Protein 6I20 (pdb70)

Foldseek 3Di:
DQVVDPVSVVCQVVQFWKFKFFVVPPPGFTQDTHPNVCVVQVHDPVRGGPDHPCQFDDDQWDVVQVVQVVVCVVVQHWDWGWTWTAHPVGDIFIWGKIKHFDADPVGDGGMIMIGTDTDDPVVNVVVVVVD/DCVVDPVSVVVQVVQFFKFKWFVVDPLTFTPDTHPNVCVVQVHDPVRRGPDRPCLFDDDPWDVVQVVQVVVCVVVQHWDWGWIWTAHPVGDIFIWGKTKHFDADPVRDGGMMMITTDTDDPVVNVVRVVVVVD/DPPVVVVVCVVVVFWKFKWFVVDPLGFTQGTHPSVCVVQVHDPVVGGPHRPCQFDDDQWDVVQVVQVVVQVVVQAKDWDWTWTAHPVGDIFIWGKTKHFDADPVRDRGMIMITTDTDDPVVNVVVVVVVD/DVPDADPVNVCVVVVFWKFKFFVVDPLTATPDTHPSVCVVQVHDPVVRGGDRPCQFDDDQWDVVQVVQVVVCVVVQAKDWDWIWGAHPVGDIFIWTKTKGFDADPVRDGGIIMITTDTDDPVVRVVVVVVVVVD

Structure (mmCIF, N/CA/C/O backbone):
data_6I20
#
_entry.id   6I20
#
_cell.length_a   65.680
_cell.length_b   104.040
_cell.length_c   105.940
_cell.angle_alpha   90.00
_cell.angle_beta   90.00
_cell.angle_gamma   90.00
#
_symmetry.space_group_name_H-M   'P 21 21 21'
#
loop_
_entity.id
_entity.type
_entity.pdbx_description
1 polymer 'Aureochrome1-like protein'
2 polymer 'Aureochrome1-like protein'
3 non-polymer 'FLAVIN MONONUCLEOTIDE'
4 non-polymer 1,2-ETHANEDIOL
5 non-polymer 'ACETATE ION'
6 non-polymer 'CHLORIDE ION'
7 non-polymer '2-(N-MORPHOLINO)-ETHANESULFONIC ACID'
8 water water
#
loop_
_atom_site.group_PDB
_atom_site.id
_atom_site.type_symbol
_atom_site.label_atom_id
_atom_site.label_alt_id
_atom_site.label_comp_id
_atom_site.label_asym_id
_atom_site.label_entity_id
_atom_site.label_seq_id
_atom_site.pdbx_PDB_ins_code
_atom_site.Cartn_x
_atom_site.Cartn_y
_atom_site.Cartn_z
_atom_site.occupancy
_atom_site.B_iso_or_equiv
_atom_site.auth_seq_id
_atom_site.auth_comp_id
_atom_site.auth_asym_id
_atom_site.auth_atom_id
_atom_site.pdbx_PDB_model_num
ATOM 1 N N . GLY A 1 1 ? -14.171 -19.703 -35.912 1.00 20.63 178 GLY A N 1
ATOM 2 C CA . GLY A 1 1 ? -14.322 -19.580 -34.454 1.00 19.02 178 GLY A CA 1
ATOM 3 C C . GLY A 1 1 ? -13.130 -20.180 -33.738 1.00 18.70 178 GLY A C 1
ATOM 4 O O . GLY A 1 1 ? -12.565 -21.156 -34.213 1.00 19.31 178 GLY A O 1
ATOM 5 N N . ALA A 1 2 ? -12.762 -19.627 -32.589 1.00 18.18 179 ALA A N 1
ATOM 6 C CA . ALA A 1 2 ? -11.606 -20.111 -31.842 1.00 18.95 179 ALA A CA 1
ATOM 7 C C . ALA A 1 2 ? -11.711 -21.579 -31.483 1.00 18.97 179 ALA A C 1
ATOM 8 O O . ALA A 1 2 ? -10.658 -22.282 -31.492 1.00 20.96 179 ALA A O 1
ATOM 10 N N A MET A 1 3 ? -12.891 -22.060 -31.149 0.50 20.27 180 MET A N 1
ATOM 11 N N B MET A 1 3 ? -12.894 -22.068 -31.103 0.50 20.55 180 MET A N 1
ATOM 12 C CA A MET A 1 3 ? -13.050 -23.434 -30.711 0.50 20.84 180 MET A CA 1
ATOM 13 C CA B MET A 1 3 ? -13.084 -23.485 -30.709 0.50 21.12 180 MET A CA 1
ATOM 14 C C A MET A 1 3 ? -13.243 -24.371 -31.898 0.50 21.04 180 MET A C 1
ATOM 15 C C B MET A 1 3 ? -13.216 -24.399 -31.911 0.50 21.17 180 MET A C 1
ATOM 16 O O A MET A 1 3 ? -13.523 -25.562 -31.707 0.50 23.89 180 MET A O 1
ATOM 17 O O B MET A 1 3 ? -13.456 -25.607 -31.747 0.50 23.57 180 MET A O 1
ATOM 26 N N . ASP A 1 4 ? -13.009 -23.875 -33.120 1.00 19.75 181 ASP A N 1
ATOM 27 C CA . ASP A 1 4 ? -13.028 -24.759 -34.328 1.00 19.96 181 ASP A CA 1
ATOM 28 C C . ASP A 1 4 ? -11.771 -25.650 -34.365 1.00 18.49 181 ASP A C 1
ATOM 29 O O . ASP A 1 4 ? -11.718 -26.610 -35.126 1.00 21.07 181 ASP A O 1
ATOM 34 N N . TYR A 1 5 ? -10.738 -25.296 -33.597 1.00 16.55 182 TYR A N 1
ATOM 35 C CA . TYR A 1 5 ? -9.412 -25.898 -33.746 1.00 16.26 182 TYR A CA 1
ATOM 36 C C . TYR A 1 5 ? -9.077 -26.751 -32.526 1.00 16.57 182 TYR A C 1
ATOM 37 O O . TYR A 1 5 ? -9.043 -26.255 -31.395 1.00 16.44 182 TYR A O 1
ATOM 46 N N . SER A 1 6 ? -8.846 -28.038 -32.749 1.00 16.91 183 SER A N 1
ATOM 47 C CA A SER A 1 6 ? -8.525 -28.875 -31.586 0.50 17.96 183 SER A CA 1
ATOM 48 C CA B SER A 1 6 ? -8.423 -28.952 -31.661 0.50 17.49 183 SER A CA 1
ATOM 49 C C . SER A 1 6 ? -7.184 -28.490 -30.934 1.00 16.97 183 SER A C 1
ATOM 50 O O . SER A 1 6 ? -7.040 -28.662 -29.735 1.00 17.38 183 SER A O 1
ATOM 55 N N . LEU A 1 7 ? -6.257 -27.879 -31.672 1.00 17.19 184 LEU A N 1
ATOM 56 C CA . LEU A 1 7 ? -5.039 -27.435 -31.031 1.00 18.21 184 LEU A CA 1
ATOM 57 C C . LEU A 1 7 ? -5.310 -26.312 -30.040 1.00 16.59 184 LEU A C 1
ATOM 58 O O . LEU A 1 7 ? -4.722 -26.252 -28.970 1.00 17.18 184 LEU A O 1
ATOM 63 N N . VAL A 1 8 ? -6.251 -25.433 -30.399 1.00 16.19 185 VAL A N 1
ATOM 64 C CA . VAL A 1 8 ? -6.651 -24.375 -29.500 1.00 16.13 185 VAL A CA 1
ATOM 65 C C . VAL A 1 8 ? -7.345 -24.927 -28.239 1.00 16.71 185 VAL A C 1
ATOM 66 O O . VAL A 1 8 ? -7.037 -24.531 -27.109 1.00 16.79 185 VAL A O 1
ATOM 70 N N . LYS A 1 9 ? -8.263 -25.888 -28.457 1.00 16.48 186 LYS A N 1
ATOM 71 C CA . LYS A 1 9 ? -8.919 -26.506 -27.317 1.00 17.96 186 LYS A CA 1
ATOM 72 C C . LYS A 1 9 ? -7.922 -27.193 -26.403 1.00 17.64 186 LYS A C 1
ATOM 73 O O . LYS A 1 9 ? -8.033 -27.151 -25.182 1.00 18.07 186 LYS A O 1
ATOM 79 N N . ALA A 1 10 ? -6.923 -27.860 -26.992 1.00 17.30 187 ALA A N 1
ATOM 80 C CA . ALA A 1 10 ? -5.903 -28.496 -26.180 1.00 17.43 187 ALA A CA 1
ATOM 81 C C . ALA A 1 10 ? -5.119 -27.525 -25.313 1.00 16.35 187 ALA A C 1
ATOM 82 O O . ALA A 1 10 ? -4.883 -27.771 -24.150 1.00 17.47 187 ALA A O 1
ATOM 84 N N . LEU A 1 11 ? -4.694 -26.420 -25.940 1.00 15.90 188 LEU A N 1
ATOM 85 C CA . LEU A 1 11 ? -3.900 -25.417 -25.218 1.00 16.29 188 LEU A CA 1
ATOM 86 C C . LEU A 1 11 ? -4.744 -24.732 -24.132 1.00 16.34 188 LEU A C 1
ATOM 87 O O . LEU A 1 11 ? -4.225 -24.416 -23.069 1.00 17.35 188 LEU A O 1
ATOM 92 N N . GLN A 1 12 ? -6.034 -24.580 -24.407 1.00 16.70 189 GLN A N 1
ATOM 93 C CA A GLN A 1 12 ? -6.979 -24.043 -23.413 0.50 18.14 189 GLN A CA 1
ATOM 94 C CA B GLN A 1 12 ? -6.937 -24.027 -23.388 0.50 18.06 189 GLN A CA 1
ATOM 95 C C . GLN A 1 12 ? -7.051 -24.970 -22.190 1.00 18.92 189 GLN A C 1
ATOM 96 O O . GLN A 1 12 ? -6.898 -24.582 -21.039 1.00 19.79 189 GLN A O 1
ATOM 107 N N . THR A 1 13 ? -7.264 -26.256 -22.468 1.00 19.59 190 THR A N 1
ATOM 108 C CA . THR A 1 13 ? -7.423 -27.258 -21.415 1.00 21.15 190 THR A CA 1
ATOM 109 C C . THR A 1 13 ? -6.155 -27.376 -20.592 1.00 21.23 190 THR A C 1
ATOM 110 O O . THR A 1 13 ? -6.188 -27.550 -19.362 1.00 23.67 190 THR A O 1
ATOM 114 N N . ALA A 1 14 ? -5.012 -27.334 -21.276 1.00 21.44 191 ALA A N 1
ATOM 115 C CA . ALA A 1 14 ? -3.711 -27.387 -20.624 1.00 22.68 191 ALA A CA 1
ATOM 116 C C . ALA A 1 14 ? -3.277 -26.074 -19.948 1.00 21.43 191 ALA A C 1
ATOM 117 O O . ALA A 1 14 ? -2.182 -25.969 -19.409 1.00 22.86 191 ALA A O 1
ATOM 119 N N . GLN A 1 15 ? -4.144 -25.048 -19.998 1.00 21.15 192 GLN A N 1
ATOM 120 C CA . GLN A 1 15 ? -3.889 -23.747 -19.316 1.00 20.59 192 GLN A CA 1
ATOM 121 C C . GLN A 1 15 ? -2.589 -23.069 -19.765 1.00 19.27 192 GLN A C 1
ATOM 122 O O . GLN A 1 15 ? -1.803 -22.561 -18.972 1.00 20.96 192 GLN A O 1
ATOM 128 N N . GLN A 1 16 ? -2.381 -23.092 -21.082 1.00 17.87 193 GLN A N 1
ATOM 129 C CA . GLN A 1 16 ? -1.243 -22.463 -21.701 1.00 17.60 193 GLN A CA 1
ATOM 130 C C . GLN A 1 16 ? -1.480 -21.021 -22.101 1.00 16.37 193 GLN A C 1
ATOM 131 O O . GLN A 1 16 ? -2.605 -20.507 -21.972 1.00 15.96 193 GLN A O 1
ATOM 137 N N . ASN A 1 17 ? -0.420 -20.343 -22.528 1.00 16.63 194 ASN A N 1
ATOM 138 C CA . ASN A 1 17 ? -0.486 -18.898 -22.856 1.00 16.06 194 ASN A CA 1
ATOM 139 C C . ASN A 1 17 ? -0.571 -18.793 -24.367 1.00 15.78 194 ASN A C 1
ATOM 140 O O . ASN A 1 17 ? 0.358 -19.148 -25.065 1.00 16.46 194 ASN A O 1
ATOM 145 N N . PHE A 1 18 ? -1.672 -18.282 -24.896 1.00 13.90 195 PHE A N 1
ATOM 146 C CA . PHE A 1 18 ? -1.784 -18.149 -26.317 1.00 13.67 195 PHE A CA 1
ATOM 147 C C . PHE A 1 18 ? -2.855 -17.135 -26.662 1.00 13.45 195 PHE A C 1
ATOM 148 O O . PHE A 1 18 ? -3.725 -16.812 -25.842 1.00 14.14 195 PHE A O 1
ATOM 156 N N . VAL A 1 19 ? -2.777 -16.694 -27.926 1.00 13.15 196 VAL A N 1
ATOM 157 C CA . VAL A 1 19 ? -3.787 -15.864 -28.553 1.00 12.93 196 VAL A CA 1
ATOM 158 C C . VAL A 1 19 ? -4.068 -16.373 -29.953 1.00 12.74 196 VAL A C 1
ATOM 159 O O . VAL A 1 19 ? -3.256 -17.092 -30.541 1.00 13.12 196 VAL A O 1
ATOM 163 N N . ILE A 1 20 ? -5.237 -16.013 -30.459 1.00 12.92 197 ILE A N 1
ATOM 164 C CA A ILE A 1 20 ? -5.649 -16.261 -31.839 0.50 12.72 197 ILE A CA 1
ATOM 165 C CA B ILE A 1 20 ? -5.632 -16.254 -31.854 0.50 12.79 197 ILE A CA 1
ATOM 166 C C . ILE A 1 20 ? -5.917 -14.896 -32.479 1.00 12.80 197 ILE A C 1
ATOM 167 O O . ILE A 1 20 ? -6.635 -14.078 -31.873 1.00 12.95 197 ILE A O 1
ATOM 176 N N . SER A 1 21 ? -5.372 -14.662 -33.682 1.00 12.06 198 SER A N 1
ATOM 177 C CA . SER A 1 21 ? -5.633 -13.420 -34.409 1.00 12.44 198 SER A CA 1
ATOM 178 C C . SER A 1 21 ? -6.426 -13.719 -35.670 1.00 13.23 198 SER A C 1
ATOM 179 O O . SER A 1 21 ? -6.519 -14.884 -36.103 1.00 13.97 198 SER A O 1
ATOM 182 N N . ASP A 1 22 ? -7.009 -12.695 -36.256 1.00 14.35 199 ASP A N 1
ATOM 183 C CA . ASP A 1 22 ? -7.788 -12.804 -37.488 1.00 15.37 199 ASP A CA 1
ATOM 184 C C . ASP A 1 22 ? -7.274 -11.831 -38.540 1.00 15.52 199 ASP A C 1
ATOM 185 O O . ASP A 1 22 ? -7.548 -10.634 -38.456 1.00 16.37 199 ASP A O 1
ATOM 190 N N . PRO A 1 23 ? -6.556 -12.329 -39.557 1.00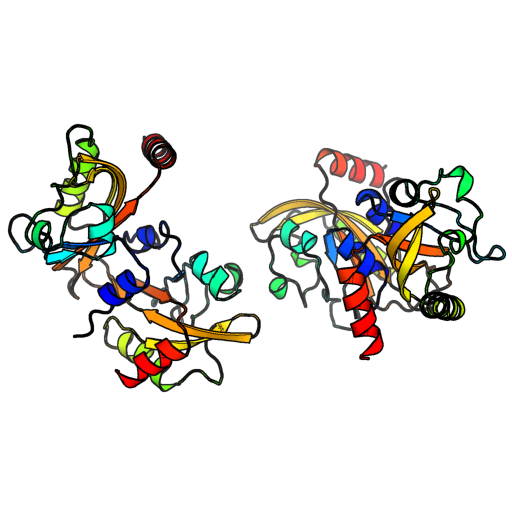 15.77 200 PRO A N 1
ATOM 191 C CA . PRO A 1 23 ? -5.943 -11.439 -40.528 1.00 17.07 200 PRO A CA 1
ATOM 192 C C . PRO A 1 23 ? -6.911 -10.755 -41.481 1.00 17.73 200 PRO A C 1
ATOM 193 O O . PRO A 1 23 ? -6.518 -9.840 -42.175 1.00 19.20 200 PRO A O 1
ATOM 197 N N . SER A 1 24 ? -8.155 -11.201 -41.548 1.00 17.88 201 SER A N 1
ATOM 198 C CA . SER A 1 24 ? -9.164 -10.512 -42.358 1.00 18.89 201 SER A CA 1
ATOM 199 C C . SER A 1 24 ? -9.704 -9.239 -41.709 1.00 18.37 201 SER A C 1
ATOM 200 O O . SER A 1 24 ? -10.384 -8.448 -42.375 1.00 19.13 201 SER A O 1
ATOM 203 N N . ILE A 1 25 ? -9.430 -9.067 -40.411 1.00 17.52 202 ILE A N 1
ATOM 204 C CA . ILE A 1 25 ? -9.858 -7.814 -39.734 1.00 18.50 202 ILE A CA 1
ATOM 205 C C . ILE A 1 25 ? -8.685 -6.850 -39.819 1.00 18.68 202 ILE A C 1
ATOM 206 O O . ILE A 1 25 ? -7.525 -7.269 -39.666 1.00 17.82 202 ILE A O 1
ATOM 211 N N . PRO A 1 26 ? -8.939 -5.538 -40.024 1.00 21.03 203 PRO A N 1
ATOM 212 C CA . PRO A 1 26 ? -7.799 -4.643 -40.102 1.00 21.04 203 PRO A CA 1
ATOM 213 C C . PRO A 1 26 ? -6.819 -4.768 -38.940 1.00 19.59 203 PRO A C 1
ATOM 214 O O . PRO A 1 26 ? -7.218 -4.838 -37.775 1.00 19.04 203 PRO A O 1
ATOM 218 N N . ASP A 1 27 ? -5.547 -4.836 -39.315 1.00 18.77 204 ASP A N 1
ATOM 219 C CA . ASP A 1 27 ? -4.431 -4.945 -38.426 1.00 18.45 204 ASP A CA 1
ATOM 220 C C . ASP A 1 27 ? -4.293 -6.260 -37.678 1.00 17.07 204 ASP A C 1
ATOM 221 O O . ASP A 1 27 ? -3.581 -6.332 -36.693 1.00 17.34 204 ASP A O 1
ATOM 226 N N . ASN A 1 28 ? -4.928 -7.305 -38.191 1.00 16.84 205 ASN A N 1
ATOM 227 C CA . ASN A 1 28 ? -4.721 -8.655 -37.680 1.00 16.07 205 ASN A CA 1
ATOM 228 C C . ASN A 1 28 ? -4.795 -8.749 -36.156 1.00 15.17 205 ASN A C 1
ATOM 229 O O . ASN A 1 28 ? -3.843 -9.220 -35.478 1.00 15.51 205 ASN A O 1
ATOM 234 N N . PRO A 1 29 ? -5.938 -8.324 -35.597 1.00 15.06 206 PRO A N 1
ATOM 235 C CA . PRO A 1 29 ? -6.059 -8.264 -34.152 1.00 14.40 206 PRO A CA 1
ATOM 236 C C . PRO A 1 29 ? -6.368 -9.602 -33.490 1.00 13.31 206 PRO A C 1
ATOM 237 O O . PRO A 1 29 ? -6.861 -10.549 -34.131 1.00 14.13 206 PRO A O 1
ATOM 241 N N . ILE A 1 30 ? -6.156 -9.619 -32.199 1.00 12.56 207 ILE A N 1
ATOM 242 C CA . ILE A 1 30 ? -6.495 -10.739 -31.339 1.00 12.52 207 ILE A CA 1
ATOM 243 C C . ILE A 1 30 ? -8.024 -10.880 -31.277 1.00 12.63 207 ILE A C 1
ATOM 244 O O . ILE A 1 30 ? -8.748 -9.917 -30.991 1.00 14.14 207 ILE A O 1
ATOM 249 N N . VAL A 1 31 ? -8.508 -12.114 -31.510 1.00 12.75 208 VAL A N 1
ATOM 250 C CA . VAL A 1 31 ? -9.925 -12.470 -31.392 1.00 13.26 208 VAL A CA 1
ATOM 251 C C . VAL A 1 31 ? -10.166 -13.478 -30.236 1.00 12.91 208 VAL A C 1
ATOM 252 O O . VAL A 1 31 ? -11.337 -13.723 -29.901 1.00 14.06 208 VAL A O 1
ATOM 256 N N . TYR A 1 32 ? -9.112 -14.011 -29.621 1.00 13.24 209 TYR A N 1
ATOM 257 C CA . TYR A 1 32 ? -9.252 -14.896 -28.478 1.00 13.31 209 TYR A CA 1
ATOM 258 C C . TYR A 1 32 ? -7.925 -14.805 -27.717 1.00 12.55 209 TYR A C 1
ATOM 259 O O . TYR A 1 32 ? -6.842 -14.856 -28.343 1.00 13.09 209 TYR A O 1
ATOM 268 N N . ALA A 1 33 ? -7.984 -14.714 -26.391 1.00 12.89 210 ALA A N 1
ATOM 269 C CA . ALA A 1 33 ? -6.762 -14.725 -25.564 1.00 13.31 210 ALA A CA 1
ATOM 270 C C . ALA A 1 33 ? -6.989 -15.610 -24.381 1.00 14.30 210 ALA A C 1
ATOM 271 O O . ALA A 1 33 ? -8.032 -15.536 -23.731 1.00 15.29 210 ALA A O 1
ATOM 273 N N . SER A 1 34 ? -6.022 -16.481 -24.106 1.00 13.37 211 SER A N 1
ATOM 274 C CA . SER A 1 34 ? -6.165 -17.376 -22.964 1.00 13.76 211 SER A CA 1
ATOM 275 C C . SER A 1 34 ? -5.929 -16.717 -21.632 1.00 14.14 211 SER A C 1
ATOM 276 O O . SER A 1 34 ? -5.228 -15.694 -21.540 1.00 14.27 211 SER A O 1
ATOM 279 N N . GLN A 1 35 ? -6.438 -17.306 -20.567 1.00 15.21 212 GLN A N 1
ATOM 280 C CA . GLN A 1 35 ? -6.163 -16.832 -19.230 1.00 16.40 212 GLN A CA 1
ATOM 281 C C . GLN A 1 35 ? -4.687 -16.717 -18.937 1.00 16.54 212 GLN A C 1
ATOM 282 O O . GLN A 1 35 ? -4.257 -15.772 -18.305 1.00 16.92 212 GLN A O 1
ATOM 288 N N . GLY A 1 36 ? -3.911 -17.679 -19.407 1.00 16.38 213 GLY A N 1
ATOM 289 C CA . GLY A 1 36 ? -2.475 -17.670 -19.180 1.00 16.20 213 GLY A CA 1
ATOM 290 C C . GLY A 1 36 ? -1.822 -16.447 -19.796 1.00 15.92 213 GLY A C 1
ATOM 291 O O . GLY A 1 36 ? -0.910 -15.872 -19.204 1.00 17.40 213 GLY A O 1
ATOM 292 N N . PHE A 1 37 ? -2.241 -16.093 -21.003 1.00 15.20 214 PHE A N 1
ATOM 293 C CA . PHE A 1 37 ? -1.733 -14.875 -21.659 1.00 15.37 214 PHE A CA 1
ATOM 294 C C . PHE A 1 37 ? -2.047 -13.638 -20.827 1.00 15.44 214 PHE A C 1
ATOM 295 O O . PHE A 1 37 ? -1.199 -12.748 -20.637 1.00 16.12 214 PHE A O 1
ATOM 303 N N . LEU A 1 38 ? -3.252 -13.568 -20.307 1.00 15.53 215 LEU A N 1
ATOM 304 C CA . LEU A 1 38 ? -3.665 -12.426 -19.481 1.00 16.29 215 LEU A CA 1
ATOM 305 C C . LEU A 1 38 ? -2.813 -12.346 -18.234 1.00 16.89 215 LEU A C 1
ATOM 306 O O . LEU A 1 38 ? -2.392 -11.262 -17.826 1.00 17.94 215 LEU A O 1
ATOM 311 N N . THR A 1 39 ? -2.587 -13.476 -17.570 1.00 17.48 216 THR A N 1
ATOM 312 C CA . THR A 1 39 ? -1.793 -13.486 -16.358 1.00 18.79 216 THR A CA 1
ATOM 313 C C . THR A 1 39 ? -0.336 -13.128 -16.627 1.00 18.15 216 THR A C 1
ATOM 314 O O . THR A 1 39 ? 0.250 -12.330 -15.876 1.00 20.32 216 THR A O 1
ATOM 318 N N . LEU A 1 40 ? 0.207 -13.659 -17.706 1.00 17.62 217 LEU A N 1
ATOM 319 C CA . LEU A 1 40 ? 1.603 -13.381 -18.098 1.00 17.82 217 LEU A CA 1
ATOM 320 C C . LEU A 1 40 ? 1.807 -11.893 -18.349 1.00 17.64 217 LEU A C 1
ATOM 321 O O . LEU A 1 40 ? 2.784 -11.319 -17.899 1.00 19.84 217 LEU A O 1
ATOM 326 N N . THR A 1 41 ? 0.912 -11.299 -19.127 1.00 17.08 218 THR A N 1
ATOM 327 C CA . THR A 1 41 ? 1.088 -9.937 -19.593 1.00 16.55 218 THR A CA 1
ATOM 328 C C . THR A 1 41 ? 0.514 -8.875 -18.669 1.00 17.56 218 THR A C 1
ATOM 329 O O . THR A 1 41 ? 0.902 -7.682 -18.806 1.00 17.62 218 THR A O 1
ATOM 333 N N . GLY A 1 42 ? -0.373 -9.239 -17.747 1.00 17.59 219 GLY A N 1
ATOM 334 C CA . GLY A 1 42 ? -1.027 -8.267 -16.868 1.00 19.38 219 GLY A CA 1
ATOM 335 C C . GLY A 1 42 ? -2.224 -7.520 -17.427 1.00 18.71 219 GLY A C 1
ATOM 336 O O . GLY A 1 42 ? -2.799 -6.684 -16.724 1.00 21.84 219 GLY A O 1
ATOM 337 N N . TYR A 1 43 ? -2.621 -7.792 -18.675 1.00 17.68 220 TYR A N 1
ATOM 338 C CA . TYR A 1 43 ? -3.750 -7.125 -19.296 1.00 16.65 220 TYR A CA 1
ATOM 339 C C . TYR A 1 43 ? -5.036 -7.870 -19.027 1.00 17.29 220 TYR A C 1
ATOM 340 O O . TYR A 1 43 ? -5.013 -9.109 -18.928 1.00 18.97 220 TYR A O 1
ATOM 349 N N . ALA A 1 44 ? -6.145 -7.160 -18.897 1.00 16.81 221 ALA A N 1
ATOM 350 C CA . ALA A 1 44 ? -7.470 -7.741 -18.866 1.00 16.94 221 ALA A CA 1
ATOM 351 C C . ALA A 1 44 ? -7.870 -8.153 -20.270 1.00 15.87 221 ALA A C 1
ATOM 352 O O . ALA A 1 44 ? -7.443 -7.589 -21.283 1.00 15.37 221 ALA A O 1
ATOM 354 N N . LEU A 1 45 ? -8.754 -9.144 -20.358 1.00 15.55 222 LEU A N 1
ATOM 355 C CA . LEU A 1 45 ? -9.223 -9.606 -21.672 1.00 15.65 222 LEU A CA 1
ATOM 356 C C . LEU A 1 45 ? -9.808 -8.447 -22.514 1.00 15.77 222 LEU A C 1
ATOM 357 O O . LEU A 1 45 ? -9.554 -8.346 -23.722 1.00 15.60 222 LEU A O 1
ATOM 362 N N . SER A 1 46 ? -10.542 -7.564 -21.847 1.00 15.81 223 SER A N 1
ATOM 363 C CA . SER A 1 46 ? -11.164 -6.408 -22.491 1.00 16.56 223 SER A CA 1
ATOM 364 C C . SER A 1 46 ? -10.150 -5.389 -23.000 1.00 15.96 223 SER A C 1
ATOM 365 O O . SER A 1 46 ? -10.556 -4.494 -23.758 1.00 17.62 223 SER A O 1
ATOM 368 N N . GLU A 1 47 ? -8.885 -5.496 -22.620 1.00 15.59 224 GLU A N 1
ATOM 369 C CA . GLU A 1 47 ? -7.824 -4.626 -23.094 1.00 15.76 224 GLU A CA 1
ATOM 370 C C . GLU A 1 47 ? -7.036 -5.232 -24.238 1.00 16.02 224 GLU A C 1
ATOM 371 O O . GLU A 1 47 ? -6.183 -4.570 -24.817 1.00 17.54 224 GLU A O 1
ATOM 377 N N . VAL A 1 48 ? -7.253 -6.522 -24.527 1.00 14.88 225 VAL A N 1
ATOM 378 C CA . VAL A 1 48 ? -6.460 -7.214 -25.556 1.00 15.00 225 VAL A CA 1
ATOM 379 C C . VAL A 1 48 ? -7.257 -7.575 -26.804 1.00 14.04 225 VAL A C 1
ATOM 380 O O . VAL A 1 48 ? -6.752 -7.494 -27.921 1.00 14.56 225 VAL A O 1
ATOM 384 N N . LEU A 1 49 ? -8.514 -8.007 -26.640 1.00 14.72 226 LEU A N 1
ATOM 385 C CA . LEU A 1 49 ? -9.305 -8.332 -27.813 1.00 14.76 226 LEU A CA 1
ATOM 386 C C . LEU A 1 49 ? -9.442 -7.101 -28.699 1.00 14.69 226 LEU A C 1
ATOM 387 O O . LEU A 1 49 ? -9.627 -5.980 -28.195 1.00 16.02 226 LEU A O 1
ATOM 392 N N . GLY A 1 50 ? -9.318 -7.297 -30.012 1.00 15.18 227 GLY A N 1
ATOM 393 C CA . GLY A 1 50 ? -9.416 -6.178 -30.970 1.00 16.23 227 GLY A CA 1
ATOM 394 C C . GLY A 1 50 ? -8.137 -5.404 -31.186 1.00 15.35 227 GLY A C 1
ATOM 395 O O . GLY A 1 50 ? -8.139 -4.424 -31.947 1.00 17.92 227 GLY A O 1
ATOM 396 N N A ARG A 1 51 ? -7.056 -5.823 -30.526 0.50 14.83 228 ARG A N 1
ATOM 397 N N B ARG A 1 51 ? -7.059 -5.804 -30.515 0.50 14.77 228 ARG A N 1
ATOM 398 C CA A ARG A 1 51 ? -5.754 -5.185 -30.621 0.50 15.40 228 ARG A CA 1
ATOM 399 C CA B ARG A 1 51 ? -5.767 -5.159 -30.639 0.50 15.40 228 ARG A CA 1
ATOM 400 C C A ARG A 1 51 ? -4.733 -6.113 -31.274 0.50 14.82 228 ARG A C 1
ATOM 401 C C B ARG A 1 51 ? -4.747 -6.105 -31.285 0.50 14.83 228 ARG A C 1
ATOM 402 O O A ARG A 1 51 ? -4.772 -7.321 -31.073 0.50 14.56 228 ARG A O 1
ATOM 403 O O B ARG A 1 51 ? -4.809 -7.314 -31.102 0.50 14.59 228 ARG A O 1
ATOM 418 N N . ASN A 1 52 ? -3.835 -5.560 -32.079 1.00 15.36 229 ASN A N 1
ATOM 419 C CA . ASN A 1 52 ? -2.657 -6.278 -32.548 1.00 15.10 229 ASN A CA 1
ATOM 420 C C . ASN A 1 52 ? -1.706 -6.491 -31.375 1.00 15.57 229 ASN A C 1
ATOM 421 O O . ASN A 1 52 ? -1.493 -5.576 -30.563 1.00 16.92 229 ASN A O 1
ATOM 426 N N . CYS A 1 53 ? -1.075 -7.657 -31.315 1.00 15.74 230 CYS A N 1
ATOM 427 C CA A CYS A 1 53 ? -0.211 -8.037 -30.190 0.50 15.63 230 CYS A CA 1
ATOM 428 C CA B CYS A 1 53 ? -0.141 -8.041 -30.223 0.50 15.85 230 CYS A CA 1
ATOM 429 C C . CYS A 1 53 ? 1.118 -7.213 -30.042 1.00 16.18 230 CYS A C 1
ATOM 430 O O . CYS A 1 53 ? 1.823 -7.356 -29.045 1.00 17.28 230 CYS A O 1
ATOM 435 N N . ARG A 1 54 ? 1.390 -6.306 -30.990 1.00 15.68 231 ARG A N 1
ATOM 436 C CA . ARG A 1 54 ? 2.572 -5.488 -30.892 1.00 16.52 231 ARG A CA 1
ATOM 437 C C . ARG A 1 54 ? 2.576 -4.611 -29.655 1.00 16.18 231 ARG A C 1
ATOM 438 O O . ARG A 1 54 ? 3.612 -4.016 -29.344 1.00 17.03 231 ARG A O 1
ATOM 446 N N . PHE A 1 55 ? 1.448 -4.439 -28.972 1.00 16.08 232 PHE A N 1
ATOM 447 C CA . PHE A 1 55 ? 1.446 -3.702 -27.705 1.00 15.64 232 PHE A CA 1
ATOM 448 C C . PHE A 1 55 ? 2.382 -4.247 -26.633 1.00 15.34 232 PHE A C 1
ATOM 449 O O . PHE A 1 55 ? 2.698 -3.580 -25.650 1.00 15.98 232 PHE A O 1
ATOM 457 N N . LEU A 1 56 ? 2.807 -5.493 -26.833 1.00 13.90 233 LEU A N 1
ATOM 458 C CA . LEU A 1 56 ? 3.811 -6.120 -25.941 1.00 14.89 233 LEU A CA 1
ATOM 459 C C . LEU A 1 56 ? 5.234 -5.676 -26.188 1.00 14.94 233 LEU A C 1
ATOM 460 O O . LEU A 1 56 ? 6.123 -5.979 -25.406 1.00 15.69 233 LEU A O 1
ATOM 465 N N . GLN A 1 57 ? 5.458 -4.931 -27.276 1.00 14.91 234 GLN A N 1
ATOM 466 C CA . GLN A 1 57 ? 6.825 -4.543 -27.638 1.00 16.05 234 GLN A CA 1
ATOM 467 C C . GLN A 1 57 ? 7.160 -3.156 -27.097 1.00 17.05 234 GLN A C 1
ATOM 468 O O . GLN A 1 57 ? 6.266 -2.352 -26.861 1.00 19.02 234 GLN A O 1
ATOM 474 N N . GLY A 1 58 ? 8.439 -2.896 -26.938 1.00 16.42 235 GLY A N 1
ATOM 475 C CA . GLY A 1 58 ? 8.889 -1.612 -26.400 1.00 17.10 235 GLY A CA 1
ATOM 476 C C . GLY A 1 58 ? 10.293 -1.312 -26.826 1.00 17.49 235 GLY A C 1
ATOM 477 O O . GLY A 1 58 ? 10.857 -1.969 -27.711 1.00 17.38 235 GLY A O 1
ATOM 478 N N . PRO A 1 59 ? 10.902 -0.296 -26.213 1.00 18.38 236 PRO A N 1
ATOM 479 C CA . PRO A 1 59 ? 12.184 0.218 -26.704 1.00 20.05 236 PRO A CA 1
ATOM 480 C C . PRO A 1 59 ? 13.323 -0.775 -26.728 1.00 21.49 236 PRO A C 1
ATOM 481 O O . PRO A 1 59 ? 14.206 -0.637 -27.557 1.00 23.51 236 PRO A O 1
ATOM 485 N N . GLU A 1 60 ? 13.331 -1.734 -25.812 1.00 20.22 237 GLU A N 1
ATOM 486 C CA . GLU A 1 60 ? 14.421 -2.708 -25.832 1.00 22.63 237 GLU A CA 1
ATOM 487 C C . GLU A 1 60 ? 14.105 -3.976 -26.609 1.00 21.09 237 GLU A C 1
ATOM 488 O O . GLU A 1 60 ? 14.962 -4.828 -26.715 1.00 23.64 237 GLU A O 1
ATOM 494 N N . THR A 1 61 ? 12.931 -4.054 -27.224 1.00 18.54 238 THR A N 1
ATOM 495 C CA . THR A 1 61 ? 12.621 -5.165 -28.133 1.00 18.74 238 THR A CA 1
ATOM 496 C C . THR A 1 61 ? 13.436 -5.018 -29.405 1.00 20.28 238 THR A C 1
ATOM 497 O O . THR A 1 61 ? 13.522 -3.942 -29.966 1.00 21.49 238 THR A O 1
ATOM 501 N N . ASP A 1 62 ? 14.026 -6.118 -29.891 1.00 20.08 239 ASP A N 1
ATOM 502 C CA . ASP A 1 62 ? 14.881 -6.074 -31.057 1.00 20.86 239 ASP A CA 1
ATOM 503 C C . ASP A 1 62 ? 13.997 -5.977 -32.312 1.00 20.02 239 ASP A C 1
ATOM 504 O O . ASP A 1 62 ? 13.216 -6.878 -32.578 1.00 19.36 239 ASP A O 1
ATOM 509 N N . PRO A 1 63 ? 14.127 -4.893 -33.126 1.00 21.09 240 PRO A N 1
ATOM 510 C CA . PRO A 1 63 ? 13.327 -4.819 -34.360 1.00 21.54 240 PRO A CA 1
ATOM 511 C C . PRO A 1 63 ? 13.600 -5.966 -35.341 1.00 21.86 240 PRO A C 1
ATOM 512 O O . PRO A 1 63 ? 12.747 -6.290 -36.150 1.00 21.34 240 PRO A O 1
ATOM 516 N N . LYS A 1 64 ? 14.791 -6.538 -35.288 1.00 22.69 241 LYS A N 1
ATOM 517 C CA . LYS A 1 64 ? 15.093 -7.688 -36.149 1.00 23.47 241 LYS A CA 1
ATOM 518 C C . LYS A 1 64 ? 14.268 -8.913 -35.793 1.00 22.39 241 LYS A C 1
ATOM 519 O O . LYS A 1 64 ? 13.896 -9.686 -36.703 1.00 22.40 241 LYS A O 1
ATOM 525 N N . ALA A 1 65 ? 13.925 -9.078 -34.521 1.00 20.95 242 ALA A N 1
ATOM 526 C CA . ALA A 1 65 ? 13.063 -10.208 -34.134 1.00 20.54 242 ALA A CA 1
ATOM 527 C C . ALA A 1 65 ? 11.679 -9.960 -34.669 1.00 19.52 242 ALA A C 1
ATOM 528 O O . ALA A 1 65 ? 10.983 -10.862 -35.148 1.00 19.68 242 ALA A O 1
ATOM 530 N N . VAL A 1 66 ? 11.208 -8.709 -34.542 1.00 19.29 243 VAL A N 1
ATOM 531 C CA . VAL A 1 66 ? 9.888 -8.374 -35.059 1.00 18.89 243 VAL A CA 1
ATOM 532 C C . VAL A 1 66 ? 9.824 -8.597 -36.581 1.00 19.29 243 VAL A C 1
ATOM 533 O O . VAL A 1 66 ? 8.823 -9.101 -37.111 1.00 19.31 243 VAL A O 1
ATOM 537 N N . GLU A 1 67 ? 10.902 -8.277 -37.274 1.00 20.02 244 GLU A N 1
ATOM 538 C CA . GLU A 1 67 ? 10.986 -8.506 -38.714 1.00 22.46 244 GLU A CA 1
ATOM 539 C C . GLU A 1 67 ? 10.909 -9.991 -39.061 1.00 22.82 244 GLU A C 1
ATOM 540 O O . GLU A 1 67 ? 10.260 -10.372 -40.028 1.00 21.97 244 GLU A O 1
ATOM 546 N N . LYS A 1 68 ? 11.545 -10.826 -38.255 1.00 21.62 245 LYS A N 1
ATOM 547 C CA . LYS A 1 68 ? 11.397 -12.305 -38.479 1.00 21.76 245 LYS A CA 1
ATOM 548 C C . LYS A 1 68 ? 9.944 -12.773 -38.363 1.00 20.54 245 LYS A C 1
ATOM 549 O O . LYS A 1 68 ? 9.455 -13.614 -39.156 1.00 21.34 245 LYS A O 1
ATOM 555 N N . VAL A 1 69 ? 9.229 -12.235 -37.381 1.00 18.31 246 VAL A N 1
ATOM 556 C CA . VAL A 1 69 ? 7.822 -12.553 -37.244 1.00 18.91 246 VAL A CA 1
ATOM 557 C C . VAL A 1 69 ? 7.055 -12.080 -38.490 1.00 19.76 246 VAL A C 1
ATOM 558 O O . VAL A 1 69 ? 6.227 -12.803 -39.071 1.00 21.01 246 VAL A O 1
ATOM 562 N N . ARG A 1 70 ? 7.317 -10.834 -38.877 1.00 20.71 247 ARG A N 1
ATOM 563 C CA . ARG A 1 70 ? 6.643 -10.258 -40.017 1.00 22.03 247 ARG A CA 1
ATOM 564 C C . ARG A 1 70 ? 6.816 -11.099 -41.263 1.00 22.71 247 ARG A C 1
ATOM 565 O O . ARG A 1 70 ? 5.861 -11.343 -41.989 1.00 25.92 247 ARG A O 1
ATOM 573 N N . LYS A 1 71 ? 8.049 -11.502 -41.526 1.00 24.04 248 LYS A N 1
ATOM 574 C CA . LYS A 1 71 ? 8.388 -12.313 -42.700 1.00 26.65 248 LYS A CA 1
ATOM 575 C C . LYS A 1 71 ? 7.698 -13.683 -42.668 1.00 24.84 248 LYS A C 1
ATOM 576 O O . LYS A 1 71 ? 7.249 -14.158 -43.717 1.00 30.68 248 LYS A O 1
ATOM 582 N N . GLY A 1 72 ? 7.604 -14.304 -41.498 1.00 23.81 249 GLY A N 1
ATOM 583 C CA . GLY A 1 72 ? 6.891 -15.591 -41.366 1.00 24.07 249 GLY A CA 1
ATOM 584 C C . GLY A 1 72 ? 5.446 -15.444 -41.770 1.00 24.32 249 GLY A C 1
ATOM 585 O O . GLY A 1 72 ? 4.892 -16.276 -42.484 1.00 28.90 249 GLY A O 1
ATOM 586 N N . LEU A 1 73 ? 4.833 -14.358 -41.311 1.00 23.52 250 LEU A N 1
ATOM 587 C CA . LEU A 1 73 ? 3.458 -14.047 -41.670 1.00 23.39 250 LEU A CA 1
ATOM 588 C C . LEU A 1 73 ? 3.296 -13.767 -43.176 1.00 24.53 250 LEU A C 1
ATOM 589 O O . LEU A 1 73 ? 2.314 -14.240 -43.767 1.00 33.11 250 LEU A O 1
ATOM 594 N N . GLU A 1 74 ? 4.209 -13.023 -43.787 1.00 27.32 251 GLU A N 1
ATOM 595 C CA A GLU A 1 74 ? 4.143 -12.683 -45.210 0.70 28.03 251 GLU A CA 1
ATOM 596 C CA B GLU A 1 74 ? 4.124 -12.691 -45.223 0.30 27.53 251 GLU A CA 1
ATOM 597 C C . GLU A 1 74 ? 4.391 -13.906 -46.119 1.00 30.37 251 GLU A C 1
ATOM 598 O O . GLU A 1 74 ? 3.788 -14.021 -47.201 1.00 35.44 251 GLU A O 1
ATOM 609 N N . ARG A 1 75 ? 5.273 -14.813 -45.679 1.00 32.24 252 ARG A N 1
ATOM 610 C CA . ARG A 1 75 ? 5.674 -16.013 -46.450 1.00 31.34 252 ARG A CA 1
ATOM 611 C C . ARG A 1 75 ? 4.914 -17.270 -46.146 1.00 31.88 252 ARG A C 1
ATOM 612 O O . ARG A 1 75 ? 5.131 -18.306 -46.821 1.00 37.43 252 ARG A O 1
ATOM 620 N N . GLY A 1 76 ? 4.038 -17.220 -45.160 1.00 29.68 253 GLY A N 1
ATOM 621 C CA . GLY A 1 76 ? 3.273 -18.370 -44.727 1.00 31.38 253 GLY A CA 1
ATOM 622 C C . GLY A 1 76 ? 4.100 -19.486 -44.103 1.00 30.08 253 GLY A C 1
ATOM 623 O O . GLY A 1 76 ? 3.879 -20.650 -44.371 1.00 34.47 253 GLY A O 1
ATOM 624 N N . GLU A 1 77 ? 5.042 -19.144 -43.247 1.00 29.30 254 GLU A N 1
ATOM 625 C CA . GLU A 1 77 ? 5.870 -20.146 -42.570 1.00 27.02 254 GLU A CA 1
ATOM 626 C C . GLU A 1 77 ? 5.696 -20.032 -41.068 1.00 24.93 254 GLU A C 1
ATOM 627 O O . GLU A 1 77 ? 5.725 -18.888 -40.548 1.00 26.86 254 GLU A O 1
ATOM 633 N N . ASP A 1 78 ? 5.501 -21.168 -40.373 1.00 23.69 255 ASP A N 1
ATOM 634 C CA . ASP A 1 78 ? 5.508 -21.237 -38.889 1.00 25.18 255 ASP A CA 1
ATOM 635 C C . ASP A 1 78 ? 6.845 -20.692 -38.407 1.00 22.57 255 ASP A C 1
ATOM 636 O O . ASP A 1 78 ? 7.905 -21.009 -39.015 1.00 26.95 255 ASP A O 1
ATOM 641 N N A THR A 1 79 ? 6.850 -20.097 -37.224 0.50 20.52 256 THR A N 1
ATOM 642 N N B THR A 1 79 ? 6.822 -19.781 -37.410 0.50 20.22 256 THR A N 1
ATOM 643 C CA A THR A 1 79 ? 8.010 -19.331 -36.840 0.50 20.30 256 THR A CA 1
ATOM 644 C CA B THR A 1 79 ? 8.072 -19.195 -36.839 0.50 19.65 256 THR A CA 1
ATOM 645 C C A THR A 1 79 ? 8.200 -19.314 -35.327 0.50 17.83 256 THR A C 1
ATOM 646 C C B THR A 1 79 ? 8.213 -19.430 -35.339 0.50 17.78 256 THR A C 1
ATOM 647 O O A THR A 1 79 ? 7.221 -19.238 -34.585 0.50 17.86 256 THR A O 1
ATOM 648 O O B THR A 1 79 ? 7.235 -19.647 -34.627 0.50 17.90 256 THR A O 1
ATOM 655 N N . THR A 1 80 ? 9.459 -19.392 -34.888 1.00 17.47 257 THR A N 1
ATOM 656 C CA . THR A 1 80 ? 9.824 -19.273 -33.493 1.00 17.74 257 THR A CA 1
ATOM 657 C C . THR A 1 80 ? 10.800 -18.099 -33.386 1.00 17.14 257 THR A C 1
ATOM 658 O O . THR A 1 80 ? 11.814 -18.061 -34.101 1.00 17.85 257 THR A O 1
ATOM 662 N N . VAL A 1 81 ? 10.518 -17.197 -32.464 1.00 16.47 258 VAL A N 1
ATOM 663 C CA . VAL A 1 81 ? 11.479 -16.112 -32.136 1.00 18.00 258 VAL A CA 1
ATOM 664 C C . VAL A 1 81 ? 11.567 -15.998 -30.624 1.00 17.28 258 VAL A C 1
ATOM 665 O O . VAL A 1 81 ? 10.652 -16.434 -29.880 1.00 19.55 258 VAL A O 1
ATOM 669 N N . VAL A 1 82 ? 12.653 -15.418 -30.160 1.00 17.75 259 VAL A N 1
ATOM 670 C CA . VAL A 1 82 ? 12.755 -15.027 -28.758 1.00 18.06 259 VAL A CA 1
ATOM 671 C C . VAL A 1 82 ? 12.933 -13.511 -28.778 1.00 18.40 259 VAL A C 1
ATOM 672 O O . VAL A 1 82 ? 13.832 -13.004 -29.453 1.00 19.27 259 VAL A O 1
ATOM 676 N N . LEU A 1 83 ? 12.082 -12.825 -28.044 1.00 16.88 260 LEU A N 1
ATOM 677 C CA . LEU A 1 83 ? 12.165 -11.353 -28.007 1.00 17.16 260 LEU A CA 1
ATOM 678 C C . LEU A 1 83 ? 11.702 -10.826 -26.676 1.00 17.44 260 LEU A C 1
ATOM 679 O O . LEU A 1 83 ? 10.959 -11.462 -25.944 1.00 17.19 260 LEU A O 1
ATOM 684 N N . LEU A 1 84 ? 12.148 -9.592 -26.385 1.00 17.18 261 LEU A N 1
ATOM 685 C CA . LEU A 1 84 ? 11.780 -8.941 -25.141 1.00 17.56 261 LEU A CA 1
ATOM 686 C C . LEU A 1 84 ? 10.397 -8.324 -25.253 1.00 17.11 261 LEU A C 1
ATOM 687 O O . LEU A 1 84 ? 10.116 -7.611 -26.218 1.00 16.60 261 LEU A O 1
ATOM 692 N N . ASN A 1 85 ? 9.554 -8.613 -24.280 1.00 15.53 262 ASN A N 1
ATOM 693 C CA . ASN A 1 85 ? 8.213 -8.052 -24.235 1.00 14.92 262 ASN A CA 1
ATOM 694 C C . ASN A 1 85 ? 8.006 -7.374 -22.873 1.00 15.90 262 ASN A C 1
ATOM 695 O O . ASN A 1 85 ? 8.781 -7.520 -21.935 1.00 17.67 262 ASN A O 1
ATOM 700 N N . TYR A 1 86 ? 6.944 -6.576 -22.844 1.00 15.43 263 TYR A N 1
ATOM 701 C CA . TYR A 1 86 ? 6.607 -5.675 -21.742 1.00 16.35 263 TYR A CA 1
ATOM 702 C C . TYR A 1 86 ? 5.199 -5.987 -21.227 1.00 16.39 263 TYR A C 1
ATOM 703 O O . TYR A 1 86 ? 4.241 -6.100 -22.015 1.00 16.99 263 TYR A O 1
ATOM 712 N N . ARG A 1 87 ? 5.075 -6.096 -19.904 1.00 16.42 264 ARG A N 1
ATOM 713 C CA . ARG A 1 87 ? 3.770 -6.249 -19.263 1.00 15.30 264 ARG A CA 1
ATOM 714 C C . ARG A 1 87 ? 3.099 -4.882 -19.152 1.00 17.26 264 ARG A C 1
ATOM 715 O O . ARG A 1 87 ? 3.722 -3.831 -19.360 1.00 18.11 264 ARG A O 1
ATOM 723 N N . LYS A 1 88 ? 1.826 -4.886 -18.752 1.00 16.77 265 LYS A N 1
ATOM 724 C CA A LYS A 1 88 ? 1.057 -3.652 -18.581 0.70 17.93 265 LYS A CA 1
ATOM 725 C CA B LYS A 1 88 ? 1.036 -3.654 -18.530 0.30 18.10 265 LYS A CA 1
ATOM 726 C C . LYS A 1 88 ? 1.778 -2.740 -17.602 1.00 19.21 265 LYS A C 1
ATOM 727 O O . LYS A 1 88 ? 1.755 -1.518 -17.796 1.00 20.82 265 LYS A O 1
ATOM 738 N N . ASP A 1 89 ? 2.383 -3.312 -16.555 1.00 19.41 266 ASP A N 1
ATOM 739 C CA . ASP A 1 89 ? 3.099 -2.498 -15.546 1.00 21.24 266 ASP A CA 1
ATOM 740 C C . ASP A 1 89 ? 4.495 -2.019 -15.981 1.00 20.99 266 ASP A C 1
ATOM 741 O O . ASP A 1 89 ? 5.181 -1.341 -15.194 1.00 23.30 266 ASP A O 1
ATOM 746 N N . GLY A 1 90 ? 4.914 -2.363 -17.216 1.00 19.87 267 GLY A N 1
ATOM 747 C CA . GLY A 1 90 ? 6.198 -1.938 -17.753 1.00 20.34 267 GLY A CA 1
ATOM 748 C C . GLY A 1 90 ? 7.343 -2.882 -17.462 1.00 21.17 267 GLY A C 1
ATOM 749 O O . GLY A 1 90 ? 8.425 -2.682 -17.989 1.00 22.02 267 GLY A O 1
ATOM 750 N N . SER A 1 91 ? 7.126 -3.914 -16.638 1.00 20.67 268 SER A N 1
ATOM 751 C CA . SER A 1 91 ? 8.161 -4.902 -16.391 1.00 20.14 268 SER A CA 1
ATOM 752 C C . SER A 1 91 ? 8.370 -5.713 -17.678 1.00 19.41 268 SER A C 1
ATOM 753 O O . SER A 1 91 ? 7.450 -5.854 -18.484 1.00 18.77 268 SER A O 1
ATOM 756 N N . THR A 1 92 ? 9.575 -6.241 -17.830 1.00 19.92 269 THR A N 1
ATOM 757 C CA . THR A 1 92 ? 9.934 -6.965 -19.044 1.00 19.70 269 THR A CA 1
ATOM 758 C C . THR A 1 92 ? 10.133 -8.436 -18.799 1.00 20.53 269 THR A C 1
ATOM 759 O O . THR A 1 92 ? 10.416 -8.862 -17.678 1.00 22.34 269 THR A O 1
ATOM 763 N N . PHE A 1 93 ? 9.987 -9.197 -19.875 1.00 18.86 270 PHE A N 1
ATOM 764 C CA . PHE A 1 93 ? 10.246 -10.628 -19.849 1.00 19.53 270 PHE A CA 1
ATOM 765 C C . PHE A 1 93 ? 10.683 -11.050 -21.225 1.00 18.88 270 PHE A C 1
ATOM 766 O O . PHE A 1 93 ? 10.306 -10.439 -22.216 1.00 17.70 270 PHE A O 1
ATOM 774 N N . TRP A 1 94 ? 11.446 -12.139 -21.274 1.00 19.13 271 TRP A N 1
ATOM 775 C CA . TRP A 1 94 ? 11.800 -12.755 -22.560 1.00 18.65 271 TRP A CA 1
ATOM 776 C C . TRP A 1 94 ? 10.709 -13.740 -22.947 1.00 17.66 271 TRP A C 1
ATOM 777 O O . TRP A 1 94 ? 10.309 -14.574 -22.130 1.00 18.63 271 TRP A O 1
ATOM 788 N N . ASN A 1 95 ? 10.262 -13.639 -24.187 1.00 16.20 272 ASN A N 1
ATOM 789 C CA . ASN A 1 95 ? 9.147 -14.420 -24.717 1.00 16.09 272 ASN A CA 1
ATOM 790 C C . ASN A 1 95 ? 9.696 -15.275 -25.856 1.00 16.35 272 ASN A C 1
ATOM 791 O O . ASN A 1 95 ? 10.128 -14.762 -26.881 1.00 16.42 272 ASN A O 1
ATOM 796 N N . GLN A 1 96 ? 9.642 -16.617 -25.687 1.00 16.88 273 GLN A N 1
ATOM 797 C CA . GLN A 1 96 ? 9.817 -17.532 -26.821 1.00 16.82 273 GLN A CA 1
ATOM 798 C C . GLN A 1 96 ? 8.464 -17.705 -27.441 1.00 15.67 273 GLN A C 1
ATOM 799 O O . GLN A 1 96 ? 7.541 -18.304 -26.828 1.00 16.38 273 GLN A O 1
ATOM 805 N N . LEU A 1 97 ? 8.290 -17.068 -28.609 1.00 15.31 274 LEU A N 1
ATOM 806 C CA . LEU A 1 97 ? 7.030 -16.904 -29.280 1.00 14.07 274 LEU A CA 1
ATOM 807 C C . LEU A 1 97 ? 6.966 -17.811 -30.495 1.00 14.90 274 LEU A C 1
ATOM 808 O O . LEU A 1 97 ? 7.842 -17.789 -31.325 1.00 16.26 274 LEU A O 1
ATOM 813 N N . PHE A 1 98 ? 5.890 -18.591 -30.569 1.00 14.12 275 PHE A N 1
ATOM 814 C CA . PHE A 1 98 ? 5.597 -19.460 -31.726 1.00 14.26 275 PHE A CA 1
ATOM 815 C C . PHE A 1 98 ? 4.367 -18.919 -32.430 1.00 13.34 275 PHE A C 1
ATOM 816 O O . PHE A 1 98 ? 3.344 -18.701 -31.773 1.00 13.80 275 PHE A O 1
ATOM 824 N N . ILE A 1 99 ? 4.456 -18.735 -33.748 1.00 13.78 276 ILE A N 1
ATOM 825 C CA A ILE A 1 99 ? 3.289 -18.295 -34.516 0.50 14.87 276 ILE A CA 1
ATOM 826 C CA B ILE A 1 99 ? 3.346 -18.263 -34.580 0.50 15.12 276 ILE A CA 1
ATOM 827 C C . ILE A 1 99 ? 3.093 -19.254 -35.673 1.00 15.35 276 ILE A C 1
ATOM 828 O O . ILE A 1 99 ? 4.035 -19.636 -36.365 1.00 18.17 276 ILE A O 1
ATOM 837 N N . ALA A 1 100 ? 1.841 -19.669 -35.835 1.00 15.30 277 ALA A N 1
ATOM 838 C CA . ALA A 1 100 ? 1.476 -20.633 -36.877 1.00 16.40 277 ALA A CA 1
ATOM 839 C C . ALA A 1 100 ? 0.137 -20.278 -37.505 1.00 14.94 277 ALA A C 1
ATOM 840 O O . ALA A 1 100 ? -0.771 -19.797 -36.851 1.00 15.35 277 ALA A O 1
ATOM 842 N N . ALA A 1 101 ? 0.035 -20.571 -38.795 1.00 15.96 278 ALA A N 1
ATOM 843 C CA . ALA A 1 101 ? -1.235 -20.475 -39.490 1.00 16.34 278 ALA A CA 1
ATOM 844 C C . ALA A 1 101 ? -2.179 -21.601 -39.081 1.00 16.44 278 ALA A C 1
ATOM 845 O O . ALA A 1 101 ? -1.761 -22.761 -38.969 1.00 19.17 278 ALA A O 1
ATOM 847 N N . LEU A 1 102 ? -3.439 -21.253 -38.892 1.00 15.18 279 LEU A N 1
ATOM 848 C CA . LEU A 1 102 ? -4.554 -22.194 -38.735 1.00 14.89 279 LEU A CA 1
ATOM 849 C C . LEU A 1 102 ? -5.338 -22.170 -40.028 1.00 15.42 279 LEU A C 1
ATOM 850 O O . LEU A 1 102 ? -5.865 -21.130 -40.427 1.00 15.65 279 LEU A O 1
ATOM 855 N N . ARG A 1 103 ? -5.437 -23.303 -40.702 1.00 16.55 280 ARG A N 1
ATOM 856 C CA . ARG A 1 103 ? -5.942 -23.394 -42.045 1.00 17.37 280 ARG A CA 1
ATOM 857 C C . ARG A 1 103 ? -7.266 -24.118 -42.125 1.00 18.46 280 ARG A C 1
ATOM 858 O O . ARG A 1 103 ? -7.574 -25.001 -41.277 1.00 20.44 280 ARG A O 1
ATOM 866 N N . ASP A 1 104 ? -8.032 -23.788 -43.148 1.00 17.85 281 ASP A N 1
ATOM 867 C CA . ASP A 1 104 ? -9.250 -24.540 -43.492 1.00 18.05 281 ASP A CA 1
ATOM 868 C C . ASP A 1 104 ? -8.914 -25.766 -44.380 1.00 19.29 281 ASP A C 1
ATOM 869 O O . ASP A 1 104 ? -7.761 -26.027 -44.726 1.00 19.81 281 ASP A O 1
ATOM 874 N N . GLY A 1 105 ? -9.950 -26.501 -44.769 1.00 19.45 282 GLY A N 1
ATOM 875 C CA . GLY A 1 105 ? -9.788 -27.701 -45.555 1.00 19.89 282 GLY A CA 1
ATOM 876 C C . GLY A 1 105 ? -9.329 -27.518 -47.002 1.00 22.89 282 GLY A C 1
ATOM 877 O O . GLY A 1 105 ? -9.093 -28.480 -47.709 1.00 25.21 282 GLY A O 1
ATOM 878 N N . GLU A 1 106 ? -9.282 -26.241 -47.450 1.00 22.93 283 GLU A N 1
ATOM 879 C CA . GLU A 1 106 ? -8.754 -25.906 -48.756 1.00 23.49 283 GLU A CA 1
ATOM 880 C C . GLU A 1 106 ? -7.379 -25.239 -48.659 1.00 23.38 283 GLU A C 1
ATOM 881 O O . GLU A 1 106 ? -6.814 -24.849 -49.676 1.00 25.61 283 GLU A O 1
ATOM 887 N N . GLY A 1 107 ? -6.833 -25.152 -47.450 1.00 21.91 284 GLY A N 1
ATOM 888 C CA . GLY A 1 107 ? -5.519 -24.610 -47.255 1.00 22.25 284 GLY A CA 1
ATOM 889 C C . GLY A 1 107 ? -5.444 -23.139 -46.956 1.00 22.21 284 GLY A C 1
ATOM 890 O O . GLY A 1 107 ? -4.370 -22.623 -46.734 1.00 22.25 284 GLY A O 1
ATOM 891 N N . ASN A 1 108 ? -6.584 -22.454 -46.918 1.00 21.10 285 ASN A N 1
ATOM 892 C CA . ASN A 1 108 ? -6.560 -21.007 -46.685 1.00 20.87 285 ASN A CA 1
ATOM 893 C C . ASN A 1 108 ? -6.196 -20.758 -45.255 1.00 19.13 285 ASN A C 1
ATOM 894 O O . ASN A 1 108 ? -6.680 -21.438 -44.343 1.00 18.52 285 ASN A O 1
ATOM 899 N N . VAL A 1 109 ? -5.411 -19.709 -44.996 1.00 18.66 286 VAL A N 1
ATOM 900 C CA . VAL A 1 109 ? -5.190 -19.241 -43.635 1.00 17.88 286 VAL A CA 1
ATOM 901 C C . VAL A 1 109 ? -6.482 -18.578 -43.157 1.00 17.59 286 VAL A C 1
ATOM 902 O O . VAL A 1 109 ? -6.961 -17.592 -43.753 1.00 20.60 286 VAL A O 1
ATOM 906 N N . VAL A 1 110 ? -7.024 -19.053 -42.046 1.00 15.46 287 VAL A N 1
ATOM 907 C CA . VAL A 1 110 ? -8.225 -18.485 -41.456 1.00 15.92 287 VAL A CA 1
ATOM 908 C C . VAL A 1 110 ? -7.852 -17.678 -40.227 1.00 15.11 287 VAL A C 1
ATOM 909 O O . VAL A 1 110 ? -8.424 -16.599 -39.972 1.00 16.49 287 VAL A O 1
ATOM 913 N N . ASN A 1 111 ? -6.927 -18.152 -39.435 1.00 14.42 288 ASN A N 1
ATOM 914 C CA . ASN A 1 111 ? -6.504 -17.480 -38.210 1.00 13.78 288 ASN A CA 1
ATOM 915 C C . ASN A 1 111 ? -5.015 -17.720 -38.019 1.00 13.18 288 ASN A C 1
ATOM 916 O O . ASN A 1 111 ? -4.434 -18.633 -38.638 1.00 14.34 288 ASN A O 1
ATOM 921 N N . TYR A 1 112 ? -4.384 -16.939 -37.131 1.00 13.09 289 TYR A N 1
ATOM 922 C CA . TYR A 1 112 ? -3.065 -17.287 -36.638 1.00 12.84 289 TYR A CA 1
ATOM 923 C C . TYR A 1 112 ? -3.112 -17.608 -35.161 1.00 12.68 289 TYR A C 1
ATOM 924 O O . TYR A 1 112 ? -3.885 -17.002 -34.406 1.00 13.48 289 TYR A O 1
ATOM 933 N N . LEU A 1 113 ? -2.294 -18.587 -34.773 1.00 13.22 290 LEU A N 1
ATOM 934 C CA . LEU A 1 113 ? -2.095 -18.962 -33.401 1.00 13.40 290 LEU A CA 1
ATOM 935 C C . LEU A 1 113 ? -0.758 -18.416 -32.951 1.00 13.25 290 LEU A C 1
ATOM 936 O O . LEU A 1 113 ? 0.234 -18.584 -33.656 1.00 14.96 290 LEU A O 1
ATOM 941 N N . GLY A 1 114 ? -0.725 -17.820 -31.758 1.00 12.70 291 GLY A N 1
ATOM 942 C CA . GLY A 1 114 ? 0.542 -17.419 -31.162 1.00 13.11 291 GLY A CA 1
ATOM 943 C C . GLY A 1 114 ? 0.621 -17.960 -29.760 1.00 13.40 291 GLY A C 1
ATOM 944 O O . GLY A 1 114 ? -0.315 -17.807 -28.977 1.00 15.88 291 GLY A O 1
ATOM 945 N N . VAL A 1 115 ? 1.702 -18.665 -29.460 1.00 13.05 292 VAL A N 1
ATOM 946 C CA . VAL A 1 115 ? 1.912 -19.268 -28.151 1.00 14.14 292 VAL A CA 1
ATOM 947 C C . VAL A 1 115 ? 3.138 -18.648 -27.510 1.00 14.05 292 VAL A C 1
ATOM 948 O O . VAL A 1 115 ? 4.220 -18.664 -28.113 1.00 14.56 292 VAL A O 1
ATOM 952 N N . GLN A 1 116 ? 2.982 -18.111 -26.302 1.00 14.14 293 GLN A N 1
ATOM 953 C CA . GLN A 1 116 ? 4.045 -17.388 -25.618 1.00 14.95 293 GLN A CA 1
ATOM 954 C C . GLN A 1 116 ? 4.588 -18.240 -24.478 1.00 17.02 293 GLN A C 1
ATOM 955 O O . GLN A 1 116 ? 3.843 -18.776 -23.677 1.00 19.78 293 GLN A O 1
ATOM 961 N N . CYS A 1 117 ? 5.898 -18.288 -24.343 1.00 17.64 294 CYS A N 1
ATOM 962 C CA A CYS A 1 117 ? 6.544 -18.892 -23.191 0.80 18.82 294 CYS A CA 1
ATOM 963 C CA B CYS A 1 117 ? 6.552 -18.973 -23.232 0.20 18.83 294 CYS A CA 1
ATOM 964 C C . CYS A 1 117 ? 7.585 -17.993 -22.606 1.00 18.37 294 CYS A C 1
ATOM 965 O O . CYS A 1 117 ? 8.537 -17.574 -23.270 1.00 19.01 294 CYS A O 1
ATOM 970 N N . LYS A 1 118 ? 7.405 -17.643 -21.342 1.00 18.90 295 LYS A N 1
ATOM 971 C CA A LYS A 1 118 ? 8.378 -16.874 -20.614 0.25 19.90 295 LYS A CA 1
ATOM 972 C CA B LYS A 1 118 ? 8.409 -16.859 -20.631 0.25 19.86 295 LYS A CA 1
ATOM 973 C CA C LYS A 1 118 ? 8.403 -16.861 -20.637 0.50 19.88 295 LYS A CA 1
ATOM 974 C C . LYS A 1 118 ? 9.641 -17.722 -20.432 1.00 20.85 295 LYS A C 1
ATOM 975 O O . LYS A 1 118 ? 9.552 -18.846 -19.933 1.00 22.73 295 LYS A O 1
ATOM 991 N N . VAL A 1 119 ? 10.785 -17.189 -20.815 1.00 20.65 296 VAL A N 1
ATOM 992 C CA . VAL A 1 119 ? 12.075 -17.852 -20.654 1.00 21.91 296 VAL A CA 1
ATOM 993 C C . VAL A 1 119 ? 13.066 -16.947 -19.915 1.00 22.88 296 VAL A C 1
ATOM 994 O O . VAL A 1 119 ? 12.869 -15.730 -19.875 1.00 23.63 296 VAL A O 1
ATOM 998 N N . SER A 1 120 ? 14.120 -17.524 -19.347 1.00 25.02 297 SER A N 1
ATOM 999 C CA . SER A 1 120 ? 15.117 -16.743 -18.620 1.00 27.00 297 SER A CA 1
ATOM 1000 C C . SER A 1 120 ? 15.992 -15.972 -19.588 1.00 27.38 297 SER A C 1
ATOM 1001 O O . SER A 1 120 ? 16.093 -16.308 -20.757 1.00 27.23 297 SER A O 1
ATOM 1004 N N . GLU A 1 121 ? 16.640 -14.937 -19.075 1.00 29.54 298 GLU A N 1
ATOM 1005 C CA . GLU A 1 121 ? 17.603 -14.152 -19.845 1.00 29.56 298 GLU A CA 1
ATOM 1006 C C . GLU A 1 121 ? 18.749 -15.051 -20.347 1.00 30.27 298 GLU A C 1
ATOM 1007 O O . GLU A 1 121 ? 19.166 -14.931 -21.503 1.00 29.62 298 GLU A O 1
ATOM 1013 N N . ASP A 1 122 ? 19.231 -15.966 -19.501 1.00 30.91 299 ASP A N 1
ATOM 1014 C CA . ASP A 1 122 ? 20.284 -16.886 -19.903 1.00 32.94 299 ASP A CA 1
ATOM 1015 C C . ASP A 1 122 ? 19.811 -17.802 -21.028 1.00 30.62 299 ASP A C 1
ATOM 1016 O O . ASP A 1 122 ? 20.528 -18.004 -22.000 1.00 32.99 299 ASP A O 1
ATOM 1021 N N . TYR A 1 123 ? 18.580 -18.316 -20.935 1.00 29.15 300 TYR A N 1
ATOM 1022 C CA . TYR A 1 123 ? 18.021 -19.157 -22.019 1.00 26.35 300 TYR A CA 1
ATOM 1023 C C . TYR A 1 123 ? 17.903 -18.324 -23.298 1.00 25.37 300 TYR A C 1
ATOM 1024 O O . TYR A 1 123 ? 18.265 -18.823 -24.376 1.00 28.03 300 TYR A O 1
ATOM 1033 N N . ALA A 1 124 ? 17.416 -17.103 -23.174 1.00 25.08 301 ALA A N 1
ATOM 1034 C CA . ALA A 1 124 ? 17.244 -16.211 -24.316 1.00 24.82 301 ALA A CA 1
ATOM 1035 C C . ALA A 1 124 ? 18.565 -15.937 -25.020 1.00 25.96 301 ALA A C 1
ATOM 1036 O O . ALA A 1 124 ? 18.642 -15.993 -26.253 1.00 26.31 301 ALA A O 1
ATOM 1038 N N . LYS A 1 125 ? 19.610 -15.639 -24.256 1.00 28.95 302 LYS A N 1
ATOM 1039 C CA . LYS A 1 125 ? 20.914 -15.351 -24.873 1.00 30.75 302 LYS A CA 1
ATOM 1040 C C . LYS A 1 125 ? 21.465 -16.557 -25.631 1.00 30.73 302 LYS A C 1
ATOM 1041 O O . LYS A 1 125 ? 21.985 -16.422 -26.758 1.00 32.14 302 LYS A O 1
ATOM 1047 N N . ALA A 1 126 ? 21.292 -17.735 -25.053 1.00 31.61 303 ALA A N 1
ATOM 1048 C CA . ALA A 1 126 ? 21.739 -18.974 -25.706 1.00 31.78 303 ALA A CA 1
ATOM 1049 C C . ALA A 1 126 ? 20.932 -19.251 -26.986 1.00 28.62 303 ALA A C 1
ATOM 1050 O O . ALA A 1 126 ? 21.493 -19.625 -28.007 1.00 30.30 303 ALA A O 1
ATOM 1052 N N . PHE A 1 127 ? 19.623 -18.995 -26.935 1.00 27.55 304 PHE A N 1
ATOM 1053 C CA . PHE A 1 127 ? 18.773 -19.204 -28.094 1.00 27.04 304 PHE A CA 1
ATOM 1054 C C . PHE A 1 127 ? 19.219 -18.294 -29.235 1.00 27.33 304 PHE A C 1
ATOM 1055 O O . PHE A 1 127 ? 19.325 -18.723 -30.376 1.00 27.01 304 PHE A O 1
ATOM 1063 N N . LEU A 1 128 ? 19.408 -17.005 -28.920 1.00 26.94 305 LEU A N 1
ATOM 1064 C CA . LEU A 1 128 ? 19.765 -16.038 -29.933 1.00 27.26 305 LEU A CA 1
ATOM 1065 C C . LEU A 1 128 ? 21.134 -16.292 -30.543 1.00 29.22 305 LEU A C 1
ATOM 1066 O O . LEU A 1 128 ? 21.333 -16.152 -31.752 1.00 30.81 305 LEU A O 1
ATOM 1071 N N . LYS A 1 129 ? 22.053 -16.772 -29.729 1.00 30.31 306 LYS A N 1
ATOM 1072 C CA . LYS A 1 129 ? 23.345 -17.152 -30.224 1.00 32.93 306 LYS A CA 1
ATOM 1073 C C . LYS A 1 129 ? 23.325 -18.323 -31.216 1.00 32.90 306 LYS A C 1
ATOM 1074 O O . LYS A 1 129 ? 24.055 -18.331 -32.219 1.00 37.62 306 LYS A O 1
ATOM 1080 N N . ASN A 1 130 ? 22.454 -19.290 -30.924 1.00 32.35 307 ASN A N 1
ATOM 1081 C CA . ASN A 1 130 ? 22.297 -20.485 -31.732 1.00 32.99 307 ASN A CA 1
ATOM 1082 C C . ASN A 1 130 ? 21.505 -20.290 -33.024 1.00 29.42 307 ASN A C 1
ATOM 1083 O O . ASN A 1 130 ? 21.604 -21.108 -33.923 1.00 37.50 307 ASN A O 1
ATOM 1088 N N . GLU A 1 131 ? 20.744 -19.234 -33.095 1.00 29.44 308 GLU A N 1
ATOM 1089 C CA . GLU A 1 131 ? 19.935 -18.911 -34.243 1.00 32.51 308 GLU A CA 1
ATOM 1090 C C . GLU A 1 131 ? 20.907 -18.508 -35.378 1.00 36.88 308 GLU A C 1
ATOM 1091 O O . GLU A 1 131 ? 20.734 -18.889 -36.515 1.00 46.82 308 GLU A O 1
ATOM 1097 N N A GLY B 2 1 ? -3.172 14.098 -3.540 0.50 26.60 178 GLY B N 1
ATOM 1098 N N B GLY B 2 1 ? -3.579 13.473 -4.992 0.50 27.18 178 GLY B N 1
ATOM 1099 C CA A GLY B 2 1 ? -3.821 12.912 -4.156 0.50 25.91 178 GLY B CA 1
ATOM 1100 C CA B GLY B 2 1 ? -3.236 12.542 -3.870 0.50 27.41 178 GLY B CA 1
ATOM 1101 C C A GLY B 2 1 ? -4.420 12.020 -3.095 0.50 26.07 178 GLY B C 1
ATOM 1102 C C B GLY B 2 1 ? -4.438 12.030 -3.069 0.50 26.66 178 GLY B C 1
ATOM 1103 O O A GLY B 2 1 ? -4.270 12.268 -1.888 0.50 29.18 178 GLY B O 1
ATOM 1104 O O B GLY B 2 1 ? -4.805 12.605 -2.022 0.50 29.52 178 GLY B O 1
ATOM 1105 N N . ALA B 2 2 ? -5.059 10.962 -3.571 1.00 25.98 179 ALA B N 1
ATOM 1106 C CA . ALA B 2 2 ? -5.993 10.142 -2.789 1.00 25.60 179 ALA B CA 1
ATOM 1107 C C . ALA B 2 2 ? -5.393 9.559 -1.499 1.00 25.81 179 ALA B C 1
ATOM 1108 O O . ALA B 2 2 ? -6.052 9.503 -0.448 1.00 25.64 179 ALA B O 1
ATOM 1110 N N . MET B 2 3 ? -4.113 9.205 -1.548 1.00 29.38 180 MET B N 1
ATOM 1111 C CA . MET B 2 3 ? -3.457 8.620 -0.384 1.00 30.78 180 MET B CA 1
ATOM 1112 C C . MET B 2 3 ? -3.106 9.600 0.732 1.00 29.88 180 MET B C 1
ATOM 1113 O O . MET B 2 3 ? -2.761 9.170 1.823 1.00 35.41 180 MET B O 1
ATOM 1118 N N . ASP B 2 4 ? -3.236 10.901 0.482 1.00 28.76 181 ASP B N 1
ATOM 1119 C CA . 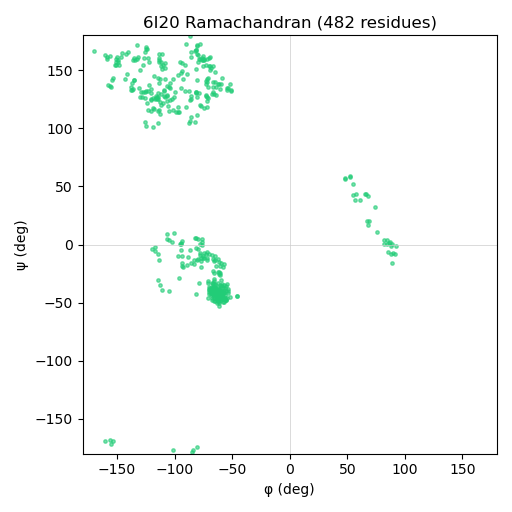ASP B 2 4 ? -3.034 11.931 1.483 1.00 32.02 181 ASP B CA 1
ATOM 1120 C C . ASP B 2 4 ? -4.133 11.863 2.581 1.00 30.27 181 ASP B C 1
ATOM 1121 O O . ASP B 2 4 ? -3.933 12.335 3.692 1.00 36.34 181 ASP B O 1
ATOM 1126 N N . TYR B 2 5 ? -5.276 11.286 2.254 1.00 27.02 182 TYR B N 1
ATOM 1127 C CA . TYR B 2 5 ? -6.429 11.279 3.147 1.00 26.51 182 TYR B CA 1
ATOM 1128 C C . TYR B 2 5 ? -6.386 10.095 4.127 1.00 26.11 182 TYR B C 1
ATOM 1129 O O . TYR B 2 5 ? -6.420 8.946 3.689 1.00 26.63 182 TYR B O 1
ATOM 1138 N N . SER B 2 6 ? -6.446 10.384 5.417 1.00 27.03 183 SER B N 1
ATOM 1139 C CA . SER B 2 6 ? -6.680 9.312 6.430 1.00 28.27 183 SER B CA 1
ATOM 1140 C C . SER B 2 6 ? -7.911 8.448 6.167 1.00 28.04 183 SER B C 1
ATOM 1141 O O . SER B 2 6 ? -7.865 7.220 6.358 1.00 30.56 183 SER B O 1
ATOM 1144 N N . LEU B 2 7 ? -9.003 9.051 5.697 1.00 27.31 184 LEU B N 1
ATOM 1145 C CA . LEU B 2 7 ? -10.201 8.276 5.364 1.00 26.91 184 LEU B CA 1
ATOM 1146 C C . LEU B 2 7 ? -9.993 7.246 4.249 1.00 25.70 184 LEU B C 1
ATOM 1147 O O . LEU B 2 7 ? -10.626 6.175 4.251 1.00 28.43 184 LEU B O 1
ATOM 1152 N N . VAL B 2 8 ? -9.113 7.569 3.273 1.00 24.41 185 VAL B N 1
ATOM 1153 C CA . VAL B 2 8 ? -8.846 6.652 2.180 1.00 24.36 185 VAL B CA 1
ATOM 1154 C C . VAL B 2 8 ? -8.055 5.480 2.735 1.00 24.29 185 VAL B C 1
ATOM 1155 O O . VAL B 2 8 ? -8.332 4.313 2.436 1.00 25.64 185 VAL B O 1
ATOM 1159 N N . LYS B 2 9 ? -7.054 5.812 3.524 1.00 27.35 186 LYS B N 1
ATOM 1160 C CA . LYS B 2 9 ? -6.238 4.784 4.178 1.00 29.21 186 LYS B CA 1
ATOM 1161 C C . LYS B 2 9 ? -7.087 3.864 5.005 1.00 29.03 186 LYS B C 1
ATOM 1162 O O . LYS B 2 9 ? -6.983 2.616 4.923 1.00 31.99 186 LYS B O 1
ATOM 1168 N N . ALA B 2 10 ? -7.975 4.477 5.771 1.00 30.06 187 ALA B N 1
ATOM 1169 C CA . ALA B 2 10 ? -8.902 3.692 6.591 1.00 29.24 187 ALA B CA 1
ATOM 1170 C C . ALA B 2 10 ? -9.873 2.821 5.783 1.00 27.61 187 ALA B C 1
ATOM 1171 O O . ALA B 2 10 ? -10.035 1.618 6.089 1.00 30.41 187 ALA B O 1
ATOM 1173 N N . LEU B 2 11 ? -10.496 3.378 4.749 1.00 26.65 188 LEU B N 1
ATOM 1174 C CA . LEU B 2 11 ? -11.433 2.633 3.914 1.00 25.90 188 LEU B CA 1
ATOM 1175 C C . LEU B 2 11 ? -10.790 1.497 3.101 1.00 25.83 188 LEU B C 1
ATOM 1176 O O . LEU B 2 11 ? -11.428 0.464 2.880 1.00 27.55 188 LEU B O 1
ATOM 1181 N N . GLN B 2 12 ? -9.528 1.689 2.751 1.00 27.56 189 GLN B N 1
ATOM 1182 C CA . GLN B 2 12 ? -8.753 0.682 2.030 1.00 27.32 189 GLN B CA 1
ATOM 1183 C C . GLN B 2 12 ? -8.537 -0.549 2.889 1.00 27.57 189 GLN B C 1
ATOM 1184 O O . GLN B 2 12 ? -8.805 -1.705 2.433 1.00 30.26 189 GLN B O 1
ATOM 1190 N N . THR B 2 13 ? -8.107 -0.319 4.130 1.00 28.25 190 THR B N 1
ATOM 1191 C CA . THR B 2 13 ? -7.924 -1.387 5.115 1.00 30.72 190 THR B CA 1
ATOM 1192 C C . THR B 2 13 ? -9.245 -2.126 5.396 1.00 31.13 190 THR B C 1
ATOM 1193 O O . THR B 2 13 ? -9.238 -3.330 5.646 1.00 35.85 190 THR B O 1
ATOM 1197 N N . ALA B 2 14 ? -10.359 -1.382 5.361 1.00 30.33 191 ALA B N 1
ATOM 1198 C CA . ALA B 2 14 ? -11.703 -1.925 5.558 1.00 29.55 191 ALA B CA 1
ATOM 1199 C C . ALA B 2 14 ? -12.253 -2.756 4.380 1.00 28.61 191 ALA B C 1
ATOM 1200 O O . ALA B 2 14 ? -13.355 -3.307 4.499 1.00 30.44 191 ALA B O 1
ATOM 1202 N N . GLN B 2 15 ? -11.543 -2.772 3.235 1.00 27.13 192 GLN B N 1
ATOM 1203 C CA . GLN B 2 15 ? -11.974 -3.484 2.042 1.00 28.45 192 GLN B CA 1
ATOM 1204 C C . GLN B 2 15 ? -13.362 -3.085 1.501 1.00 26.62 192 GLN B C 1
ATOM 1205 O O . GLN B 2 15 ? -14.147 -3.916 1.044 1.00 30.97 192 GLN B O 1
ATOM 1211 N N . GLN B 2 16 ? -13.644 -1.799 1.569 1.00 25.32 193 GLN B N 1
ATOM 1212 C CA . GLN B 2 16 ? -14.896 -1.244 1.096 1.00 22.90 193 GLN B CA 1
ATOM 1213 C C . GLN B 2 16 ? -14.786 -1.060 -0.425 1.00 19.80 193 GLN B C 1
ATOM 1214 O O . GLN B 2 16 ? -13.691 -1.174 -1.013 1.00 20.24 193 GLN B O 1
ATOM 1220 N N . ASN B 2 17 ? -15.913 -0.805 -1.082 1.00 17.53 194 ASN B N 1
ATOM 1221 C CA . ASN B 2 17 ? -15.960 -0.460 -2.474 1.00 16.73 194 ASN B CA 1
ATOM 1222 C C . ASN B 2 17 ? -16.017 1.069 -2.520 1.00 16.18 194 ASN B C 1
ATOM 1223 O O . ASN B 2 17 ? -17.027 1.640 -2.099 1.00 16.76 194 ASN B O 1
ATOM 1228 N N . PHE B 2 18 ? -14.981 1.712 -3.039 1.00 15.75 195 PHE B N 1
ATOM 1229 C CA . PHE B 2 18 ? -15.004 3.178 -3.115 1.00 15.64 195 PHE B CA 1
ATOM 1230 C C . PHE B 2 18 ? -14.032 3.661 -4.151 1.00 15.21 195 PHE B C 1
ATOM 1231 O O . PHE B 2 18 ? -13.097 2.959 -4.565 1.00 15.23 195 PHE B O 1
ATOM 1239 N N . VAL B 2 19 ? -14.265 4.908 -4.546 1.00 14.80 196 VAL B N 1
ATOM 1240 C CA . VAL B 2 19 ? -13.408 5.647 -5.459 1.00 14.80 196 VAL B CA 1
ATOM 1241 C C . VAL B 2 19 ? -13.197 7.052 -4.930 1.00 15.15 196 VAL B C 1
ATOM 1242 O O . VAL B 2 19 ? -13.978 7.546 -4.099 1.00 15.27 196 VAL B O 1
ATOM 1246 N N . ILE B 2 20 ? -12.128 7.666 -5.443 1.00 14.23 197 ILE B N 1
ATOM 1247 C CA A ILE B 2 20 ? -11.867 9.101 -5.208 0.50 13.39 197 ILE B CA 1
ATOM 1248 C CA B ILE B 2 20 ? -11.867 9.103 -5.229 0.50 13.28 197 ILE B CA 1
ATOM 1249 C C . ILE B 2 20 ? -11.799 9.728 -6.588 1.00 13.82 197 ILE B C 1
ATOM 1250 O O . ILE B 2 20 ? -11.137 9.197 -7.486 1.00 14.83 197 ILE B O 1
ATOM 1259 N N . SER B 2 21 ? -12.459 10.887 -6.748 1.00 14.53 198 SER B N 1
ATOM 1260 C CA . SER B 2 21 ? -12.414 11.644 -8.001 1.00 15.32 198 SER B CA 1
ATOM 1261 C C . SER B 2 21 ? -11.694 12.971 -7.802 1.00 15.86 198 SER B C 1
ATOM 1262 O O . SER B 2 21 ? -11.572 13.456 -6.694 1.00 16.49 198 SER B O 1
ATOM 1265 N N . ASP B 2 22 ? -11.221 13.493 -8.929 1.00 15.68 199 ASP B N 1
ATOM 1266 C CA . ASP B 2 22 ? -10.474 14.755 -8.972 1.00 16.74 199 ASP B CA 1
ATOM 1267 C C . ASP B 2 22 ? -11.170 15.816 -9.817 1.00 16.52 199 ASP B C 1
ATOM 1268 O O . ASP B 2 22 ? -11.040 15.835 -11.021 1.00 16.68 199 ASP B O 1
ATOM 1273 N N . PRO B 2 23 ? -11.862 16.755 -9.152 1.00 17.09 200 PRO B N 1
ATOM 1274 C CA . PRO B 2 23 ? -12.586 17.784 -9.909 1.00 18.26 200 PRO B CA 1
ATOM 1275 C C . PRO B 2 23 ? -11.701 18.828 -10.573 1.00 19.55 200 PRO B C 1
ATOM 1276 O O . PRO B 2 23 ? -12.211 19.670 -11.309 1.00 20.93 200 PRO B O 1
ATOM 1280 N N . SER B 2 24 ? -10.390 18.820 -10.332 1.00 18.98 201 SER B N 1
ATOM 1281 C CA . SER B 2 24 ? -9.491 19.724 -11.034 1.00 20.03 201 SER B CA 1
ATOM 1282 C C . SER B 2 24 ? -9.196 19.333 -12.480 1.00 19.40 201 SER B C 1
ATOM 1283 O O . SER B 2 24 ? -8.633 20.137 -13.230 1.00 20.34 201 SER B O 1
ATOM 1286 N N . ILE B 2 25 ? -9.585 18.114 -12.839 1.00 18.04 202 ILE B N 1
ATOM 1287 C CA . ILE B 2 25 ? -9.457 17.590 -14.204 1.00 18.81 202 ILE B CA 1
ATOM 1288 C C . ILE B 2 25 ? -10.856 17.636 -14.826 1.00 18.81 202 ILE B C 1
ATOM 1289 O O . ILE B 2 25 ? -11.831 17.325 -14.138 1.00 18.61 202 ILE B O 1
ATOM 1294 N N . PRO B 2 26 ? -10.990 18.027 -16.100 1.00 20.03 203 PRO B N 1
ATOM 1295 C CA . PRO B 2 26 ? -12.343 18.078 -16.686 1.00 21.62 203 PRO B CA 1
ATOM 1296 C C . PRO B 2 26 ? -13.130 16.786 -16.506 1.00 20.67 203 PRO B C 1
ATOM 1297 O O . PRO B 2 26 ? -12.575 15.686 -16.622 1.00 20.55 203 PRO B O 1
ATOM 1301 N N . ASP B 2 27 ? -14.411 16.930 -16.179 1.00 21.52 204 ASP B N 1
ATOM 1302 C CA . ASP B 2 27 ? -15.349 15.828 -15.994 1.00 21.27 204 ASP B CA 1
ATOM 1303 C C . ASP B 2 27 ? -15.031 14.974 -14.754 1.00 18.65 204 ASP B C 1
ATOM 1304 O O . ASP B 2 27 ? -15.560 13.885 -14.623 1.00 19.67 204 ASP B O 1
ATOM 1309 N N . ASN B 2 28 ? -14.224 15.462 -13.812 1.00 18.65 205 ASN B N 1
ATOM 1310 C CA . ASN B 2 28 ? -14.146 14.902 -12.462 1.00 17.61 205 ASN B CA 1
ATOM 1311 C C . ASN B 2 28 ? -13.889 13.377 -12.455 1.00 17.38 205 ASN B C 1
ATOM 1312 O O . ASN B 2 28 ? -14.666 12.606 -11.886 1.00 18.34 205 ASN B O 1
ATOM 1317 N N . PRO B 2 29 ? -12.776 12.962 -13.072 1.00 16.72 206 PRO B N 1
ATOM 1318 C CA . PRO B 2 29 ? -12.496 11.538 -13.204 1.00 16.53 206 PRO B CA 1
ATOM 1319 C C . PRO B 2 29 ? -12.013 10.874 -11.923 1.00 15.56 206 PRO B C 1
ATOM 1320 O O . PRO B 2 29 ? -11.464 11.491 -11.014 1.00 15.71 206 PRO B O 1
ATOM 1324 N N . ILE B 2 30 ? -12.128 9.549 -11.953 1.00 15.30 207 ILE B N 1
ATOM 1325 C CA . ILE B 2 30 ? -11.588 8.698 -10.907 1.00 15.61 207 ILE B CA 1
ATOM 1326 C C . ILE B 2 30 ? -10.057 8.762 -10.898 1.00 14.64 207 ILE B C 1
ATOM 1327 O O . ILE B 2 30 ? -9.402 8.591 -11.943 1.00 15.55 207 ILE B O 1
ATOM 1332 N N . VAL B 2 31 ? -9.506 8.967 -9.696 1.00 14.17 208 VAL B N 1
ATOM 1333 C CA . VAL B 2 31 ? -8.055 8.931 -9.482 1.00 15.35 208 VAL B CA 1
ATOM 1334 C C . VAL B 2 31 ? -7.636 7.846 -8.492 1.00 15.91 208 VAL B C 1
ATOM 1335 O O . VAL B 2 31 ? -6.457 7.673 -8.262 1.00 17.42 208 VAL B O 1
ATOM 1339 N N . TYR B 2 32 ? -8.593 7.143 -7.904 1.00 15.11 209 TYR B N 1
ATOM 1340 C CA . TYR B 2 32 ? -8.306 5.997 -7.016 1.00 15.65 209 TYR B CA 1
ATOM 1341 C C . TYR B 2 32 ? -9.530 5.115 -7.049 1.00 15.49 209 TYR B C 1
ATOM 1342 O O . TYR B 2 32 ? -10.647 5.612 -6.987 1.00 14.82 209 TYR B O 1
ATOM 1351 N N . ALA B 2 33 ? -9.337 3.800 -7.163 1.00 15.49 210 ALA B N 1
ATOM 1352 C CA . ALA B 2 33 ? -10.436 2.846 -7.021 1.00 15.36 210 ALA B CA 1
ATOM 1353 C C . ALA B 2 33 ? -9.983 1.672 -6.172 1.00 16.24 210 ALA B C 1
ATOM 1354 O O . ALA B 2 33 ? -8.905 1.111 -6.417 1.00 16.94 210 ALA B O 1
ATOM 1356 N N . SER B 2 34 ? -10.807 1.269 -5.203 1.00 15.34 211 SER B N 1
ATOM 1357 C CA . SER B 2 34 ? -10.454 0.156 -4.358 1.00 16.35 211 SER B CA 1
ATOM 1358 C C . SER B 2 34 ? -10.620 -1.183 -5.066 1.00 16.10 211 SER B C 1
ATOM 1359 O O . SER B 2 34 ? -11.352 -1.299 -6.037 1.00 15.33 211 SER B O 1
ATOM 1362 N N . GLN B 2 35 ? -9.924 -2.176 -4.546 1.00 17.39 212 GLN B N 1
ATOM 1363 C CA . GLN B 2 35 ? -10.083 -3.526 -5.123 1.00 18.48 212 GLN B CA 1
ATOM 1364 C C . GLN B 2 35 ? -11.519 -3.966 -5.070 1.00 17.40 212 GLN B C 1
ATOM 1365 O O . GLN B 2 35 ? -12.008 -4.610 -5.998 1.00 17.98 212 GLN B O 1
ATOM 1371 N N . GLY B 2 36 ? -12.228 -3.633 -3.999 1.00 17.29 213 GLY B N 1
ATOM 1372 C CA . GLY B 2 36 ? -13.649 -3.998 -3.930 1.00 18.30 213 GLY B CA 1
ATOM 1373 C C . GLY B 2 36 ? -14.474 -3.422 -5.067 1.00 17.09 213 GLY B C 1
ATOM 1374 O O . GLY B 2 36 ? -15.345 -4.095 -5.615 1.00 17.42 213 GLY B O 1
ATOM 1375 N N . PHE B 2 37 ? -14.193 -2.167 -5.442 1.00 15.66 214 PHE B N 1
ATOM 1376 C CA . PHE B 2 37 ? -14.864 -1.554 -6.563 1.00 15.75 214 PHE B CA 1
ATOM 1377 C C . PHE B 2 37 ? -14.561 -2.299 -7.865 1.00 15.73 214 PHE B C 1
ATOM 1378 O O . PHE B 2 37 ? -15.441 -2.531 -8.705 1.00 16.32 214 PHE B O 1
ATOM 1386 N N . LEU B 2 38 ? -13.297 -2.628 -8.060 1.00 15.94 215 LEU B N 1
ATOM 1387 C CA . LEU B 2 38 ? -12.893 -3.350 -9.274 1.00 16.32 215 LEU B CA 1
ATOM 1388 C C . LEU B 2 38 ? -13.616 -4.701 -9.366 1.00 16.93 215 LEU B C 1
ATOM 1389 O O . LEU B 2 38 ? -14.066 -5.117 -10.440 1.00 17.87 215 LEU B O 1
ATOM 1394 N N . THR B 2 39 ? -13.669 -5.414 -8.257 1.00 17.43 216 THR B N 1
ATOM 1395 C CA . THR B 2 39 ? -14.328 -6.721 -8.257 1.00 18.59 216 THR B CA 1
ATOM 1396 C C . THR B 2 39 ? -15.838 -6.591 -8.483 1.00 18.64 216 THR B C 1
ATOM 1397 O O . THR B 2 39 ? -16.439 -7.379 -9.245 1.00 20.57 216 THR B O 1
ATOM 1401 N N . LEU B 2 40 ? -16.452 -5.622 -7.828 1.00 17.93 217 LEU B N 1
ATOM 1402 C CA . LEU B 2 40 ? -17.891 -5.386 -7.961 1.00 18.60 217 LEU B CA 1
ATOM 1403 C C . LEU B 2 40 ? -18.253 -5.125 -9.413 1.00 18.46 217 LEU B C 1
ATOM 1404 O O . LEU B 2 40 ? -19.210 -5.659 -9.925 1.00 20.87 217 LEU B O 1
ATOM 1409 N N . THR B 2 41 ? -17.466 -4.277 -10.067 1.00 17.20 218 THR B N 1
ATOM 1410 C CA . THR B 2 41 ? -17.831 -3.742 -11.374 1.00 17.14 218 THR B CA 1
ATOM 1411 C C . THR B 2 41 ? -17.285 -4.546 -12.548 1.00 17.94 218 THR B C 1
ATOM 1412 O O . THR B 2 41 ? -17.771 -4.413 -13.659 1.00 17.56 218 THR B O 1
ATOM 1416 N N . GLY B 2 42 ? -16.256 -5.362 -12.299 1.00 17.21 219 GLY B N 1
ATOM 1417 C CA . GLY B 2 42 ? -15.642 -6.179 -13.364 1.00 17.90 219 GLY B CA 1
ATOM 1418 C C . GLY B 2 42 ? -14.557 -5.513 -14.190 1.00 17.58 219 GLY B C 1
ATOM 1419 O O . GLY B 2 42 ? -14.045 -6.091 -15.158 1.00 19.16 219 GLY B O 1
ATOM 1420 N N . TYR B 2 43 ? -14.248 -4.267 -13.859 1.00 16.71 220 TYR B N 1
ATOM 1421 C CA . TYR B 2 43 ? -13.207 -3.520 -14.589 1.00 16.84 220 TYR B CA 1
ATOM 1422 C C . TYR B 2 43 ? -11.843 -3.622 -13.905 1.00 16.88 220 TYR B C 1
ATOM 1423 O O . TYR B 2 43 ? -11.765 -3.639 -12.679 1.00 17.71 220 TYR B O 1
ATOM 1432 N N . ALA B 2 44 ? -10.773 -3.614 -14.704 1.00 16.61 221 ALA B N 1
ATOM 1433 C CA . ALA B 2 44 ? -9.421 -3.468 -14.163 1.00 17.47 221 ALA B CA 1
ATOM 1434 C C . ALA B 2 44 ? -9.163 -2.022 -13.787 1.00 16.51 221 ALA B C 1
ATOM 1435 O O . ALA B 2 44 ? -9.806 -1.108 -14.301 1.00 16.11 221 ALA B O 1
ATOM 1437 N N . LEU B 2 45 ? -8.168 -1.817 -12.933 1.00 16.89 222 LEU B N 1
ATOM 1438 C CA . LEU B 2 45 ? -7.840 -0.457 -12.491 1.00 16.12 222 LEU B CA 1
ATOM 1439 C C . LEU B 2 45 ? -7.538 0.482 -13.665 1.00 15.98 222 LEU B C 1
ATOM 1440 O O . LEU B 2 45 ? -8.007 1.641 -13.674 1.00 15.91 222 LEU B O 1
ATOM 1445 N N . SER B 2 46 ? -6.777 0.000 -14.640 1.00 16.28 223 SER B N 1
ATOM 1446 C CA . SER B 2 46 ? -6.445 0.787 -15.816 1.00 16.80 223 SER B CA 1
ATOM 1447 C C . SER B 2 46 ? -7.618 1.146 -16.690 1.00 16.56 223 SER B C 1
ATOM 1448 O O . SER B 2 46 ? -7.461 1.985 -17.585 1.00 17.64 223 SER B O 1
ATOM 1451 N N . GLU B 2 47 ? -8.761 0.498 -16.466 1.00 15.78 224 GLU B N 1
ATOM 1452 C CA . GLU B 2 47 ? -10.021 0.770 -17.177 1.00 16.02 224 GLU B CA 1
ATOM 1453 C C . GLU B 2 47 ? -10.914 1.751 -16.471 1.00 16.02 224 GLU B C 1
ATOM 1454 O O . GLU B 2 47 ? -11.926 2.172 -17.055 1.00 16.30 224 GLU B O 1
ATOM 1460 N N . VAL B 2 48 ? -10.595 2.109 -15.224 1.00 14.81 225 VAL B N 1
ATOM 1461 C CA . VAL B 2 48 ? -11.460 3.052 -14.500 1.00 15.64 225 VAL B CA 1
ATOM 1462 C C . VAL B 2 48 ? -10.751 4.371 -14.206 1.00 15.60 225 VAL B C 1
ATOM 1463 O O . VAL B 2 48 ? -11.406 5.419 -14.178 1.00 15.91 225 VAL B O 1
ATOM 1467 N N . LEU B 2 49 ? -9.432 4.368 -14.016 1.00 15.43 226 LEU B N 1
ATOM 1468 C CA . LEU B 2 49 ? -8.736 5.621 -13.759 1.00 15.41 226 LEU B CA 1
ATOM 1469 C C . LEU B 2 49 ? -8.878 6.550 -14.936 1.00 14.47 226 LEU B C 1
ATOM 1470 O O . LEU B 2 49 ? -8.797 6.138 -16.097 1.00 15.87 226 LEU B O 1
ATOM 1475 N N . GLY B 2 50 ? -9.120 7.833 -14.635 1.00 15.41 227 GLY B N 1
ATOM 1476 C CA . GLY B 2 50 ? -9.295 8.801 -15.707 1.00 16.82 227 GLY B CA 1
ATOM 1477 C C . GLY B 2 50 ? -10.694 8.900 -16.282 1.00 16.11 227 GLY B C 1
ATOM 1478 O O . GLY B 2 50 ? -10.928 9.702 -17.171 1.00 18.08 227 GLY B O 1
ATOM 1479 N N . ARG B 2 51 ? -11.655 8.110 -15.764 1.00 15.31 228 ARG B N 1
ATOM 1480 C CA . ARG B 2 51 ? -13.023 8.140 -16.256 1.00 16.20 228 ARG B CA 1
ATOM 1481 C C . ARG B 2 51 ? -13.943 8.705 -15.189 1.00 16.11 228 ARG B C 1
ATOM 1482 O O . ARG B 2 51 ? -13.788 8.438 -14.004 1.00 15.97 228 ARG B O 1
ATOM 1490 N N . ASN B 2 52 ? -14.926 9.478 -15.650 1.00 17.70 229 ASN B N 1
ATOM 1491 C CA . ASN B 2 52 ? -16.063 9.797 -14.799 1.00 17.47 229 ASN B CA 1
ATOM 1492 C C . ASN B 2 52 ? -16.840 8.490 -14.504 1.00 16.08 229 ASN B C 1
ATOM 1493 O O . ASN B 2 52 ? -17.071 7.679 -15.407 1.00 17.06 229 ASN B O 1
ATOM 1498 N N . CYS B 2 53 ? -17.302 8.336 -13.279 1.00 16.82 230 CYS B N 1
ATOM 1499 C CA A CYS B 2 53 ? -17.934 7.086 -12.867 0.50 16.58 230 CYS B CA 1
ATOM 1500 C CA B CYS B 2 53 ? -18.008 7.132 -12.831 0.50 17.04 230 CYS B CA 1
ATOM 1501 C C . CYS B 2 53 ? -19.311 6.802 -13.531 1.00 17.49 230 CYS B C 1
ATOM 1502 O O . CYS B 2 53 ? -19.878 5.723 -13.324 1.00 17.98 230 CYS B O 1
ATOM 1507 N N . ARG B 2 54 ? -19.820 7.698 -14.375 1.00 17.67 231 ARG B N 1
ATOM 1508 C CA . ARG B 2 54 ? -21.091 7.452 -15.045 1.00 18.16 231 ARG B CA 1
ATOM 1509 C C . ARG B 2 54 ? -21.022 6.258 -16.011 1.00 18.39 231 ARG B C 1
ATOM 1510 O O . ARG B 2 54 ? -22.038 5.833 -16.506 1.00 18.98 231 ARG B O 1
ATOM 1518 N N . PHE B 2 55 ? -19.818 5.721 -16.289 1.00 17.28 232 PHE B N 1
ATOM 1519 C CA . PHE B 2 55 ? -19.689 4.496 -17.102 1.00 17.83 232 PHE B CA 1
ATOM 1520 C C . PHE B 2 55 ? -20.396 3.316 -16.451 1.00 17.29 232 PHE B C 1
ATOM 1521 O O . PHE B 2 55 ? -20.667 2.341 -17.137 1.00 19.06 232 PHE B O 1
ATOM 1529 N N . LEU B 2 56 ? -20.675 3.397 -15.149 1.00 16.71 233 LEU B N 1
ATOM 1530 C CA . LEU B 2 56 ? -21.479 2.370 -14.498 1.00 16.85 233 LEU B CA 1
ATOM 1531 C C . LEU B 2 56 ? -22.979 2.413 -14.816 1.00 17.91 233 LEU B C 1
ATOM 1532 O O . LEU B 2 56 ? -23.710 1.503 -14.479 1.00 18.80 233 LEU B O 1
ATOM 1537 N N . GLN B 2 57 ? -23.450 3.484 -15.446 1.00 17.96 234 GLN B N 1
ATOM 1538 C CA . GLN B 2 57 ? -24.850 3.621 -15.766 1.00 18.70 234 GLN B CA 1
ATOM 1539 C C . GLN B 2 57 ? -25.122 2.936 -17.105 1.00 19.88 234 GLN B C 1
ATOM 1540 O O . GLN B 2 57 ? -24.189 2.519 -17.815 1.00 22.15 234 GLN B O 1
ATOM 1546 N N . GLY B 2 58 ? -26.379 2.719 -17.383 1.00 20.14 235 GLY B N 1
ATOM 1547 C CA . GLY B 2 58 ? -26.812 2.039 -18.622 1.00 21.79 235 GLY B CA 1
ATOM 1548 C C . GLY B 2 58 ? -28.257 2.336 -18.926 1.00 22.92 235 GLY B C 1
ATOM 1549 O O . GLY B 2 58 ? -28.853 3.245 -18.325 1.00 22.89 235 GLY B O 1
ATOM 1550 N N . PRO B 2 59 ? -28.830 1.624 -19.883 1.00 23.54 236 PRO B N 1
ATOM 1551 C CA . PRO B 2 59 ? -30.053 2.092 -20.523 1.00 25.92 236 PRO B CA 1
ATOM 1552 C C . PRO B 2 59 ? -31.262 2.149 -19.611 1.00 26.31 236 PRO B C 1
ATOM 1553 O O . PRO B 2 59 ? -32.133 2.953 -19.866 1.00 28.06 236 PRO B O 1
ATOM 1557 N N . GLU B 2 60 ? -31.276 1.353 -18.549 1.00 25.04 237 GLU B N 1
ATOM 1558 C CA . GLU B 2 60 ? -32.387 1.333 -17.606 1.00 28.00 237 GLU B CA 1
ATOM 1559 C C . GLU B 2 60 ? -32.130 2.084 -16.298 1.00 26.55 237 GLU B C 1
ATOM 1560 O O . GLU B 2 60 ? -32.976 2.083 -15.424 1.00 27.95 237 GLU B O 1
ATOM 1566 N N . THR B 2 61 ? -30.973 2.705 -16.155 1.00 24.73 238 THR B N 1
ATOM 1567 C CA . THR B 2 61 ? -30.731 3.586 -15.002 1.00 24.32 238 THR B CA 1
ATOM 1568 C C . THR B 2 61 ? -31.737 4.749 -14.981 1.00 26.58 238 THR B C 1
ATOM 1569 O O . THR B 2 61 ? -31.979 5.371 -15.999 1.00 27.89 238 THR B O 1
ATOM 1573 N N . ASP B 2 62 ? -32.321 5.018 -13.820 1.00 26.78 239 ASP B N 1
ATOM 1574 C CA . ASP B 2 62 ? -33.337 6.061 -13.695 1.00 28.34 239 ASP B CA 1
ATOM 1575 C C . ASP B 2 62 ? -32.694 7.452 -13.801 1.00 28.54 239 ASP B C 1
ATOM 1576 O O . ASP B 2 62 ? -31.879 7.796 -12.965 1.00 26.68 239 ASP B O 1
ATOM 1581 N N . PRO B 2 63 ? -33.083 8.260 -14.814 1.00 30.43 240 PRO B N 1
ATOM 1582 C CA . PRO B 2 63 ? -32.478 9.600 -14.899 1.00 29.74 240 PRO B CA 1
ATOM 1583 C C . PRO B 2 63 ? -32.757 10.501 -13.687 1.00 29.40 240 PRO B C 1
ATOM 1584 O O . PRO B 2 63 ? -31.949 11.382 -13.408 1.00 29.24 240 PRO B O 1
ATOM 1588 N N . LYS B 2 64 ? -33.839 10.236 -12.960 1.00 29.09 241 LYS B N 1
ATOM 1589 C CA . LYS B 2 64 ? -34.164 10.988 -11.733 1.00 32.24 241 LYS B CA 1
ATOM 1590 C C . LYS B 2 64 ? -33.147 10.747 -10.620 1.00 30.14 241 LYS B C 1
ATOM 1591 O O . LYS B 2 64 ? -32.805 11.667 -9.889 1.00 29.11 241 LYS B O 1
ATOM 1597 N N . ALA B 2 65 ? -32.647 9.518 -10.496 1.00 26.33 242 ALA B N 1
ATOM 1598 C CA . ALA B 2 65 ? -31.609 9.232 -9.513 1.00 27.09 242 ALA B CA 1
ATOM 1599 C C . ALA B 2 65 ? -30.312 9.933 -9.906 1.00 25.73 242 ALA B C 1
ATOM 1600 O O . ALA B 2 65 ? -29.629 10.523 -9.065 1.00 24.74 242 ALA B O 1
ATOM 1602 N N . VAL B 2 66 ? -29.995 9.900 -11.197 1.00 24.75 243 VAL B N 1
ATOM 1603 C CA . VAL B 2 66 ? -28.788 10.565 -11.689 1.00 24.42 243 VAL B CA 1
ATOM 1604 C C . VAL B 2 66 ? -28.881 12.086 -11.449 1.00 24.33 243 VAL B C 1
ATOM 1605 O O . VAL B 2 66 ? -27.894 12.693 -11.072 1.0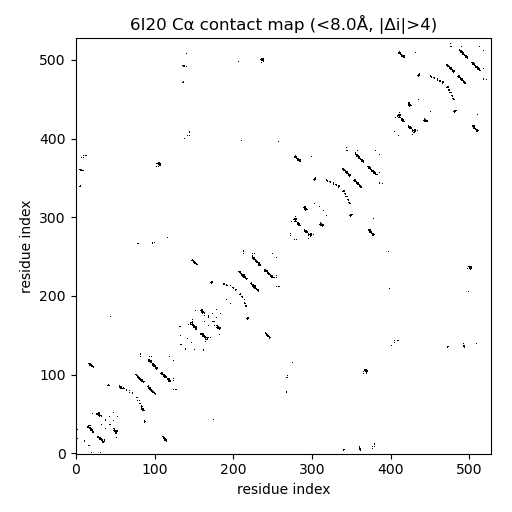0 23.79 243 VAL B O 1
ATOM 1609 N N . GLU B 2 67 ? -30.053 12.661 -11.687 1.00 24.07 244 GLU B N 1
ATOM 1610 C CA . GLU B 2 67 ? -30.314 14.078 -11.384 1.00 27.36 244 GLU B CA 1
ATOM 1611 C C . GLU B 2 67 ? -30.083 14.387 -9.907 1.00 27.54 244 GLU B C 1
ATOM 1612 O O . GLU B 2 67 ? -29.517 15.443 -9.598 1.00 27.28 244 GLU B O 1
ATOM 1618 N N . LYS B 2 68 ? -30.530 13.502 -9.001 1.00 25.47 245 LYS B N 1
ATOM 1619 C CA . LYS B 2 68 ? -30.277 13.713 -7.565 1.00 26.75 245 LYS B CA 1
ATOM 1620 C C . LYS B 2 68 ? -28.802 13.770 -7.249 1.00 24.29 245 LYS B C 1
ATOM 1621 O O . LYS B 2 68 ? -28.382 14.597 -6.467 1.00 24.09 245 LYS B O 1
ATOM 1627 N N . VAL B 2 69 ? -28.007 12.909 -7.885 1.00 22.48 246 VAL B N 1
ATOM 1628 C CA . VAL B 2 69 ? -26.558 12.953 -7.694 1.00 22.61 246 VAL B CA 1
ATOM 1629 C C . VAL B 2 69 ? -26.002 14.249 -8.224 1.00 23.04 246 VAL B C 1
ATOM 1630 O O . VAL B 2 69 ? -25.204 14.916 -7.557 1.00 23.09 246 VAL B O 1
ATOM 1634 N N . ARG B 2 70 ? -26.390 14.592 -9.444 1.00 24.51 247 ARG B N 1
ATOM 1635 C CA . ARG B 2 70 ? -25.884 15.819 -10.048 1.00 25.59 247 ARG B CA 1
ATOM 1636 C C . ARG B 2 70 ? -26.173 17.044 -9.188 1.00 25.94 247 ARG B C 1
ATOM 1637 O O . ARG B 2 70 ? -25.292 17.894 -9.012 1.00 28.07 247 ARG B O 1
ATOM 1645 N N . LYS B 2 71 ? -27.398 17.159 -8.702 1.00 26.54 248 LYS B N 1
ATOM 1646 C CA . LYS B 2 71 ? -27.808 18.296 -7.851 1.00 28.44 248 LYS B CA 1
ATOM 1647 C C . LYS B 2 71 ? -27.077 18.321 -6.507 1.00 27.56 248 LYS B C 1
ATOM 1648 O O . LYS B 2 71 ? -26.754 19.389 -5.986 1.00 29.86 248 LYS B O 1
ATOM 1654 N N . GLY B 2 72 ? -26.831 17.156 -5.924 1.00 26.07 249 GLY B N 1
ATOM 1655 C CA . GLY B 2 72 ? -26.028 17.097 -4.703 1.00 25.50 249 GLY B CA 1
ATOM 1656 C C . GLY B 2 72 ? -24.626 17.624 -4.934 1.00 24.26 249 GLY B C 1
ATOM 1657 O O . GLY B 2 72 ? -24.079 18.374 -4.110 1.00 26.61 249 GLY B O 1
ATOM 1658 N N . LEU B 2 73 ? -24.018 17.221 -6.038 1.00 24.04 250 LEU B N 1
ATOM 1659 C CA . LEU B 2 73 ? -22.713 17.744 -6.443 1.00 24.25 250 LEU B CA 1
ATOM 1660 C C . LEU B 2 73 ? -22.773 19.253 -6.680 1.00 26.67 250 LEU B C 1
ATOM 1661 O O . LEU B 2 73 ? -21.886 19.993 -6.230 1.00 29.03 250 LEU B O 1
ATOM 1666 N N . GLU B 2 74 ? -23.818 19.714 -7.352 1.00 26.55 251 GLU B N 1
ATOM 1667 C CA . GLU B 2 74 ? -23.961 21.165 -7.614 1.00 28.57 251 GLU B CA 1
ATOM 1668 C C . GLU B 2 74 ? -24.089 21.989 -6.323 1.00 28.44 251 GLU B C 1
ATOM 1669 O O . GLU B 2 74 ? -23.551 23.110 -6.222 1.00 31.96 251 GLU B O 1
ATOM 1675 N N . ARG B 2 75 ? -24.819 21.447 -5.355 1.00 28.99 252 ARG B N 1
ATOM 1676 C CA . ARG B 2 75 ? -25.088 22.118 -4.077 1.00 30.29 252 ARG B CA 1
ATOM 1677 C C . ARG B 2 75 ? -23.953 21.938 -3.046 1.00 28.16 252 ARG B C 1
ATOM 1678 O O . ARG B 2 75 ? -23.942 22.657 -2.062 1.00 33.24 252 ARG B O 1
ATOM 1686 N N . GLY B 2 76 ? -23.066 20.972 -3.270 1.00 27.15 253 GLY B N 1
ATOM 1687 C CA . GLY B 2 76 ? -21.993 20.596 -2.317 1.00 27.23 253 GLY B CA 1
ATOM 1688 C C . GLY B 2 76 ? -22.505 19.814 -1.106 1.00 26.68 253 GLY B C 1
ATOM 1689 O O . GLY B 2 76 ? -22.004 19.935 0.016 1.00 27.77 253 GLY B O 1
ATOM 1690 N N . GLU B 2 77 ? -23.548 19.031 -1.318 1.00 25.35 254 GLU B N 1
ATOM 1691 C CA . GLU B 2 77 ? -24.206 18.304 -0.256 1.00 24.67 254 GLU B CA 1
ATOM 1692 C C . GLU B 2 77 ? -23.943 16.804 -0.358 1.00 23.42 254 GLU B C 1
ATOM 1693 O O . GLU B 2 77 ? -24.082 16.245 -1.434 1.00 23.34 254 GLU B O 1
ATOM 1699 N N . ASP B 2 78 ? -23.588 16.172 0.765 1.00 21.61 255 ASP B N 1
ATOM 1700 C CA . ASP B 2 78 ? -23.388 14.696 0.770 1.00 19.93 255 ASP B CA 1
ATOM 1701 C C . ASP B 2 78 ? -24.716 14.062 0.386 1.00 22.51 255 ASP B C 1
ATOM 1702 O O . ASP B 2 78 ? -25.763 14.474 0.865 1.00 24.14 255 ASP B O 1
ATOM 1707 N N . THR B 2 79 ? -24.669 13.040 -0.464 1.00 21.48 256 THR B N 1
ATOM 1708 C CA . THR B 2 79 ? -25.889 12.508 -1.057 1.00 22.57 256 THR B CA 1
ATOM 1709 C C . THR B 2 79 ? -25.819 10.984 -1.044 1.00 20.94 256 THR B C 1
ATOM 1710 O O . THR B 2 79 ? -24.772 10.418 -1.296 1.00 20.10 256 THR B O 1
ATOM 1714 N N . THR B 2 80 ? -26.947 10.371 -0.720 1.00 20.59 257 THR B N 1
ATOM 1715 C CA . THR B 2 80 ? -27.124 8.913 -0.840 1.00 20.89 257 THR B CA 1
ATOM 1716 C C . THR B 2 80 ? -28.292 8.643 -1.788 1.00 21.11 257 THR B C 1
ATOM 1717 O O . THR B 2 80 ? -29.396 9.194 -1.575 1.00 22.49 257 THR B O 1
ATOM 1721 N N . VAL B 2 81 ? -28.030 7.832 -2.833 1.00 20.70 258 VAL B N 1
ATOM 1722 C CA . VAL B 2 81 ? -29.077 7.434 -3.769 1.00 22.54 258 VAL B CA 1
ATOM 1723 C C . VAL B 2 81 ? -28.985 5.939 -3.982 1.00 22.54 258 VAL B C 1
ATOM 1724 O O . VAL B 2 81 ? -27.955 5.347 -3.751 1.00 23.42 258 VAL B O 1
ATOM 1728 N N . VAL B 2 82 ? -30.071 5.354 -4.452 1.00 23.06 259 VAL B N 1
ATOM 1729 C CA . VAL B 2 82 ? -30.021 3.976 -4.978 1.00 23.34 259 VAL B CA 1
ATOM 1730 C C . VAL B 2 82 ? -30.330 4.032 -6.459 1.00 23.09 259 VAL B C 1
ATOM 1731 O O . VAL B 2 82 ? -31.358 4.583 -6.858 1.00 24.37 259 VAL B O 1
ATOM 1735 N N . LEU B 2 83 ? -29.455 3.447 -7.278 1.00 21.93 260 LEU B N 1
ATOM 1736 C CA . LEU B 2 83 ? -29.690 3.423 -8.725 1.00 22.54 260 LEU B CA 1
ATOM 1737 C C . LEU B 2 83 ? -29.138 2.149 -9.343 1.00 21.47 260 LEU B C 1
ATOM 1738 O O . LEU B 2 83 ? -28.270 1.490 -8.780 1.00 20.79 260 LEU B O 1
ATOM 1743 N N . LEU B 2 84 ? -29.627 1.843 -10.532 1.00 21.53 261 LEU B N 1
ATOM 1744 C CA . LEU B 2 84 ? -29.196 0.659 -11.279 1.00 22.42 261 LEU B CA 1
ATOM 1745 C C . LEU B 2 84 ? -27.886 0.934 -11.978 1.00 21.19 261 LEU B C 1
ATOM 1746 O O . LEU B 2 84 ? -27.739 1.926 -12.699 1.00 20.77 261 LEU B O 1
ATOM 1751 N N . ASN B 2 85 ? -26.913 0.059 -11.745 1.00 19.53 262 ASN B N 1
ATOM 1752 C CA . ASN B 2 85 ? -25.619 0.140 -12.382 1.00 19.18 262 ASN B CA 1
ATOM 1753 C C . ASN B 2 85 ? -25.346 -1.184 -13.105 1.00 19.26 262 ASN B C 1
ATOM 1754 O O . ASN B 2 85 ? -26.001 -2.197 -12.842 1.00 20.00 262 ASN B O 1
ATOM 1759 N N . TYR B 2 86 ? -24.304 -1.128 -13.924 1.00 18.62 263 TYR B N 1
ATOM 1760 C CA . TYR B 2 86 ? -23.955 -2.169 -14.868 1.00 19.14 263 TYR B CA 1
ATOM 1761 C C . TYR B 2 86 ? -22.486 -2.496 -14.734 1.00 18.08 263 TYR B C 1
ATOM 1762 O O . TYR B 2 86 ? -21.645 -1.611 -14.727 1.00 17.72 263 TYR B O 1
ATOM 1771 N N . ARG B 2 87 ? -22.215 -3.805 -14.717 1.00 18.24 264 ARG B N 1
ATOM 1772 C CA . ARG B 2 87 ? -20.847 -4.299 -14.771 1.00 17.55 264 ARG B CA 1
ATOM 1773 C C . ARG B 2 87 ? -20.318 -4.328 -16.208 1.00 18.03 264 ARG B C 1
ATOM 1774 O O . ARG B 2 87 ? -21.043 -4.141 -17.187 1.00 19.08 264 ARG B O 1
ATOM 1782 N N . LYS B 2 88 ? -19.009 -4.509 -16.343 1.00 17.65 265 LYS B N 1
ATOM 1783 C CA . LYS B 2 88 ? -18.396 -4.663 -17.644 1.00 18.38 265 LYS B CA 1
ATOM 1784 C C . LYS B 2 88 ? -19.169 -5.642 -18.532 1.00 18.99 265 LYS B C 1
ATOM 1785 O O . LYS B 2 88 ? -19.335 -5.393 -19.727 1.00 19.29 265 LYS B O 1
ATOM 1791 N N . ASP B 2 89 ? -19.570 -6.778 -17.957 1.00 19.69 266 ASP B N 1
ATOM 1792 C CA . ASP B 2 89 ? -20.284 -7.800 -18.720 1.00 21.52 266 ASP B CA 1
ATOM 1793 C C . ASP B 2 89 ? -21.765 -7.504 -19.016 1.00 21.88 266 ASP B C 1
ATOM 1794 O O . ASP B 2 89 ? -22.421 -8.281 -19.706 1.00 23.36 266 ASP B O 1
ATOM 1799 N N . GLY B 2 90 ? -22.268 -6.352 -18.541 1.00 21.25 267 GLY B N 1
ATOM 1800 C CA . GLY B 2 90 ? -23.637 -5.957 -18.805 1.00 22.34 267 GLY B CA 1
ATOM 1801 C C . GLY B 2 90 ? -24.645 -6.393 -17.779 1.00 22.74 267 GLY B C 1
ATOM 1802 O O . GLY B 2 90 ? -25.809 -5.985 -17.864 1.00 25.04 267 GLY B O 1
ATOM 1803 N N . SER B 2 91 ? -24.241 -7.230 -16.819 1.00 22.01 268 SER B N 1
ATOM 1804 C CA . SER B 2 91 ? -25.079 -7.594 -15.723 1.00 22.02 268 SER B CA 1
ATOM 1805 C C . SER B 2 91 ? -25.318 -6.371 -14.839 1.00 22.08 268 SER B C 1
ATOM 1806 O O . SER B 2 91 ? -24.497 -5.450 -14.772 1.00 22.01 268 SER B O 1
ATOM 1809 N N . THR B 2 92 ? -26.442 -6.386 -14.151 1.00 22.72 269 THR B N 1
ATOM 1810 C CA . THR B 2 92 ? -26.838 -5.228 -13.338 1.00 22.46 269 THR B CA 1
ATOM 1811 C C . THR B 2 92 ? -26.853 -5.504 -11.851 1.00 22.98 269 THR B C 1
ATOM 1812 O O . THR B 2 92 ? -26.966 -6.645 -11.398 1.00 25.54 269 THR B O 1
ATOM 1816 N N . PHE B 2 93 ? -26.794 -4.415 -11.081 1.00 21.93 270 PHE B N 1
ATOM 1817 C CA . PHE B 2 93 ? -26.911 -4.488 -9.643 1.00 22.19 270 PHE B CA 1
ATOM 1818 C C . PHE B 2 93 ? -27.480 -3.179 -9.170 1.00 21.50 270 PHE B C 1
ATOM 1819 O O . PHE B 2 93 ? -27.275 -2.149 -9.824 1.00 20.83 270 PHE B O 1
ATOM 1827 N N . TRP B 2 94 ? -28.133 -3.226 -8.033 1.00 21.62 271 TRP B N 1
ATOM 1828 C CA . TRP B 2 94 ? -28.594 -1.998 -7.365 1.00 22.34 271 TRP B CA 1
ATOM 1829 C C . TRP B 2 94 ? -27.464 -1.467 -6.519 1.00 21.69 271 TRP B C 1
ATOM 1830 O O . TRP B 2 94 ? -26.915 -2.196 -5.701 1.00 21.79 271 TRP B O 1
ATOM 1841 N N . ASN B 2 95 ? -27.142 -0.193 -6.711 1.00 20.89 272 ASN B N 1
ATOM 1842 C CA . ASN B 2 95 ? -26.008 0.448 -6.044 1.00 19.96 272 ASN B CA 1
ATOM 1843 C C . ASN B 2 95 ? -26.574 1.518 -5.112 1.00 20.30 272 ASN B C 1
ATOM 1844 O O . ASN B 2 95 ? -27.202 2.474 -5.598 1.00 21.51 272 ASN B O 1
ATOM 1849 N N . GLN B 2 96 ? -26.395 1.346 -3.808 1.00 19.84 273 GLN B N 1
ATOM 1850 C CA . GLN B 2 96 ? -26.570 2.457 -2.865 1.00 20.59 273 GLN B CA 1
ATOM 1851 C C . GLN B 2 96 ? -25.266 3.224 -2.912 1.00 19.83 273 GLN B C 1
ATOM 1852 O O . GLN B 2 96 ? -24.233 2.776 -2.395 1.00 20.82 273 GLN B O 1
ATOM 1858 N N . LEU B 2 97 ? -25.328 4.381 -3.571 1.00 18.76 274 LEU B N 1
ATOM 1859 C CA . LEU B 2 97 ? -24.181 5.229 -3.851 1.00 17.93 274 LEU B CA 1
ATOM 1860 C C . LEU B 2 97 ? -24.183 6.384 -2.879 1.00 18.14 274 LEU B C 1
ATOM 1861 O O . LEU B 2 97 ? -25.195 7.091 -2.755 1.00 18.40 274 LEU B O 1
ATOM 1866 N N . PHE B 2 98 ? -23.068 6.565 -2.171 1.00 17.18 275 PHE B N 1
ATOM 1867 C CA . PHE B 2 98 ? -22.866 7.688 -1.241 1.00 17.16 275 PHE B CA 1
ATOM 1868 C C . PHE B 2 98 ? -21.733 8.537 -1.770 1.00 17.14 275 PHE B C 1
ATOM 1869 O O . PHE B 2 98 ? -20.644 8.035 -2.030 1.00 17.23 275 PHE B O 1
ATOM 1877 N N . ILE B 2 99 ? -21.969 9.845 -1.936 1.00 17.52 276 ILE B N 1
ATOM 1878 C CA . ILE B 2 99 ? -20.934 10.764 -2.442 1.00 17.87 276 ILE B CA 1
ATOM 1879 C C . ILE B 2 99 ? -20.778 11.896 -1.447 1.00 19.07 276 ILE B C 1
ATOM 1880 O O . ILE B 2 99 ? -21.739 12.500 -0.989 1.00 20.68 276 ILE B O 1
ATOM 1885 N N . ALA B 2 100 ? -19.548 12.172 -1.109 1.00 19.42 277 ALA B N 1
ATOM 1886 C CA . ALA B 2 100 ? -19.229 13.281 -0.223 1.00 19.40 277 ALA B CA 1
ATOM 1887 C C . ALA B 2 100 ? -18.054 14.068 -0.742 1.00 19.21 277 ALA B C 1
ATOM 1888 O O . ALA B 2 100 ? -17.093 13.514 -1.241 1.00 17.88 277 ALA B O 1
ATOM 1890 N N . ALA B 2 101 ? -18.127 15.386 -0.578 1.00 19.84 278 ALA B N 1
ATOM 1891 C CA . ALA B 2 101 ? -16.973 16.224 -0.829 1.00 19.12 278 ALA B CA 1
ATOM 1892 C C . ALA B 2 101 ? -15.924 16.053 0.270 1.00 19.35 278 ALA B C 1
ATOM 1893 O O . ALA B 2 101 ? -16.239 16.005 1.463 1.00 20.64 278 ALA B O 1
ATOM 1895 N N . LEU B 2 102 ? -14.653 16.039 -0.162 1.00 18.95 279 LEU B N 1
ATOM 1896 C CA . LEU B 2 102 ? -13.514 16.098 0.750 1.00 19.88 279 LEU B CA 1
ATOM 1897 C C . LEU B 2 102 ? -12.931 17.510 0.667 1.00 20.25 279 LEU B C 1
ATOM 1898 O O . LEU B 2 102 ? -12.474 17.927 -0.378 1.00 18.94 279 LEU B O 1
ATOM 1903 N N . ARG B 2 103 ? -13.019 18.216 1.774 1.00 20.14 280 ARG B N 1
ATOM 1904 C CA . ARG B 2 103 ? -12.720 19.631 1.818 1.00 21.61 280 ARG B CA 1
ATOM 1905 C C . ARG B 2 103 ? -11.440 19.908 2.575 1.00 22.96 280 ARG B C 1
ATOM 1906 O O . ARG B 2 103 ? -11.061 19.167 3.487 1.00 24.52 280 ARG B O 1
ATOM 1914 N N . ASP B 2 104 ? -10.823 21.037 2.237 1.00 21.60 281 ASP B N 1
ATOM 1915 C CA . ASP B 2 104 ? -9.693 21.572 3.019 1.00 24.64 281 ASP B CA 1
ATOM 1916 C C . ASP B 2 104 ? -10.230 22.432 4.156 1.00 25.89 281 ASP B C 1
ATOM 1917 O O . ASP B 2 104 ? -11.453 22.576 4.310 1.00 25.48 281 ASP B O 1
ATOM 1922 N N . GLY B 2 105 ? -9.353 23.000 4.977 1.00 27.79 282 GLY B N 1
ATOM 1923 C CA . GLY B 2 105 ? -9.763 23.824 6.083 1.00 27.69 282 GLY B CA 1
ATOM 1924 C C . GLY B 2 105 ? -10.452 25.149 5.765 1.00 30.16 282 GLY B C 1
ATOM 1925 O O . GLY B 2 105 ? -11.049 25.754 6.652 1.00 31.26 282 GLY B O 1
ATOM 1926 N N . GLU B 2 106 ? -10.369 25.578 4.502 1.00 30.57 28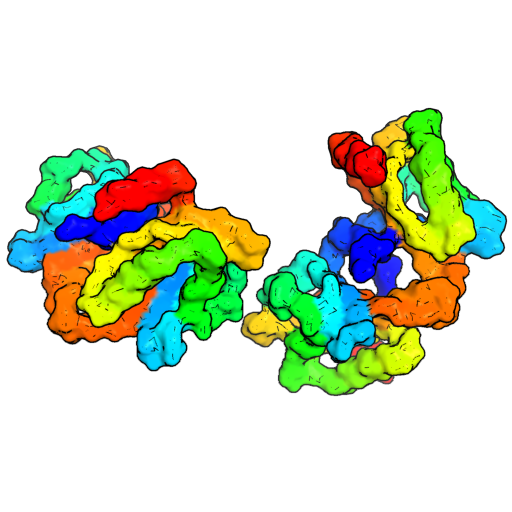3 GLU B N 1
ATOM 1927 C CA . GLU B 2 106 ? -11.098 26.759 4.045 1.00 32.64 283 GLU B CA 1
ATOM 1928 C C . GLU B 2 106 ? -12.437 26.416 3.409 1.00 30.32 283 GLU B C 1
ATOM 1929 O O . GLU B 2 106 ? -13.147 27.297 2.937 1.00 32.96 283 GLU B O 1
ATOM 1935 N N . GLY B 2 107 ? -12.770 25.125 3.380 1.00 28.88 284 GLY B N 1
ATOM 1936 C CA . GLY B 2 107 ? -14.014 24.654 2.795 1.00 27.12 284 GLY B CA 1
ATOM 1937 C C . GLY B 2 107 ? -13.988 24.363 1.320 1.00 26.93 284 GLY B C 1
ATOM 1938 O O . GLY B 2 107 ? -15.015 23.974 0.757 1.00 27.32 284 GLY B O 1
ATOM 1939 N N . ASN B 2 108 ? -12.829 24.508 0.671 1.00 25.73 285 ASN B N 1
ATOM 1940 C CA . ASN B 2 108 ? -12.751 24.188 -0.757 1.00 26.03 285 ASN B CA 1
ATOM 1941 C C . ASN B 2 108 ? -12.815 22.696 -0.959 1.00 23.46 285 ASN B C 1
ATOM 1942 O O . ASN B 2 108 ? -12.208 21.945 -0.208 1.00 22.73 285 ASN B O 1
ATOM 1947 N N . VAL B 2 109 ? -13.549 22.306 -1.988 1.00 20.61 286 VAL B N 1
ATOM 1948 C CA . VAL B 2 109 ? -13.644 20.915 -2.352 1.00 21.60 286 VAL B CA 1
ATOM 1949 C C . VAL B 2 109 ? -12.375 20.545 -3.117 1.00 22.48 286 VAL B C 1
ATOM 1950 O O . VAL B 2 109 ? -12.041 21.176 -4.156 1.00 24.48 286 VAL B O 1
ATOM 1954 N N A VAL B 2 110 ? -11.631 19.572 -2.613 0.50 20.89 287 VAL B N 1
ATOM 1955 N N B VAL B 2 110 ? -11.652 19.572 -2.563 0.50 20.34 287 VAL B N 1
ATOM 1956 C CA A VAL B 2 110 ? -10.441 19.138 -3.341 0.50 20.73 287 VAL B CA 1
ATOM 1957 C CA B VAL B 2 110 ? -10.393 19.104 -3.138 0.50 18.31 287 VAL B CA 1
ATOM 1958 C C A VAL B 2 110 ? -10.617 17.785 -4.007 0.50 18.73 287 VAL B C 1
ATOM 1959 C C B VAL B 2 110 ? -10.569 17.798 -3.919 0.50 17.83 287 VAL B C 1
ATOM 1960 O O A VAL B 2 110 ? -10.064 17.556 -5.076 0.50 19.19 287 VAL B O 1
ATOM 1961 O O B VAL B 2 110 ? -9.968 17.619 -4.965 0.50 18.60 287 VAL B O 1
ATOM 1968 N N . ASN B 2 111 ? -11.412 16.899 -3.413 1.00 17.80 288 ASN B N 1
ATOM 1969 C CA . ASN B 2 111 ? -11.725 15.626 -4.077 1.00 16.88 288 ASN B CA 1
ATOM 1970 C C . ASN B 2 111 ? -13.143 15.237 -3.682 1.00 16.64 288 ASN B C 1
ATOM 1971 O O . ASN B 2 111 ? -13.703 15.841 -2.778 1.00 17.64 288 ASN B O 1
ATOM 1976 N N . TYR B 2 112 ? -13.687 14.219 -4.360 1.00 15.98 289 TYR B N 1
ATOM 1977 C CA . TYR B 2 112 ? -14.915 13.584 -3.916 1.00 16.19 289 TYR B CA 1
ATOM 1978 C C . TYR B 2 112 ? -14.642 12.119 -3.600 1.00 15.91 289 TYR B C 1
ATOM 1979 O O . TYR B 2 112 ? -13.810 11.472 -4.259 1.00 15.82 289 TYR B O 1
ATOM 1988 N N . LEU B 2 113 ? -15.353 11.660 -2.576 1.00 16.29 290 LEU B N 1
ATOM 1989 C CA . LEU B 2 113 ? -15.362 10.261 -2.166 1.00 16.64 290 LEU B CA 1
ATOM 1990 C C . LEU B 2 113 ? -16.682 9.686 -2.624 1.00 18.00 290 LEU B C 1
ATOM 1991 O O . LEU B 2 113 ? -17.741 10.285 -2.402 1.00 19.71 290 LEU B O 1
ATOM 1996 N N . GLY B 2 114 ? -16.633 8.482 -3.203 1.00 16.49 291 GLY B N 1
ATOM 1997 C CA . GLY B 2 114 ? -17.850 7.771 -3.556 1.00 16.10 291 GLY B CA 1
ATOM 1998 C C . GLY B 2 114 ? -17.750 6.378 -3.026 1.00 16.70 291 GLY B C 1
ATOM 1999 O O . GLY B 2 114 ? -16.767 5.708 -3.286 1.00 17.16 291 GLY B O 1
ATOM 2000 N N . VAL B 2 115 ? -18.752 5.955 -2.278 1.00 16.15 292 VAL B N 1
ATOM 2001 C CA . VAL B 2 115 ? -18.798 4.604 -1.707 1.00 16.20 292 VAL B CA 1
ATOM 2002 C C . VAL B 2 115 ? -19.982 3.891 -2.327 1.00 16.76 292 VAL B C 1
ATOM 2003 O O . VAL B 2 115 ? -21.128 4.388 -2.270 1.00 17.84 292 VAL B O 1
ATOM 2007 N N . GLN B 2 116 ? -19.720 2.703 -2.873 1.00 16.72 293 GLN B N 1
ATOM 2008 C CA . GLN B 2 116 ? -20.741 1.901 -3.519 1.00 17.74 293 GLN B CA 1
ATOM 2009 C C . GLN B 2 116 ? -21.079 0.677 -2.681 1.00 18.88 293 GLN B C 1
ATOM 2010 O O . GLN B 2 116 ? -20.194 -0.091 -2.299 1.00 20.46 293 GLN B O 1
ATOM 2016 N N . CYS B 2 117 ? -22.365 0.490 -2.422 1.00 19.71 294 CYS B N 1
ATOM 2017 C CA A CYS B 2 117 ? -22.850 -0.695 -1.676 0.80 21.48 294 CYS B CA 1
ATOM 2018 C CA B CYS B 2 117 ? -22.842 -0.663 -1.699 0.20 19.73 294 CYS B CA 1
ATOM 2019 C C . CYS B 2 117 ? -23.861 -1.423 -2.547 1.00 21.82 294 CYS B C 1
ATOM 2020 O O . CYS B 2 117 ? -24.881 -0.859 -2.925 1.00 22.93 294 CYS B O 1
ATOM 2025 N N . LYS B 2 118 ? -23.563 -2.674 -2.884 1.00 22.72 295 LYS B N 1
ATOM 2026 C CA . LYS B 2 118 ? -24.522 -3.486 -3.625 1.00 23.03 295 LYS B CA 1
ATOM 2027 C C . LYS B 2 118 ? -25.653 -3.838 -2.673 1.00 23.20 295 LYS B C 1
ATOM 2028 O O . LYS B 2 118 ? -25.412 -4.308 -1.561 1.00 25.98 295 LYS B O 1
ATOM 2034 N N . VAL B 2 119 ? -26.886 -3.549 -3.072 1.00 24.42 296 VAL B N 1
ATOM 2035 C CA . VAL B 2 119 ? -28.043 -3.800 -2.208 1.00 26.17 296 VAL B CA 1
ATOM 2036 C C . VAL B 2 119 ? -29.035 -4.720 -2.894 1.00 27.48 296 VAL B C 1
ATOM 2037 O O . VAL B 2 119 ? -29.045 -4.847 -4.132 1.00 26.19 296 VAL B O 1
ATOM 2041 N N . SER B 2 120 ? -29.851 -5.378 -2.075 1.00 29.23 297 SER B N 1
ATOM 2042 C CA . SER B 2 120 ? -30.845 -6.299 -2.614 1.00 31.11 297 SER B CA 1
ATOM 2043 C C . SER B 2 120 ? -31.946 -5.559 -3.350 1.00 31.74 297 SER B C 1
ATOM 2044 O O . SER B 2 120 ? -32.195 -4.388 -3.120 1.00 31.57 297 SER B O 1
ATOM 2047 N N . GLU B 2 121 ? -32.660 -6.289 -4.197 1.00 33.41 298 GLU B N 1
ATOM 2048 C CA . GLU B 2 121 ? -33.827 -5.729 -4.860 1.00 34.17 298 GLU B CA 1
ATOM 2049 C C . GLU B 2 121 ? -34.889 -5.234 -3.832 1.00 34.13 298 GLU B C 1
ATOM 2050 O O . GLU B 2 121 ? -35.511 -4.179 -4.022 1.00 35.90 298 GLU B O 1
ATOM 2056 N N . ASP B 2 122 ? -35.036 -5.933 -2.704 1.00 33.92 299 ASP B N 1
ATOM 2057 C CA . ASP B 2 122 ? -35.998 -5.541 -1.665 1.00 36.66 299 ASP B CA 1
ATOM 2058 C C . ASP B 2 122 ? -35.577 -4.261 -0.946 1.00 34.09 299 ASP B C 1
ATOM 2059 O O . ASP B 2 122 ? -36.398 -3.405 -0.679 1.00 38.34 299 ASP B O 1
ATOM 2064 N N . TYR B 2 123 ? -34.276 -4.146 -0.670 1.00 34.35 300 TYR B N 1
ATOM 2065 C CA . TYR B 2 123 ? -33.769 -2.929 -0.032 1.00 33.47 300 TYR B CA 1
ATOM 2066 C C . TYR B 2 123 ? -33.932 -1.721 -0.969 1.00 31.64 300 TYR B C 1
ATOM 2067 O O . TYR B 2 123 ? -34.370 -0.661 -0.522 1.00 33.10 300 TYR B O 1
ATOM 2076 N N . ALA B 2 124 ? -33.610 -1.909 -2.244 1.00 30.67 301 ALA B N 1
ATOM 2077 C CA . ALA B 2 124 ? -33.734 -0.856 -3.252 1.00 31.04 301 ALA B CA 1
ATOM 2078 C C . ALA B 2 124 ? -35.168 -0.354 -3.320 1.00 32.90 301 ALA B C 1
ATOM 2079 O O . ALA B 2 124 ? -35.416 0.834 -3.267 1.00 33.14 301 ALA B O 1
ATOM 2081 N N . LYS B 2 125 ? -36.118 -1.275 -3.427 1.00 34.63 302 LYS B N 1
ATOM 2082 C CA . LYS B 2 125 ? -37.532 -0.864 -3.478 1.00 37.65 302 LYS B CA 1
ATOM 2083 C C . LYS B 2 125 ? -37.944 -0.091 -2.223 1.00 37.52 302 LYS B C 1
ATOM 2084 O O . LYS B 2 125 ? -38.639 0.923 -2.317 1.00 39.11 302 LYS B O 1
ATOM 2090 N N . ALA B 2 126 ? -37.501 -0.548 -1.058 1.00 36.80 303 ALA B N 1
ATOM 2091 C CA . ALA B 2 126 ? -37.791 0.137 0.211 1.00 39.47 303 ALA B CA 1
ATOM 2092 C C . ALA B 2 126 ? -37.159 1.528 0.279 1.00 34.34 303 ALA B C 1
ATOM 2093 O O . ALA B 2 126 ? -37.784 2.474 0.736 1.00 37.35 303 ALA B O 1
ATOM 2095 N N . PHE B 2 127 ? -35.920 1.623 -0.174 1.00 33.91 304 PHE B N 1
ATOM 2096 C CA . PHE B 2 127 ? -35.228 2.909 -0.230 1.00 33.96 304 PHE B CA 1
ATOM 2097 C C . PHE B 2 127 ? -35.958 3.874 -1.164 1.00 34.79 304 PHE B C 1
ATOM 2098 O O . PHE B 2 127 ? -36.200 5.010 -0.813 1.00 36.41 304 PHE B O 1
ATOM 2106 N N . LEU B 2 128 ? -36.306 3.411 -2.356 1.00 35.48 305 LEU B N 1
ATOM 2107 C CA . LEU B 2 128 ? -36.950 4.259 -3.353 1.00 36.82 305 LEU B CA 1
ATOM 2108 C C . LEU B 2 128 ? -38.361 4.690 -2.923 1.00 40.06 305 LEU B C 1
ATOM 2109 O O . LEU B 2 128 ? -38.780 5.825 -3.209 1.00 41.88 305 LEU B O 1
ATOM 2114 N N . LYS B 2 129 ? -39.062 3.803 -2.207 1.00 40.58 306 LYS B N 1
ATOM 2115 C CA . LYS B 2 129 ? -40.369 4.109 -1.603 1.00 42.57 306 LYS B CA 1
ATOM 2116 C C . LYS B 2 129 ? -40.219 5.145 -0.488 1.00 41.27 306 LYS B C 1
ATOM 2117 O O . LYS B 2 129 ? -40.973 6.092 -0.453 1.00 42.75 306 LYS B O 1
ATOM 2123 N N . ASN B 2 130 ? -39.229 4.972 0.394 1.00 40.40 307 ASN B N 1
ATOM 2124 C CA . ASN B 2 130 ? -38.959 5.918 1.489 1.00 43.94 307 ASN B CA 1
ATOM 2125 C C . ASN B 2 130 ? -38.600 7.296 0.930 1.00 43.21 307 ASN B C 1
ATOM 2126 O O . ASN B 2 130 ? -39.046 8.310 1.474 1.00 50.15 307 ASN B O 1
ATOM 2131 N N . GLU B 2 131 ? -37.836 7.300 -0.153 1.00 39.07 308 GLU B N 1
ATOM 2132 C CA . GLU B 2 131 ? -37.378 8.533 -0.828 1.00 41.33 308 GLU B CA 1
ATOM 2133 C C . GLU B 2 131 ? -38.609 9.270 -1.335 1.00 44.63 308 GLU B C 1
ATOM 2134 O O . GLU B 2 131 ? -38.736 10.479 -1.158 1.00 50.38 308 GLU B O 1
ATOM 2140 N N . GLU B 2 132 ? -39.516 8.514 -1.949 1.00 45.91 309 GLU B N 1
ATOM 2141 C CA . GLU B 2 132 ? -40.779 9.057 -2.458 1.00 46.90 309 GLU B CA 1
ATOM 2142 C C . GLU B 2 132 ? -41.729 9.571 -1.355 1.00 49.18 309 GLU B C 1
ATOM 2143 O O . GLU B 2 132 ? -42.289 10.677 -1.458 1.00 56.63 309 GLU B O 1
ATOM 2149 N N . LYS B 2 133 ? -41.894 8.768 -0.295 1.00 49.33 310 LYS B N 1
ATOM 2150 C CA . LYS B 2 133 ? -42.855 9.007 0.773 1.00 50.49 310 LYS B CA 1
ATOM 2151 C C . LYS B 2 133 ? -42.204 9.624 2.024 1.00 53.23 310 LYS B C 1
ATOM 2152 O O . LYS B 2 133 ? -41.154 10.279 1.942 1.00 54.35 310 LYS B O 1
ATOM 2158 N N . MET C 1 3 ? 13.280 -28.434 -41.056 1.00 37.64 180 MET C N 1
ATOM 2159 C CA . MET C 1 3 ? 14.038 -27.153 -40.880 1.00 37.89 180 MET C CA 1
ATOM 2160 C C . MET C 1 3 ? 14.181 -26.866 -39.355 1.00 38.29 180 MET C C 1
ATOM 2161 O O . MET C 1 3 ? 15.137 -27.354 -38.740 1.00 45.61 180 MET C O 1
ATOM 2166 N N . ASP C 1 4 ? 13.250 -26.135 -38.734 1.00 35.13 181 ASP C N 1
ATOM 2167 C CA . ASP C 1 4 ? 13.384 -25.728 -37.327 1.00 30.86 181 ASP C CA 1
ATOM 2168 C C . ASP C 1 4 ? 12.291 -26.295 -36.388 1.00 27.83 181 ASP C C 1
ATOM 2169 O O . ASP C 1 4 ? 12.371 -26.130 -35.149 1.00 29.50 181 ASP C O 1
ATOM 2174 N N . TYR C 1 5 ? 11.303 -26.970 -36.970 1.00 23.82 182 TYR C N 1
ATOM 2175 C CA . TYR C 1 5 ? 10.334 -27.763 -36.217 1.00 21.03 182 TYR C CA 1
ATOM 2176 C C . TYR C 1 5 ? 9.638 -26.923 -35.146 1.00 19.53 182 TYR C C 1
ATOM 2177 O O . TYR C 1 5 ? 9.561 -27.306 -33.995 1.00 17.58 182 TYR C O 1
ATOM 2186 N N . SER C 1 6 ? 9.097 -25.788 -35.576 1.00 19.42 183 SER C N 1
ATOM 2187 C CA . SER C 1 6 ? 8.545 -24.839 -34.588 1.00 19.45 183 SER C CA 1
ATOM 2188 C C . SER C 1 6 ? 7.364 -25.357 -33.790 1.00 17.84 183 SER C C 1
ATOM 2189 O O . SER C 1 6 ? 7.267 -25.107 -32.607 1.00 17.23 183 SER C O 1
ATOM 2192 N N . LEU C 1 7 ? 6.474 -26.130 -34.422 1.00 16.99 184 LEU C N 1
ATOM 2193 C CA . LEU C 1 7 ? 5.332 -26.687 -33.706 1.00 16.50 184 LEU C CA 1
ATOM 2194 C C . LEU C 1 7 ? 5.790 -27.628 -32.604 1.00 16.00 184 LEU C C 1
ATOM 2195 O O . LEU C 1 7 ? 5.395 -27.530 -31.460 1.00 15.75 184 LEU C O 1
ATOM 2200 N N . VAL C 1 8 ? 6.668 -28.571 -32.966 1.00 16.20 185 VAL C N 1
ATOM 2201 C CA . VAL C 1 8 ? 7.201 -29.502 -31.964 1.00 16.06 185 VAL C CA 1
ATOM 2202 C C . VAL C 1 8 ? 7.936 -28.748 -30.836 1.00 16.85 185 VAL C C 1
ATOM 2203 O O . VAL C 1 8 ? 7.749 -29.020 -29.660 1.00 16.63 185 VAL C O 1
ATOM 2207 N N . LYS C 1 9 ? 8.735 -27.770 -31.215 1.00 17.47 186 LYS C N 1
ATOM 2208 C CA . LYS C 1 9 ? 9.475 -26.967 -30.222 1.00 19.21 186 LYS C CA 1
ATOM 2209 C C . LYS C 1 9 ? 8.509 -26.287 -29.258 1.00 18.46 186 LYS C C 1
ATOM 2210 O O . LYS C 1 9 ? 8.729 -26.267 -28.053 1.00 18.60 186 LYS C O 1
ATOM 2216 N N . ALA C 1 10 ? 7.443 -25.725 -29.800 1.00 17.65 187 ALA C N 1
ATOM 2217 C CA . ALA C 1 10 ? 6.489 -25.012 -28.935 1.00 15.83 187 ALA C CA 1
ATOM 2218 C C . ALA C 1 10 ? 5.788 -25.908 -27.972 1.00 15.68 187 ALA C C 1
ATOM 2219 O O . ALA C 1 10 ? 5.642 -25.595 -26.799 1.00 17.11 187 ALA C O 1
ATOM 2221 N N . LEU C 1 11 ? 5.370 -27.066 -28.464 1.00 15.64 188 LEU C N 1
ATOM 2222 C CA . LEU C 1 11 ? 4.644 -28.027 -27.616 1.00 15.99 188 LEU C CA 1
ATOM 2223 C C . LEU C 1 11 ? 5.568 -28.680 -26.586 1.00 16.68 188 LEU C C 1
ATOM 2224 O O . LEU C 1 11 ? 5.143 -28.955 -25.473 1.00 16.86 188 LEU C O 1
ATOM 2229 N N . GLN C 1 12 ? 6.829 -28.883 -26.957 1.00 17.18 189 GLN C N 1
ATOM 2230 C CA . GLN C 1 12 ? 7.816 -29.391 -25.987 1.00 18.90 189 GLN C CA 1
ATOM 2231 C C . GLN C 1 12 ? 8.167 -28.361 -24.940 1.00 19.30 189 GLN C C 1
ATOM 2232 O O . GLN C 1 12 ? 8.227 -28.670 -23.758 1.00 19.88 189 GLN C O 1
ATOM 2238 N N . THR C 1 13 ? 8.294 -27.097 -25.349 1.00 19.84 190 THR C N 1
ATOM 2239 C CA . THR C 1 13 ? 8.568 -26.026 -24.399 1.00 21.58 190 THR C CA 1
ATOM 2240 C C . THR C 1 13 ? 7.396 -25.855 -23.437 1.00 21.49 190 THR C C 1
ATOM 2241 O O . THR C 1 13 ? 7.612 -25.624 -22.237 1.00 23.48 190 THR C O 1
ATOM 2245 N N . ALA C 1 14 ? 6.173 -26.079 -23.946 1.00 20.61 191 ALA C N 1
ATOM 2246 C CA . ALA C 1 14 ? 4.958 -26.071 -23.131 1.00 21.95 191 ALA C CA 1
ATOM 2247 C C . ALA C 1 14 ? 4.737 -27.364 -22.343 1.00 21.94 191 ALA C C 1
ATOM 2248 O O . ALA C 1 14 ? 3.696 -27.503 -21.684 1.00 22.23 191 ALA C O 1
ATOM 2250 N N . GLN C 1 15 ? 5.694 -28.293 -22.399 1.00 21.01 192 GLN C N 1
ATOM 2251 C CA . GLN C 1 15 ? 5.640 -29.560 -21.644 1.00 21.42 192 GLN C CA 1
ATOM 2252 C C . GLN C 1 15 ? 4.377 -30.370 -21.908 1.00 19.75 192 GLN C C 1
ATOM 2253 O O . GLN C 1 15 ? 3.793 -30.935 -20.973 1.00 22.87 192 GLN C O 1
ATOM 2259 N N . GLN C 1 16 ? 3.983 -30.443 -23.179 1.00 17.69 193 GLN C N 1
ATOM 2260 C CA . GLN C 1 16 ? 2.772 -31.150 -23.528 1.00 17.45 193 GLN C CA 1
ATOM 2261 C C . GLN C 1 16 ? 3.049 -32.624 -23.850 1.00 16.89 193 GLN C C 1
ATOM 2262 O O . GLN C 1 16 ? 4.129 -33.012 -24.285 1.00 16.99 193 GLN C O 1
ATOM 2268 N N . ASN C 1 17 ? 2.017 -33.428 -23.661 1.00 16.20 194 ASN C N 1
ATOM 2269 C CA . ASN C 1 17 ? 1.978 -34.826 -24.065 1.00 15.12 194 ASN C CA 1
ATOM 2270 C C . ASN C 1 17 ? 1.430 -34.839 -25.483 1.00 14.30 194 ASN C C 1
ATOM 2271 O O . ASN C 1 17 ? 0.295 -34.421 -25.706 1.00 15.41 194 ASN C O 1
ATOM 2276 N N . PHE C 1 18 ? 2.194 -35.314 -26.473 1.00 13.96 195 PHE C N 1
ATOM 2277 C CA . PHE C 1 18 ? 1.676 -35.361 -27.814 1.00 13.84 195 PHE C CA 1
ATOM 2278 C C . PHE C 1 18 ? 2.408 -36.346 -28.666 1.00 13.41 195 PHE C C 1
ATOM 2279 O O . PHE C 1 18 ? 3.557 -36.720 -28.369 1.00 13.81 195 PHE C O 1
ATOM 2287 N N . VAL C 1 19 ? 1.736 -36.735 -29.727 1.00 13.93 196 VAL C N 1
ATOM 2288 C CA . VAL C 1 19 ? 2.327 -37.505 -30.811 1.00 13.67 196 VAL C CA 1
ATOM 2289 C C . VAL C 1 19 ? 1.962 -36.865 -32.146 1.00 13.17 196 VAL C C 1
ATOM 2290 O O . VAL C 1 19 ? 0.986 -36.108 -32.243 1.00 14.42 196 VAL C O 1
ATOM 2294 N N . ILE C 1 20 ? 2.703 -37.199 -33.182 1.00 13.58 197 ILE C N 1
ATOM 2295 C CA . ILE C 1 20 ? 2.389 -36.896 -34.548 1.00 13.45 197 ILE C CA 1
ATOM 2296 C C . ILE C 1 20 ? 2.287 -38.211 -35.288 1.00 13.11 197 ILE C C 1
ATOM 2297 O O . ILE C 1 20 ? 3.189 -39.045 -35.191 1.00 13.89 197 ILE C O 1
ATOM 2302 N N . SER C 1 21 ? 1.201 -38.386 -36.027 1.00 13.33 198 SER C N 1
ATOM 2303 C CA . SER C 1 21 ? 0.980 -39.554 -36.891 1.00 14.14 198 SER C CA 1
ATOM 2304 C C . SER C 1 21 ? 1.021 -39.186 -38.349 1.00 14.29 198 SER C C 1
ATOM 2305 O O . SER C 1 21 ? 0.904 -37.998 -38.711 1.00 15.11 198 SER C O 1
ATOM 2308 N N . ASP C 1 22 ? 1.157 -40.181 -39.232 1.00 14.91 199 ASP C N 1
ATOM 2309 C CA . ASP C 1 22 ? 1.214 -39.945 -40.669 1.00 16.21 199 ASP C CA 1
ATOM 2310 C C . ASP C 1 22 ? 0.132 -40.766 -41.370 1.00 17.09 199 ASP C C 1
ATOM 2311 O O . ASP C 1 22 ? 0.289 -41.999 -41.526 1.00 16.94 199 ASP C O 1
ATOM 2316 N N . PRO C 1 23 ? -0.979 -40.140 -41.768 1.00 17.54 200 PRO C N 1
ATOM 2317 C CA . PRO C 1 23 ? -2.084 -40.913 -42.337 1.00 18.21 200 PRO C CA 1
ATOM 2318 C C . PRO C 1 23 ? -1.833 -41.403 -43.751 1.00 19.72 200 PRO C C 1
ATOM 2319 O O . PRO C 1 23 ? -2.646 -42.167 -44.250 1.00 22.19 200 PRO C O 1
ATOM 2323 N N . SER C 1 24 ? -0.745 -40.986 -44.400 1.00 19.91 201 SER C N 1
ATOM 2324 C CA . SER C 1 24 ? -0.392 -41.483 -45.714 1.00 21.87 201 SER C CA 1
ATOM 2325 C C . SER C 1 24 ? 0.280 -42.871 -45.604 1.00 21.49 201 SER C C 1
ATOM 2326 O O . SER C 1 24 ? 0.475 -43.540 -46.636 1.00 24.67 201 SER C O 1
ATOM 2329 N N . ILE C 1 25 ? 0.653 -43.255 -44.377 1.00 19.32 202 ILE C N 1
ATOM 2330 C CA . ILE C 1 25 ? 1.227 -44.579 -44.114 1.00 19.88 202 ILE C CA 1
ATOM 2331 C C . ILE C 1 25 ? 0.070 -45.478 -43.687 1.00 21.02 202 ILE C C 1
ATOM 2332 O O . ILE C 1 25 ? -0.741 -45.092 -42.865 1.00 19.45 202 ILE C O 1
ATOM 2337 N N . PRO C 1 26 ? 0.000 -46.700 -44.222 1.00 22.94 203 PRO C N 1
ATOM 2338 C CA . PRO C 1 26 ? -1.060 -47.599 -43.758 1.00 22.97 203 PRO C CA 1
ATOM 2339 C C . PRO C 1 26 ? -1.133 -47.721 -42.236 1.00 20.98 203 PRO C C 1
ATOM 2340 O O . PRO C 1 26 ? -0.126 -47.869 -41.561 1.00 20.87 203 PRO C O 1
ATOM 2344 N N . ASP C 1 27 ? -2.350 -47.585 -41.707 1.00 20.37 204 ASP C N 1
ATOM 2345 C CA . ASP C 1 27 ? -2.644 -47.668 -40.283 1.00 20.01 204 ASP C CA 1
ATOM 2346 C C . ASP C 1 27 ? -2.245 -46.448 -39.480 1.00 17.98 204 ASP C C 1
ATOM 2347 O O . ASP C 1 27 ? -2.267 -46.489 -38.255 1.00 18.29 204 ASP C O 1
ATOM 2352 N N . ASN C 1 28 ? -1.885 -45.347 -40.162 1.00 17.17 205 ASN C N 1
ATOM 2353 C CA . ASN C 1 28 ? -1.728 -44.054 -39.476 1.00 17.05 205 ASN C CA 1
ATOM 2354 C C . ASN C 1 28 ? -0.902 -44.108 -38.199 1.00 15.92 205 ASN C C 1
ATOM 2355 O O . ASN C 1 28 ? -1.335 -43.703 -37.129 1.00 16.52 205 ASN C O 1
ATOM 2360 N N . PRO C 1 29 ? 0.346 -44.609 -38.309 1.00 16.19 206 PRO C N 1
ATOM 2361 C CA . PRO C 1 29 ? 1.163 -44.779 -37.120 1.00 15.63 206 PRO C CA 1
ATOM 2362 C C . PRO C 1 29 ? 1.833 -43.501 -36.610 1.00 14.41 206 PRO C C 1
ATOM 2363 O O . PRO C 1 29 ? 2.008 -42.525 -37.359 1.00 14.52 206 PRO C O 1
ATOM 2367 N N . ILE C 1 30 ? 2.277 -43.568 -35.359 1.00 14.28 207 ILE C N 1
ATOM 2368 C CA . ILE C 1 30 ? 3.089 -42.553 -34.742 1.00 13.75 207 ILE C CA 1
ATOM 2369 C C . ILE C 1 30 ? 4.442 -42.439 -35.461 1.00 13.52 207 ILE C C 1
ATOM 2370 O O . ILE C 1 30 ? 5.167 -43.416 -35.615 1.00 14.62 207 ILE C O 1
ATOM 2375 N N . VAL C 1 31 ? 4.812 -41.199 -35.842 1.00 13.53 208 VAL C N 1
ATOM 2376 C CA . VAL C 1 31 ? 6.125 -40.904 -36.375 1.00 14.32 208 VAL C CA 1
ATOM 2377 C C . VAL C 1 31 ? 6.927 -39.935 -35.484 1.00 14.03 208 VAL C C 1
ATOM 2378 O O . VAL C 1 31 ? 8.084 -39.659 -35.801 1.00 15.29 208 VAL C O 1
ATOM 2382 N N . TYR C 1 32 ? 6.323 -39.460 -34.398 1.00 13.76 209 TYR C N 1
ATOM 2383 C CA . TYR C 1 32 ? 7.006 -38.620 -33.410 1.00 13.73 209 TYR C CA 1
ATOM 2384 C C . TYR C 1 32 ? 6.260 -38.714 -32.096 1.00 13.12 209 TYR C C 1
ATOM 2385 O O . TYR C 1 32 ? 5.031 -38.649 -32.129 1.00 13.85 209 TYR C O 1
ATOM 2394 N N . ALA C 1 33 ? 6.943 -38.842 -30.952 1.00 13.76 210 ALA C N 1
ATOM 2395 C CA . ALA C 1 33 ? 6.279 -38.848 -29.649 1.00 13.88 210 ALA C CA 1
ATOM 2396 C C . ALA C 1 33 ? 7.047 -38.021 -28.657 1.00 14.51 210 ALA C C 1
ATOM 2397 O O . ALA C 1 33 ? 8.281 -38.091 -28.620 1.00 16.09 210 ALA C O 1
ATOM 2399 N N . SER C 1 34 ? 6.353 -37.155 -27.917 1.00 14.00 211 SER C N 1
ATOM 2400 C CA . SER C 1 34 ? 7.041 -36.292 -26.959 1.00 14.69 211 SER C CA 1
ATOM 2401 C C . SER C 1 34 ? 7.407 -36.997 -25.667 1.00 14.90 211 SER C C 1
ATOM 2402 O O . SER C 1 34 ? 6.804 -38.004 -25.329 1.00 14.73 211 SER C O 1
ATOM 2405 N N . GLN C 1 35 ? 8.367 -36.449 -24.936 1.00 15.68 212 GLN C N 1
ATOM 2406 C CA . GLN C 1 35 ? 8.741 -37.004 -23.640 1.00 17.08 212 GLN C CA 1
ATOM 2407 C C . GLN C 1 35 ? 7.538 -37.051 -22.706 1.00 16.60 212 GLN C C 1
ATOM 2408 O O . GLN C 1 35 ? 7.368 -38.002 -21.940 1.00 17.87 212 GLN C O 1
ATOM 2414 N N . GLY C 1 36 ? 6.699 -36.011 -22.713 1.00 16.56 213 GLY C N 1
ATOM 2415 C CA . GLY C 1 36 ? 5.529 -36.038 -21.880 1.00 16.89 213 GLY C CA 1
ATOM 2416 C C . GLY C 1 36 ? 4.625 -37.237 -22.153 1.00 15.90 213 GLY C C 1
ATOM 2417 O O . GLY C 1 36 ? 4.124 -37.858 -21.212 1.00 17.20 213 GLY C O 1
ATOM 2418 N N . PHE C 1 37 ? 4.438 -37.575 -23.423 1.00 14.90 214 PHE C N 1
ATOM 2419 C CA . PHE C 1 37 ? 3.633 -38.740 -23.792 1.00 14.69 214 PHE C CA 1
ATOM 2420 C C . PHE C 1 37 ? 4.280 -40.013 -23.232 1.00 15.07 214 PHE C C 1
ATOM 2421 O O . PHE C 1 37 ? 3.556 -40.881 -22.716 1.00 15.80 214 PHE C O 1
ATOM 2429 N N . LEU C 1 38 ? 5.600 -40.128 -23.329 1.00 14.66 215 LEU C N 1
ATOM 2430 C CA . LEU C 1 38 ? 6.275 -41.333 -22.812 1.00 15.35 215 LEU C CA 1
ATOM 2431 C C . LEU C 1 38 ? 6.093 -41.465 -21.319 1.00 15.97 215 LEU C C 1
ATOM 2432 O O . LEU C 1 38 ? 5.842 -42.547 -20.786 1.00 17.60 215 LEU C O 1
ATOM 2437 N N . THR C 1 39 ? 6.232 -40.346 -20.592 1.00 16.83 216 THR C N 1
ATOM 2438 C CA . THR C 1 39 ? 6.079 -40.367 -19.152 1.00 17.93 216 THR C CA 1
ATOM 2439 C C . THR C 1 39 ? 4.632 -40.695 -18.750 1.00 17.30 216 THR C C 1
ATOM 2440 O O . THR C 1 39 ? 4.378 -41.470 -17.806 1.00 19.56 216 THR C O 1
ATOM 2444 N N . LEU C 1 40 ? 3.686 -40.089 -19.446 1.00 16.94 217 LEU C N 1
ATOM 2445 C CA . LEU C 1 40 ? 2.283 -40.313 -19.181 1.00 17.44 217 LEU C CA 1
ATOM 2446 C C . LEU C 1 40 ? 1.912 -41.804 -19.313 1.00 17.00 217 LEU C C 1
ATOM 2447 O O . LEU C 1 40 ? 1.195 -42.360 -18.463 1.00 18.89 217 LEU C O 1
ATOM 2452 N N . THR C 1 41 ? 2.383 -42.403 -20.406 1.00 16.54 218 THR C N 1
ATOM 2453 C CA . THR C 1 41 ? 1.913 -43.733 -20.801 1.00 16.79 218 THR C CA 1
ATOM 2454 C C . THR C 1 41 ? 2.781 -44.850 -20.276 1.00 17.62 218 THR C C 1
ATOM 2455 O O . THR C 1 41 ? 2.354 -46.004 -20.305 1.00 18.41 218 THR C O 1
ATOM 2459 N N . GLY C 1 42 ? 3.997 -44.563 -19.817 1.00 17.18 219 GLY C N 1
ATOM 2460 C CA . GLY C 1 42 ? 4.918 -45.584 -19.333 1.00 17.35 219 GLY C CA 1
ATOM 2461 C C . GLY C 1 42 ? 5.732 -46.346 -20.357 1.00 17.12 219 GLY C C 1
ATOM 2462 O O . GLY C 1 42 ? 6.430 -47.280 -19.981 1.00 18.41 219 GLY C O 1
ATOM 2463 N N . TYR C 1 43 ? 5.616 -45.989 -21.627 1.00 16.54 220 TYR C N 1
ATOM 2464 C CA . TYR C 1 43 ? 6.366 -46.646 -22.698 1.00 17.69 220 TYR C CA 1
ATOM 2465 C C . TYR C 1 43 ? 7.665 -45.914 -23.013 1.00 17.89 220 TYR C C 1
ATOM 2466 O O . TYR C 1 43 ? 7.720 -44.680 -22.934 1.00 18.93 220 TYR C O 1
ATOM 2475 N N . ALA C 1 44 ? 8.682 -46.620 -23.435 1.00 19.43 221 ALA C N 1
ATOM 2476 C CA . ALA C 1 44 ? 9.855 -46.004 -24.027 1.00 19.93 221 ALA C CA 1
ATOM 2477 C C . ALA C 1 44 ? 9.517 -45.632 -25.468 1.00 18.06 221 ALA C C 1
ATOM 2478 O O . ALA C 1 44 ? 8.587 -46.172 -26.087 1.00 17.23 221 ALA C O 1
ATOM 2480 N N . LEU C 1 45 ? 10.316 -44.703 -25.980 1.00 17.62 222 LEU C N 1
ATOM 2481 C CA . LEU C 1 45 ? 10.152 -44.234 -27.331 1.00 16.85 222 LEU C CA 1
ATOM 2482 C C . LEU C 1 45 ? 10.104 -45.385 -28.347 1.00 17.67 222 LEU C C 1
ATOM 2483 O O . LEU C 1 45 ? 9.248 -45.426 -29.223 1.00 15.81 222 LEU C O 1
ATOM 2488 N N . SER C 1 46 ? 11.023 -46.332 -28.193 1.00 18.42 223 SER C N 1
ATOM 2489 C CA . SER C 1 46 ? 11.084 -47.440 -29.162 1.00 19.55 223 SER C CA 1
ATOM 2490 C C . SER C 1 46 ? 9.840 -48.317 -29.163 1.00 18.47 223 SER C C 1
ATOM 2491 O O . SER C 1 46 ? 9.627 -49.087 -30.113 1.00 19.46 223 SER C O 1
ATOM 2494 N N . GLU C 1 47 ? 9.042 -48.251 -28.103 1.00 18.24 224 GLU C N 1
ATOM 2495 C CA . GLU C 1 47 ? 7.831 -49.023 -27.966 1.00 18.40 224 GLU C CA 1
ATOM 2496 C C . GLU C 1 47 ? 6.592 -48.388 -28.539 1.00 17.33 224 GLU C C 1
ATOM 2497 O O . GLU C 1 47 ? 5.554 -49.024 -28.630 1.00 19.60 224 GLU C O 1
ATOM 2503 N N . VAL C 1 48 ? 6.684 -47.095 -28.906 1.00 15.56 225 VAL C N 1
ATOM 2504 C CA . VAL C 1 48 ? 5.529 -46.398 -29.455 1.00 15.49 225 VAL C CA 1
ATOM 2505 C C . VAL C 1 48 ? 5.684 -46.011 -30.931 1.00 14.25 225 VAL C C 1
ATOM 2506 O O . VAL C 1 48 ? 4.692 -45.955 -31.661 1.00 14.34 225 VAL C O 1
ATOM 2510 N N . LEU C 1 49 ? 6.889 -45.673 -31.357 1.00 14.54 226 LEU C N 1
ATOM 2511 C CA . LEU C 1 49 ? 7.065 -45.264 -32.751 1.00 13.40 226 LEU C CA 1
ATOM 2512 C C . LEU C 1 49 ? 6.617 -46.395 -33.686 1.00 14.42 226 LEU C C 1
ATOM 2513 O O . LEU C 1 49 ? 6.796 -47.594 -33.401 1.00 15.07 226 LEU C O 1
ATOM 2518 N N . GLY C 1 50 ? 6.022 -46.024 -34.798 1.00 14.03 227 GLY C N 1
ATOM 2519 C CA . GLY C 1 50 ? 5.633 -46.983 -35.802 1.00 14.82 227 GLY C CA 1
ATOM 2520 C C . GLY C 1 50 ? 4.344 -47.730 -35.557 1.00 14.88 227 GLY C C 1
ATOM 2521 O O . GLY C 1 50 ? 4.032 -48.623 -36.364 1.00 16.88 227 GLY C O 1
ATOM 2522 N N A ARG C 1 51 ? 3.613 -47.328 -34.519 0.50 13.34 228 ARG C N 1
ATOM 2523 N N B ARG C 1 51 ? 3.637 -47.381 -34.477 0.50 13.44 228 ARG C N 1
ATOM 2524 C CA A ARG C 1 51 ? 2.383 -48.000 -34.129 0.50 15.00 228 ARG C CA 1
ATOM 2525 C CA B ARG C 1 51 ? 2.421 -48.084 -34.058 0.50 15.21 228 ARG C CA 1
ATOM 2526 C C A ARG C 1 51 ? 1.246 -47.021 -34.151 0.50 15.03 228 ARG C C 1
ATOM 2527 C C B ARG C 1 51 ? 1.250 -47.079 -34.008 0.50 15.10 228 ARG C C 1
ATOM 2528 O O A ARG C 1 51 ? 1.421 -45.839 -33.920 0.50 14.73 228 ARG C O 1
ATOM 2529 O O B ARG C 1 51 ? 1.416 -45.926 -33.601 0.50 14.25 228 ARG C O 1
ATOM 2544 N N . ASN C 1 52 ? 0.048 -47.551 -34.392 1.00 16.39 229 ASN C N 1
ATOM 2545 C CA . ASN C 1 52 ? -1.190 -46.758 -34.228 1.00 15.57 229 ASN C CA 1
ATOM 2546 C C . ASN C 1 52 ? -1.426 -46.621 -32.726 1.00 14.59 229 ASN C C 1
ATOM 2547 O O . ASN C 1 52 ? -1.248 -47.557 -31.952 1.00 16.97 229 ASN C O 1
ATOM 2552 N N . CYS C 1 53 ? -1.884 -45.439 -32.303 1.00 15.29 230 CYS C N 1
ATOM 2553 C CA A CYS C 1 53 ? -2.047 -45.129 -30.883 0.50 15.51 230 CYS C CA 1
ATOM 2554 C CA B CYS C 1 53 ? -2.105 -45.111 -30.883 0.50 15.52 230 CYS C CA 1
ATOM 2555 C C . CYS C 1 53 ? -3.183 -45.905 -30.157 1.00 15.85 230 CYS C C 1
ATOM 2556 O O . CYS C 1 53 ? -3.341 -45.773 -28.966 1.00 17.25 230 CYS C O 1
ATOM 2561 N N . ARG C 1 54 ? -3.932 -46.737 -30.887 1.00 15.84 231 ARG C N 1
ATOM 2562 C CA A ARG C 1 54 ? -4.975 -47.562 -30.277 0.50 17.12 231 ARG C CA 1
ATOM 2563 C CA B ARG C 1 54 ? -4.983 -47.550 -30.268 0.50 17.09 231 ARG C CA 1
ATOM 2564 C C . ARG C 1 54 ? -4.422 -48.515 -29.229 1.00 16.82 231 ARG C C 1
ATOM 2565 O O . ARG C 1 54 ? -5.189 -49.069 -28.453 1.00 17.43 231 ARG C O 1
ATOM 2580 N N . PHE C 1 55 ? -3.095 -48.717 -29.194 1.00 16.57 232 PHE C N 1
ATOM 2581 C CA . PHE C 1 55 ? -2.517 -49.525 -28.091 1.00 16.08 232 PHE C CA 1
ATOM 2582 C C . PHE C 1 55 ? -2.772 -48.975 -26.677 1.00 16.51 232 PHE C C 1
ATOM 2583 O O . PHE C 1 55 ? -2.615 -49.677 -25.670 1.00 17.29 232 PHE C O 1
ATOM 2591 N N . LEU C 1 56 ? -3.172 -47.706 -26.588 1.00 15.15 233 LEU C N 1
ATOM 2592 C CA . LEU C 1 56 ? -3.554 -47.128 -25.306 1.00 16.00 233 LEU C CA 1
ATOM 2593 C C . LEU C 1 56 ? -4.949 -47.525 -24.835 1.00 16.35 233 LEU C C 1
ATOM 2594 O O . LEU C 1 56 ? -5.319 -47.220 -23.711 1.00 16.94 233 LEU C O 1
ATOM 2599 N N . GLN C 1 57 ? -5.705 -48.216 -25.684 1.00 16.35 234 GLN C N 1
ATOM 2600 C CA . GLN C 1 57 ? -7.087 -48.588 -25.353 1.00 17.03 234 GLN C CA 1
ATOM 2601 C C . GLN C 1 57 ? -7.095 -49.992 -24.736 1.00 17.47 234 GLN C C 1
ATOM 2602 O O . GLN C 1 57 ? -6.188 -50.812 -24.954 1.00 20.07 234 GLN C O 1
ATOM 2608 N N . GLY C 1 58 ? -8.128 -50.270 -23.970 1.00 16.66 235 GLY C N 1
ATOM 2609 C CA . GLY C 1 58 ? -8.239 -51.527 -23.252 1.00 17.55 235 GLY C CA 1
ATOM 2610 C C . GLY C 1 58 ? -9.697 -51.874 -22.952 1.00 17.36 235 GLY C C 1
ATOM 2611 O O . GLY C 1 58 ? -10.578 -51.192 -23.435 1.00 18.23 235 GLY C O 1
ATOM 2612 N N . PRO C 1 59 ? -9.932 -52.900 -22.158 1.00 17.46 236 PRO C N 1
ATOM 2613 C CA . PRO C 1 59 ? -11.278 -53.464 -22.013 1.00 19.52 236 PRO C CA 1
ATOM 2614 C C . PRO C 1 59 ? -12.363 -52.487 -21.593 1.00 21.37 236 PRO C C 1
ATOM 2615 O O . PRO C 1 59 ? -13.504 -52.687 -22.005 1.00 22.85 236 PRO C O 1
ATOM 2619 N N . GLU C 1 60 ? -12.044 -51.523 -20.739 1.00 20.83 237 GLU C N 1
ATOM 2620 C CA . GLU C 1 60 ? -13.091 -50.584 -20.277 1.00 22.46 237 GLU C CA 1
ATOM 2621 C C . GLU C 1 60 ? -13.150 -49.312 -21.084 1.00 21.51 237 GLU C C 1
ATOM 2622 O O . GLU C 1 60 ? -14.018 -48.465 -20.788 1.00 23.21 237 GLU C O 1
ATOM 2628 N N . THR C 1 61 ? -12.313 -49.171 -22.089 1.00 19.65 238 THR C N 1
ATOM 2629 C CA . THR C 1 61 ? -12.430 -48.016 -23.029 1.00 20.21 238 THR C CA 1
ATOM 2630 C C . THR C 1 61 ? -13.749 -48.132 -23.758 1.00 22.00 238 THR C C 1
ATOM 2631 O O . THR C 1 61 ? -14.133 -49.192 -24.191 1.00 23.03 238 THR C O 1
ATOM 2635 N N . ASP C 1 62 ? -14.480 -47.023 -23.894 1.00 21.51 239 ASP C N 1
ATOM 2636 C CA . ASP C 1 62 ? -15.784 -47.047 -24.539 1.00 22.28 239 ASP C CA 1
ATOM 2637 C C . ASP C 1 62 ? -15.609 -47.104 -26.075 1.00 20.37 239 ASP C C 1
ATOM 2638 O O . ASP C 1 62 ? -15.065 -46.208 -26.669 1.00 20.64 239 ASP C O 1
ATOM 2643 N N . PRO C 1 63 ? -16.138 -48.178 -26.721 1.00 23.18 240 PRO C N 1
ATOM 2644 C CA . PRO C 1 63 ? -15.994 -48.263 -28.184 1.00 23.83 240 PRO C CA 1
ATOM 2645 C C . PRO C 1 63 ? -16.650 -47.102 -28.917 1.00 24.13 240 PRO C C 1
ATOM 2646 O O . PRO C 1 63 ? -16.259 -46.802 -30.042 1.00 23.01 240 PRO C O 1
ATOM 2650 N N . LYS C 1 64 ? -17.643 -46.488 -28.290 1.00 25.00 241 LYS C N 1
ATOM 2651 C CA . LYS C 1 64 ? -18.304 -45.337 -28.891 1.00 26.77 241 LYS C CA 1
ATOM 2652 C C . LYS C 1 64 ? -17.385 -44.133 -29.011 1.00 24.63 241 LYS C C 1
ATOM 2653 O O . LYS C 1 64 ? -17.465 -43.401 -30.007 1.00 25.80 241 LYS C O 1
ATOM 2659 N N . ALA C 1 65 ? -16.517 -43.909 -28.039 1.00 22.76 242 ALA C N 1
ATOM 2660 C CA . ALA C 1 65 ? -15.515 -42.846 -28.129 1.00 22.03 242 ALA C CA 1
ATOM 2661 C C . ALA C 1 65 ? -14.533 -43.127 -29.240 1.00 21.51 242 ALA C C 1
ATOM 2662 O O . ALA C 1 65 ? -14.160 -42.261 -30.021 1.00 20.89 242 ALA C O 1
ATOM 2664 N N . VAL C 1 66 ? -14.111 -44.393 -29.317 1.00 20.59 243 VAL C N 1
ATOM 2665 C CA . VAL C 1 66 ? -13.163 -44.789 -30.344 1.00 19.91 243 VAL C CA 1
ATOM 2666 C C . VAL C 1 66 ? -13.765 -44.594 -31.752 1.00 20.78 243 VAL C C 1
ATOM 2667 O O . VAL C 1 66 ? -13.079 -44.129 -32.671 1.00 20.56 243 VAL C O 1
ATOM 2671 N N . GLU C 1 67 ? -15.033 -44.933 -31.901 1.00 21.73 244 GLU C N 1
ATOM 2672 C CA . GLU C 1 67 ? -15.754 -44.791 -33.179 1.00 24.09 244 GLU C CA 1
ATOM 2673 C C . GLU C 1 67 ? -15.856 -43.306 -33.575 1.00 24.30 244 GLU C C 1
ATOM 2674 O O . GLU C 1 67 ? -15.746 -42.988 -34.745 1.00 23.43 244 GLU C O 1
ATOM 2680 N N . LYS C 1 68 ? -16.067 -42.434 -32.593 1.00 23.35 245 LYS C N 1
ATOM 2681 C CA . LYS C 1 68 ? -16.100 -40.965 -32.875 1.00 23.11 245 LYS C CA 1
ATOM 2682 C C . LYS C 1 68 ? -14.783 -40.498 -33.458 1.00 21.45 245 LYS C C 1
ATOM 2683 O O . LYS C 1 68 ? -14.753 -39.715 -34.408 1.00 21.88 245 LYS C O 1
ATOM 2689 N N . VAL C 1 69 ? -13.684 -40.985 -32.898 1.00 19.94 246 VAL C N 1
ATOM 2690 C CA . VAL C 1 69 ? -12.387 -40.698 -33.458 1.00 19.73 246 VAL C CA 1
ATOM 2691 C C . VAL C 1 69 ? -12.243 -41.233 -34.868 1.00 19.94 246 VAL C C 1
ATOM 2692 O O . VAL C 1 69 ? -11.774 -40.541 -35.784 1.00 19.85 246 VAL C O 1
ATOM 2696 N N . ARG C 1 70 ? -12.587 -42.514 -35.043 1.00 20.48 247 ARG C N 1
ATOM 2697 C CA . ARG C 1 70 ? -12.467 -43.106 -36.347 1.00 21.47 247 ARG C CA 1
ATOM 2698 C C . ARG C 1 70 ? -13.217 -42.317 -37.418 1.00 21.83 247 ARG C C 1
ATOM 2699 O O . ARG C 1 70 ? -12.660 -42.066 -38.500 1.00 22.55 247 ARG C O 1
ATOM 2707 N N . LYS C 1 71 ? -14.465 -41.922 -37.113 1.00 22.86 248 LYS C N 1
ATOM 2708 C CA . LYS C 1 71 ? -15.294 -41.181 -38.063 1.00 25.12 248 LYS C CA 1
ATOM 2709 C C . LYS C 1 71 ? -14.715 -39.802 -38.353 1.00 24.86 248 LYS C C 1
ATOM 2710 O O . LYS C 1 71 ? -14.724 -39.392 -39.504 1.00 24.97 248 LYS C O 1
ATOM 2716 N N . GLY C 1 72 ? -14.139 -39.162 -37.339 1.00 23.13 249 GLY C N 1
ATOM 2717 C CA . GLY C 1 72 ? -13.543 -37.822 -37.555 1.00 23.01 249 GLY C CA 1
ATOM 2718 C C . GLY C 1 72 ? -12.329 -37.898 -38.459 1.00 22.34 249 GLY C C 1
ATOM 2719 O O . GLY C 1 72 ? -12.158 -37.083 -39.359 1.00 22.73 249 GLY C O 1
ATOM 2720 N N . LEU C 1 73 ? -11.484 -38.909 -38.248 1.00 21.13 250 LEU C N 1
ATOM 2721 C CA . LEU C 1 73 ? -10.300 -39.080 -39.073 1.00 21.05 250 LEU C CA 1
ATOM 2722 C C . LEU C 1 73 ? -10.690 -39.450 -40.496 1.00 21.66 250 LEU C C 1
ATOM 2723 O O . LEU C 1 73 ? -10.065 -38.999 -41.440 1.00 22.00 250 LEU C O 1
ATOM 2728 N N . GLU C 1 74 ? -11.739 -40.257 -40.674 1.00 21.95 251 GLU C N 1
ATOM 2729 C CA . GLU C 1 74 ? -12.206 -40.583 -42.020 1.00 25.44 251 GLU C CA 1
ATOM 2730 C C . GLU C 1 74 ? -12.606 -39.322 -42.788 1.00 26.53 251 GLU C C 1
ATOM 2731 O O . GLU C 1 74 ? -12.433 -39.248 -43.982 1.00 27.66 251 GLU C O 1
ATOM 2737 N N . ARG C 1 75 ? -13.139 -38.344 -42.071 1.00 26.34 252 ARG C N 1
ATOM 2738 C CA . ARG C 1 75 ? -13.542 -37.070 -42.664 1.00 26.87 252 ARG C CA 1
ATOM 2739 C C . ARG C 1 75 ? -12.419 -36.040 -42.748 1.00 25.61 252 ARG C C 1
ATOM 2740 O O . ARG C 1 75 ? -12.637 -34.947 -43.301 1.00 28.28 252 ARG C O 1
ATOM 2748 N N . GLY C 1 76 ? -11.252 -36.346 -42.214 1.00 23.68 253 GLY C N 1
ATOM 2749 C CA . GLY C 1 76 ? -10.129 -35.434 -42.255 1.00 23.81 253 GLY C CA 1
ATOM 2750 C C . GLY C 1 76 ? -10.336 -34.206 -41.421 1.00 24.07 253 GLY C C 1
ATOM 2751 O O . GLY C 1 76 ? -9.998 -33.109 -41.866 1.00 25.94 253 GLY C O 1
ATOM 2752 N N . GLU C 1 77 ? -10.895 -34.363 -40.237 1.00 23.42 254 GLU C N 1
ATOM 2753 C CA . GLU C 1 77 ? -11.236 -33.207 -39.441 1.00 24.78 254 GLU C CA 1
ATOM 2754 C C . GLU C 1 77 ? -10.738 -33.294 -38.021 1.00 22.33 254 GLU C C 1
ATOM 2755 O O . GLU C 1 77 ? -10.565 -34.370 -37.443 1.00 22.54 254 GLU C O 1
ATOM 2761 N N . ASP C 1 78 ? -10.464 -32.138 -37.448 1.00 21.37 255 ASP C N 1
ATOM 2762 C CA . ASP C 1 78 ? -10.150 -32.055 -36.040 1.00 19.68 255 ASP C CA 1
ATOM 2763 C C . ASP C 1 78 ? -11.247 -32.720 -35.193 1.00 19.92 255 ASP C C 1
ATOM 2764 O O . ASP C 1 78 ? -12.435 -32.545 -35.426 1.00 20.92 255 ASP C O 1
ATOM 2769 N N . THR C 1 79 ? -10.817 -33.508 -34.227 1.00 18.51 256 THR C N 1
ATOM 2770 C CA . THR C 1 79 ? -11.703 -34.292 -33.407 1.00 20.15 256 THR C CA 1
ATOM 2771 C C . THR C 1 79 ? -11.192 -34.330 -31.988 1.00 18.83 256 THR C C 1
ATOM 2772 O O . THR C 1 79 ? -9.975 -34.396 -31.783 1.00 20.43 256 THR C O 1
ATOM 2776 N N . THR C 1 80 ? -12.099 -34.285 -31.009 1.00 20.06 257 THR C N 1
ATOM 2777 C CA . THR C 1 80 ? -11.767 -34.474 -29.603 1.00 20.33 257 THR C CA 1
ATOM 2778 C C . THR C 1 80 ? -12.744 -35.384 -28.890 1.00 20.17 257 THR C C 1
ATOM 2779 O O . THR C 1 80 ? -13.937 -35.294 -29.083 1.00 21.62 257 THR C O 1
ATOM 2783 N N . VAL C 1 81 ? -12.186 -36.197 -28.004 1.00 19.12 258 VAL C N 1
ATOM 2784 C CA . VAL C 1 81 ? -12.983 -37.106 -27.181 1.00 20.09 258 VAL C CA 1
ATOM 2785 C C . VAL C 1 81 ? -12.386 -37.180 -25.789 1.00 19.70 258 VAL C C 1
ATOM 2786 O O . VAL C 1 81 ? -11.208 -36.862 -25.609 1.00 19.64 258 VAL C O 1
ATOM 2790 N N . VAL C 1 82 ? -13.160 -37.699 -24.839 1.00 20.17 259 VAL C N 1
ATOM 2791 C CA . VAL C 1 82 ? -12.650 -38.072 -23.521 1.00 20.83 259 VAL C CA 1
ATOM 2792 C C . VAL C 1 82 ? -12.809 -39.593 -23.438 1.00 20.41 259 VAL C C 1
ATOM 2793 O O . VAL C 1 82 ? -13.902 -40.102 -23.614 1.00 21.09 259 VAL C O 1
ATOM 2797 N N . LEU C 1 83 ? -11.738 -40.303 -23.158 1.00 18.61 260 LEU C N 1
ATOM 2798 C CA . LEU C 1 83 ? -11.834 -41.792 -23.090 1.00 18.95 260 LEU C CA 1
ATOM 2799 C C . LEU C 1 83 ? -10.806 -42.347 -22.113 1.00 19.01 260 LEU C C 1
ATOM 2800 O O . LEU C 1 83 ? -9.781 -41.726 -21.817 1.00 18.71 260 LEU C O 1
ATOM 2805 N N . LEU C 1 84 ? -11.078 -43.575 -21.661 1.00 19.26 261 LEU C N 1
ATOM 2806 C CA . LEU C 1 84 ? -10.190 -44.266 -20.731 1.00 18.95 261 LEU C CA 1
ATOM 2807 C C . LEU C 1 84 ? -9.043 -44.900 -21.504 1.00 18.22 261 LEU C C 1
ATOM 2808 O O . LEU C 1 84 ? -9.270 -45.568 -22.531 1.00 18.37 261 LEU C O 1
ATOM 2813 N N . ASN C 1 85 ? -7.825 -44.669 -21.025 1.00 16.98 262 ASN C N 1
ATOM 2814 C CA . ASN C 1 85 ? -6.640 -45.269 -21.601 1.00 16.85 262 ASN C CA 1
ATOM 2815 C C . ASN C 1 85 ? -5.852 -46.016 -20.511 1.00 17.03 262 ASN C C 1
ATOM 2816 O O . ASN C 1 85 ? -6.073 -45.890 -19.291 1.00 18.01 262 ASN C O 1
ATOM 2821 N N . TYR C 1 86 ? -4.900 -46.791 -21.018 1.00 16.75 263 TYR C N 1
ATOM 2822 C CA . TYR C 1 86 ? -4.130 -47.779 -20.239 1.00 17.39 263 TYR C CA 1
ATOM 2823 C C . TYR C 1 86 ? -2.632 -47.511 -20.467 1.00 17.16 263 TYR C C 1
ATOM 2824 O O . TYR C 1 86 ? -2.194 -47.381 -21.599 1.00 17.16 263 TYR C O 1
ATOM 2833 N N . ARG C 1 87 ? -1.896 -47.459 -19.369 1.00 17.26 264 ARG C N 1
ATOM 2834 C CA . ARG C 1 87 ? -0.442 -47.368 -19.424 1.00 17.04 264 ARG C CA 1
ATOM 2835 C C . ARG C 1 87 ? 0.165 -48.714 -19.736 1.00 16.98 264 ARG C C 1
ATOM 2836 O O . ARG C 1 87 ? -0.536 -49.754 -19.696 1.00 17.81 264 ARG C O 1
ATOM 2844 N N . LYS C 1 88 ? 1.470 -48.748 -19.965 1.00 17.21 265 LYS C N 1
ATOM 2845 C CA . LYS C 1 88 ? 2.178 -49.987 -20.222 1.00 17.29 265 LYS C CA 1
ATOM 2846 C C . LYS C 1 88 ? 1.961 -50.972 -19.072 1.00 18.40 265 LYS C C 1
ATOM 2847 O O . LYS C 1 88 ? 1.830 -52.178 -19.309 1.00 19.34 265 LYS C O 1
ATOM 2853 N N . ASP C 1 89 ? 1.916 -50.494 -17.828 1.00 19.02 266 ASP C N 1
ATOM 2854 C CA . ASP C 1 89 ? 1.716 -51.387 -16.674 1.00 21.04 266 ASP C CA 1
ATOM 2855 C C . ASP C 1 89 ? 0.249 -51.758 -16.410 1.00 20.25 266 ASP C C 1
ATOM 2856 O O . ASP C 1 89 ? -0.031 -52.432 -15.412 1.00 21.74 266 ASP C O 1
ATOM 2861 N N . GLY C 1 90 ? -0.654 -51.332 -17.298 1.00 19.53 267 GLY C N 1
ATOM 2862 C CA . GLY C 1 90 ? -2.071 -51.663 -17.184 1.00 20.77 267 GLY C CA 1
ATOM 2863 C C . GLY C 1 90 ? -2.891 -50.704 -16.347 1.00 21.14 267 GLY C C 1
ATOM 2864 O O . GLY C 1 90 ? -4.098 -50.842 -16.290 1.00 22.61 267 GLY C O 1
ATOM 2865 N N . SER C 1 91 ? -2.245 -49.767 -15.669 1.00 20.26 268 SER C N 1
ATOM 2866 C CA . SER C 1 91 ? -2.990 -48.768 -14.911 1.00 19.35 268 SER C CA 1
ATOM 2867 C C . SER C 1 91 ? -3.740 -47.838 -15.852 1.00 19.74 268 SER C C 1
ATOM 2868 O O . SER C 1 91 ? -3.314 -47.595 -16.967 1.00 20.74 268 SER C O 1
ATOM 2871 N N . THR C 1 92 ? -4.853 -47.307 -15.364 1.00 21.03 269 THR C N 1
ATOM 2872 C CA . THR C 1 92 ? -5.704 -46.478 -16.223 1.00 20.63 269 THR C CA 1
ATOM 2873 C C . THR C 1 92 ? -5.671 -45.001 -15.900 1.00 20.89 269 THR C C 1
ATOM 2874 O O . THR C 1 92 ? -5.374 -44.601 -14.782 1.00 22.39 269 THR C O 1
ATOM 2878 N N . PHE C 1 93 ? -6.005 -44.219 -16.914 1.00 19.68 270 PHE C N 1
ATOM 2879 C CA . PHE C 1 93 ? -6.194 -42.776 -16.764 1.00 20.01 270 PHE C CA 1
ATOM 2880 C C . PHE C 1 93 ? -7.232 -42.329 -17.752 1.00 19.97 270 PHE C C 1
ATOM 2881 O O . PHE C 1 93 ? -7.441 -42.941 -18.808 1.00 19.21 270 PHE C O 1
ATOM 2889 N N . TRP C 1 94 ? -7.842 -41.201 -17.421 1.00 20.59 271 TRP C N 1
ATOM 2890 C CA . TRP C 1 94 ? -8.756 -40.558 -18.359 1.00 20.11 271 TRP C CA 1
ATOM 2891 C C . TRP C 1 94 ? -7.996 -39.562 -19.218 1.00 18.94 271 TRP C C 1
ATOM 2892 O O . TRP C 1 94 ? -7.221 -38.743 -18.691 1.00 20.10 271 TRP C O 1
ATOM 2903 N N . ASN C 1 95 ? -8.225 -39.642 -20.525 1.00 17.79 272 ASN C N 1
ATOM 2904 C CA . ASN C 1 95 ? -7.474 -38.858 -21.534 1.00 17.57 272 ASN C CA 1
ATOM 2905 C C . ASN C 1 95 ? -8.469 -38.012 -22.276 1.00 18.51 272 ASN C C 1
ATOM 2906 O O . ASN C 1 95 ? -9.386 -38.521 -22.936 1.00 18.62 272 ASN C O 1
ATOM 2911 N N . GLN C 1 96 ? -8.339 -36.685 -22.119 1.00 18.76 273 GLN C N 1
ATOM 2912 C CA . GLN C 1 96 ? -9.028 -35.778 -23.009 1.00 18.81 273 GLN C CA 1
ATOM 2913 C C . GLN C 1 96 ? -8.090 -35.569 -24.190 1.00 17.17 273 GLN C C 1
ATOM 2914 O O . GLN C 1 96 ? -7.046 -34.915 -24.056 1.00 18.85 273 GLN C O 1
ATOM 2920 N N . LEU C 1 97 ? -8.421 -36.198 -25.310 1.00 16.83 274 LEU C N 1
ATOM 2921 C CA . LEU C 1 97 ? -7.598 -36.354 -26.481 1.00 16.07 274 LEU C CA 1
ATOM 2922 C C . LEU C 1 97 ? -8.039 -35.317 -27.519 1.00 16.10 274 LEU C C 1
ATOM 2923 O O . LEU C 1 97 ?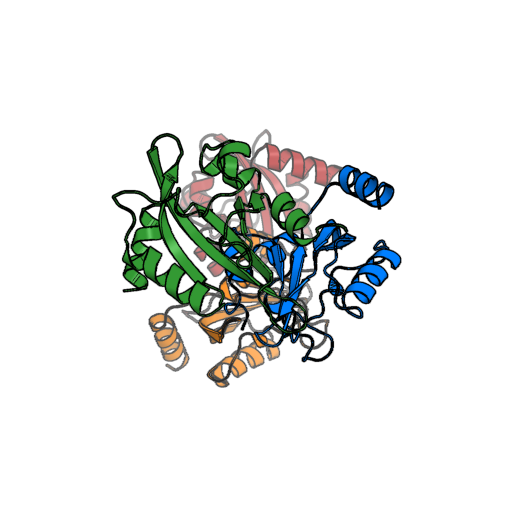 -9.195 -35.252 -27.883 1.00 17.15 274 LEU C O 1
ATOM 2928 N N . PHE C 1 98 ? -7.090 -34.538 -28.021 1.00 15.53 275 PHE C N 1
ATOM 2929 C CA . PHE C 1 98 ? -7.351 -33.500 -29.034 1.00 16.13 275 PHE C CA 1
ATOM 2930 C C . PHE C 1 98 ? -6.558 -33.851 -30.275 1.00 15.33 275 PHE C C 1
ATOM 2931 O O . PHE C 1 98 ? -5.292 -33.902 -30.218 1.00 16.17 275 PHE C O 1
ATOM 2939 N N . ILE C 1 99 ? -7.229 -34.100 -31.384 1.00 15.99 276 ILE C N 1
ATOM 2940 C CA . ILE C 1 99 ? -6.550 -34.463 -32.625 1.00 15.63 276 ILE C CA 1
ATOM 2941 C C . ILE C 1 99 ? -6.758 -33.326 -33.629 1.00 15.59 276 ILE C C 1
ATOM 2942 O O . ILE C 1 99 ? -7.885 -32.935 -33.924 1.00 15.78 276 ILE C O 1
ATOM 2947 N N . ALA C 1 100 ? -5.646 -32.793 -34.098 1.00 15.09 277 ALA C N 1
ATOM 2948 C CA . ALA C 1 100 ? -5.607 -31.684 -35.052 1.00 16.05 277 ALA C CA 1
ATOM 2949 C C . ALA C 1 100 ? -5.023 -32.121 -36.390 1.00 15.19 277 ALA C C 1
ATOM 2950 O O . ALA C 1 100 ? -3.946 -32.716 -36.433 1.00 15.95 277 ALA C O 1
ATOM 2952 N N . ALA C 1 101 ? -5.694 -31.819 -37.483 1.00 16.41 278 ALA C N 1
ATOM 2953 C CA . ALA C 1 101 ? -5.174 -32.029 -38.813 1.00 17.54 278 ALA C CA 1
ATOM 2954 C C . ALA C 1 101 ? -4.100 -31.005 -39.086 1.00 17.88 278 ALA C C 1
ATOM 2955 O O . ALA C 1 101 ? -4.335 -29.777 -38.933 1.00 20.43 278 ALA C O 1
ATOM 2957 N N . LEU C 1 102 ? -2.934 -31.462 -39.507 1.00 16.66 279 LEU C N 1
ATOM 2958 C CA . LEU C 1 102 ? -1.846 -30.603 -39.968 1.00 16.92 279 LEU C CA 1
ATOM 2959 C C . LEU C 1 102 ? -1.903 -30.588 -41.471 1.00 17.29 279 LEU C C 1
ATOM 2960 O O . LEU C 1 102 ? -1.705 -31.620 -42.101 1.00 18.73 279 LEU C O 1
ATOM 2965 N N . ARG C 1 103 ? -2.196 -29.437 -42.062 1.00 18.53 280 ARG C N 1
ATOM 2966 C CA . ARG C 1 103 ? -2.527 -29.330 -43.466 1.00 19.61 280 ARG C CA 1
ATOM 2967 C C . ARG C 1 103 ? -1.467 -28.617 -44.253 1.00 21.99 280 ARG C C 1
ATOM 2968 O O . ARG C 1 103 ? -0.813 -27.716 -43.729 1.00 24.17 280 ARG C O 1
ATOM 2976 N N . ASP C 1 104 ? -1.366 -28.975 -45.518 1.00 21.66 281 ASP C N 1
ATOM 2977 C CA . ASP C 1 104 ? -0.536 -28.207 -46.441 1.00 24.14 281 ASP C CA 1
ATOM 2978 C C . ASP C 1 104 ? -1.304 -27.001 -46.998 1.00 25.17 281 ASP C C 1
ATOM 2979 O O . ASP C 1 104 ? -2.445 -26.779 -46.646 1.00 23.62 281 ASP C O 1
ATOM 2984 N N . GLY C 1 105 ? -0.689 -26.241 -47.900 1.00 26.84 282 GLY C N 1
ATOM 2985 C CA . GLY C 1 105 ? -1.303 -25.094 -48.471 1.00 24.46 282 GLY C CA 1
ATOM 2986 C C . GLY C 1 105 ? -2.497 -25.307 -49.382 1.00 26.37 282 GLY C C 1
ATOM 2987 O O . GLY C 1 105 ? -3.171 -24.360 -49.770 1.00 28.48 282 GLY C O 1
ATOM 2988 N N . GLU C 1 106 ? -2.765 -26.574 -49.728 1.00 27.12 283 GLU C N 1
ATOM 2989 C CA . GLU C 1 106 ? -3.949 -26.940 -50.466 1.00 27.43 283 GLU C CA 1
ATOM 2990 C C . GLU C 1 106 ? -4.986 -27.605 -49.578 1.00 26.94 283 GLU C C 1
ATOM 2991 O O . GLU C 1 106 ? -6.051 -27.985 -50.072 1.00 29.31 283 GLU C O 1
ATOM 2997 N N . GLY C 1 107 ? -4.717 -27.684 -48.282 1.00 25.44 284 GLY C N 1
ATOM 2998 C CA . GLY C 1 107 ? -5.657 -28.251 -47.329 1.00 26.11 284 GLY C CA 1
ATOM 2999 C C . GLY C 1 107 ? -5.559 -29.757 -47.112 1.00 25.57 284 GLY C C 1
ATOM 3000 O O . GLY C 1 107 ? -6.302 -30.302 -46.321 1.00 25.55 284 GLY C O 1
ATOM 3001 N N . ASN C 1 108 ? -4.637 -30.416 -47.825 1.00 23.17 285 ASN C N 1
ATOM 3002 C CA . ASN C 1 108 ? -4.460 -31.864 -47.643 1.00 24.59 285 ASN C CA 1
ATOM 3003 C C . ASN C 1 108 ? -3.926 -32.134 -46.272 1.00 21.52 285 ASN C C 1
ATOM 3004 O O . ASN C 1 108 ? -3.023 -31.429 -45.799 1.00 20.47 285 ASN C O 1
ATOM 3009 N N . VAL C 1 109 ? -4.426 -33.189 -45.622 1.00 21.21 286 VAL C N 1
ATOM 3010 C CA . VAL C 1 109 ? -3.940 -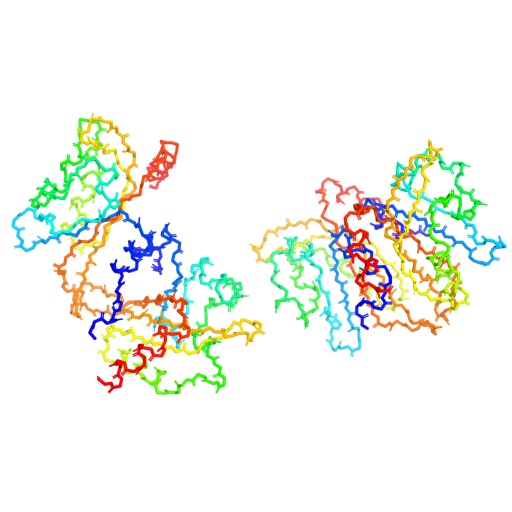33.561 -44.313 1.00 20.25 286 VAL C CA 1
ATOM 3011 C C . VAL C 1 109 ? -2.666 -34.335 -44.483 1.00 20.91 286 VAL C C 1
ATOM 3012 O O . VAL C 1 109 ? -2.701 -35.450 -45.046 1.00 25.62 286 VAL C O 1
ATOM 3016 N N . VAL C 1 110 ? -1.544 -33.769 -44.073 1.00 18.80 287 VAL C N 1
ATOM 3017 C CA . VAL C 1 110 ? -0.241 -34.449 -44.214 1.00 19.42 287 VAL C CA 1
ATOM 3018 C C . VAL C 1 110 ? 0.148 -35.171 -42.958 1.00 17.64 287 VAL C C 1
ATOM 3019 O O . VAL C 1 110 ? 0.895 -36.156 -43.010 1.00 18.07 287 VAL C O 1
ATOM 3023 N N . ASN C 1 111 ? -0.288 -34.713 -41.802 1.00 16.42 288 ASN C N 1
ATOM 3024 C CA . ASN C 1 111 ? -0.010 -35.383 -40.523 1.00 16.12 288 ASN C CA 1
ATOM 3025 C C . ASN C 1 111 ? -1.170 -35.093 -39.592 1.00 14.92 288 ASN C C 1
ATOM 3026 O O . ASN C 1 111 ? -1.905 -34.105 -39.822 1.00 15.93 288 ASN C O 1
ATOM 3031 N N . TYR C 1 112 ? -1.324 -35.875 -38.536 1.00 13.84 289 TYR C N 1
ATOM 3032 C CA . TYR C 1 112 ? -2.174 -35.503 -37.419 1.00 14.19 289 TYR C CA 1
ATOM 3033 C C . TYR C 1 112 ? -1.356 -35.278 -36.172 1.00 14.25 289 TYR C C 1
ATOM 3034 O O . TYR C 1 112 ? -0.378 -36.015 -35.910 1.00 14.67 289 TYR C O 1
ATOM 3043 N N . LEU C 1 113 ? -1.708 -34.236 -35.421 1.00 14.22 290 LEU C N 1
ATOM 3044 C CA . LEU C 1 113 ? -1.189 -33.994 -34.101 1.00 14.46 290 LEU C CA 1
ATOM 3045 C C . LEU C 1 113 ? -2.196 -34.477 -33.097 1.00 14.07 290 LEU C C 1
ATOM 3046 O O . LEU C 1 113 ? -3.360 -34.147 -33.206 1.00 15.92 290 LEU C O 1
ATOM 3051 N N . GLY C 1 114 ? -1.778 -35.245 -32.110 1.00 14.07 291 GLY C N 1
ATOM 3052 C CA . GLY C 1 114 ? -2.673 -35.647 -31.032 1.00 14.30 291 GLY C CA 1
ATOM 3053 C C . GLY C 1 114 ? -2.065 -35.229 -29.706 1.00 14.96 291 GLY C C 1
ATOM 3054 O O . GLY C 1 114 ? -0.918 -35.563 -29.417 1.00 16.22 291 GLY C O 1
ATOM 3055 N N . VAL C 1 115 ? -2.791 -34.417 -28.955 1.00 14.54 292 VAL C N 1
ATOM 3056 C CA . VAL C 1 115 ? -2.400 -33.937 -27.648 1.00 14.66 292 VAL C CA 1
ATOM 3057 C C . VAL C 1 115 ? -3.254 -34.624 -26.618 1.00 14.58 292 VAL C C 1
ATOM 3058 O O . VAL C 1 115 ? -4.494 -34.599 -26.682 1.00 16.40 292 VAL C O 1
ATOM 3062 N N . GLN C 1 116 ? -2.603 -35.233 -25.636 1.00 15.38 293 GLN C N 1
ATOM 3063 C CA . GLN C 1 116 ? -3.292 -35.955 -24.563 1.00 16.14 293 GLN C CA 1
ATOM 3064 C C . GLN C 1 116 ? -3.266 -35.098 -23.300 1.00 17.11 293 GLN C C 1
ATOM 3065 O O . GLN C 1 116 ? -2.198 -34.730 -22.812 1.00 18.17 293 GLN C O 1
ATOM 3071 N N . CYS C 1 117 ? -4.426 -34.818 -22.749 1.00 17.98 294 CYS C N 1
ATOM 3072 C CA . CYS C 1 117 ? -4.555 -34.124 -21.461 1.00 19.81 294 CYS C CA 1
ATOM 3073 C C . CYS C 1 117 ? -5.151 -35.102 -20.457 1.00 19.95 294 CYS C C 1
ATOM 3074 O O . CYS C 1 117 ? -6.311 -35.550 -20.616 1.00 20.64 294 CYS C O 1
ATOM 3077 N N . LYS C 1 118 ? -4.385 -35.440 -19.417 1.00 19.68 295 LYS C N 1
ATOM 3078 C CA . LYS C 1 118 ? -4.888 -36.307 -18.376 1.00 20.54 295 LYS C CA 1
ATOM 3079 C C . LYS C 1 118 ? -5.882 -35.534 -17.533 1.00 21.87 295 LYS C C 1
ATOM 3080 O O . LYS C 1 118 ? -5.580 -34.412 -17.066 1.00 23.06 295 LYS C O 1
ATOM 3086 N N . VAL C 1 119 ? -7.061 -36.090 -17.330 1.00 22.44 296 VAL C N 1
ATOM 3087 C CA . VAL C 1 119 ? -8.119 -35.432 -16.578 1.00 23.70 296 VAL C CA 1
ATOM 3088 C C . VAL C 1 119 ? -8.612 -36.371 -15.492 1.00 24.60 296 VAL C C 1
ATOM 3089 O O . VAL C 1 119 ? -8.450 -37.594 -15.599 1.00 24.56 296 VAL C O 1
ATOM 3093 N N . SER C 1 120 ? -9.160 -35.828 -14.429 1.00 26.82 297 SER C N 1
ATOM 3094 C CA . SER C 1 120 ? -9.662 -36.671 -13.338 1.00 28.71 297 SER C CA 1
ATOM 3095 C C . SER C 1 120 ? -10.905 -37.460 -13.755 1.00 29.04 297 SER C C 1
ATOM 3096 O O . SER C 1 120 ? -11.597 -37.120 -14.705 1.00 27.54 297 SER C O 1
ATOM 3099 N N . GLU C 1 121 ? -11.199 -38.506 -13.007 1.00 30.70 298 GLU C N 1
ATOM 3100 C CA . GLU C 1 121 ? -12.425 -39.267 -13.242 1.00 31.88 298 GLU C CA 1
ATOM 3101 C C . GLU C 1 121 ? -13.672 -38.386 -13.077 1.00 33.38 298 GLU C C 1
ATOM 3102 O O . GLU C 1 121 ? -14.612 -38.490 -13.877 1.00 33.64 298 GLU C O 1
ATOM 3108 N N . ASP C 1 122 ? -13.679 -37.514 -12.064 1.00 35.11 299 ASP C N 1
ATOM 3109 C CA . ASP C 1 122 ? -14.807 -36.602 -11.846 1.00 36.33 299 ASP C CA 1
ATOM 3110 C C . ASP C 1 122 ? -15.011 -35.687 -13.043 1.00 34.12 299 ASP C C 1
ATOM 3111 O O . ASP C 1 122 ? -16.144 -35.487 -13.498 1.00 38.36 299 ASP C O 1
ATOM 3116 N N . TYR C 1 123 ? -13.915 -35.126 -13.554 1.00 31.90 300 TYR C N 1
ATOM 3117 C CA . TYR C 1 123 ? -13.984 -34.293 -14.746 1.00 28.50 300 TYR C CA 1
ATOM 3118 C C . TYR C 1 123 ? -14.518 -35.072 -15.959 1.00 27.31 300 TYR C C 1
ATOM 3119 O O . TYR C 1 123 ? -15.419 -34.557 -16.633 1.00 29.76 300 TYR C O 1
ATOM 3128 N N . ALA C 1 124 ? -13.994 -36.278 -16.207 1.00 25.18 301 ALA C N 1
ATOM 3129 C CA . ALA C 1 124 ? -14.438 -37.112 -17.325 1.00 26.57 301 ALA C CA 1
ATOM 3130 C C . ALA C 1 124 ? -15.931 -37.411 -17.231 1.00 28.65 301 ALA C C 1
ATOM 3131 O O . ALA C 1 124 ? -16.646 -37.327 -18.236 1.00 30.47 301 ALA C O 1
ATOM 3133 N N . LYS C 1 125 ? -16.383 -37.790 -16.044 1.00 31.59 302 LYS C N 1
ATOM 3134 C CA . LYS C 1 125 ? -17.790 -38.153 -15.841 1.00 34.77 302 LYS C CA 1
ATOM 3135 C C . LYS C 1 125 ? -18.722 -37.016 -16.124 1.00 37.36 302 LYS C C 1
ATOM 3136 O O . LYS C 1 125 ? -19.710 -37.204 -16.835 1.00 39.70 302 LYS C O 1
ATOM 3142 N N . ALA C 1 126 ? -18.377 -35.836 -15.609 1.00 37.97 303 ALA C N 1
ATOM 3143 C CA . ALA C 1 126 ? -19.171 -34.621 -15.844 1.00 37.66 303 ALA C CA 1
ATOM 3144 C C . ALA C 1 126 ? -19.163 -34.286 -17.323 1.00 35.08 303 ALA C C 1
ATOM 3145 O O . ALA C 1 126 ? -20.206 -33.960 -17.884 1.00 40.55 303 ALA C O 1
ATOM 3147 N N . PHE C 1 127 ? -17.996 -34.414 -17.936 1.00 32.70 304 PHE C N 1
ATOM 3148 C CA . PHE C 1 127 ? -17.839 -34.119 -19.356 1.00 32.86 304 PHE C CA 1
ATOM 3149 C C . PHE C 1 127 ? -18.692 -35.033 -20.221 1.00 34.15 304 PHE C C 1
ATOM 3150 O O . PHE C 1 127 ? -19.362 -34.596 -21.139 1.00 34.39 304 PHE C O 1
ATOM 3158 N N . LEU C 1 128 ? -18.624 -36.321 -19.956 1.00 33.89 305 LEU C N 1
ATOM 3159 C CA . LEU C 1 128 ? -19.394 -37.284 -20.747 1.00 34.19 305 LEU C CA 1
ATOM 3160 C C . LEU C 1 128 ? -20.899 -37.170 -20.525 1.00 37.19 305 LEU C C 1
ATOM 3161 O O . LEU C 1 128 ? -21.669 -37.288 -21.479 1.00 40.93 305 LEU C O 1
ATOM 3166 N N . LYS C 1 129 ? -21.302 -36.957 -19.272 1.00 38.62 306 LYS C N 1
ATOM 3167 C CA . LYS C 1 129 ? -22.713 -36.752 -18.909 1.00 40.70 306 LYS C CA 1
ATOM 3168 C C . LYS C 1 129 ? -23.275 -35.483 -19.522 1.00 42.84 306 LYS C C 1
ATOM 3169 O O . LYS C 1 129 ? -24.425 -35.472 -19.957 1.00 47.59 306 LYS C O 1
ATOM 3175 N N . ASN C 1 130 ? -22.488 -34.408 -19.527 1.00 41.91 307 ASN C N 1
ATOM 3176 C CA . ASN C 1 130 ? -22.922 -33.170 -20.144 1.00 43.43 307 ASN C CA 1
ATOM 3177 C C . ASN C 1 130 ? -23.078 -33.361 -21.654 1.00 42.56 307 ASN C C 1
ATOM 3178 O O . ASN C 1 130 ? -24.038 -32.845 -22.218 1.00 47.64 307 ASN C O 1
ATOM 3183 N N . GLU C 1 131 ? -22.191 -34.148 -22.239 1.00 39.89 308 GLU C N 1
ATOM 3184 C CA . GLU C 1 131 ? -22.216 -34.461 -23.685 1.00 39.38 308 GLU C CA 1
ATOM 3185 C C . GLU C 1 131 ? -23.522 -35.183 -24.032 1.00 41.12 308 GLU C C 1
ATOM 3186 O O . GLU C 1 131 ? -24.191 -34.816 -25.013 1.00 50.59 308 GLU C O 1
ATOM 3192 N N . GLU C 1 132 ? -23.938 -36.111 -23.154 1.00 45.16 309 GLU C N 1
ATOM 3193 C CA . GLU C 1 132 ? -25.198 -36.882 -23.246 1.00 45.59 309 GLU C CA 1
ATOM 3194 C C . GLU C 1 132 ? -25.013 -38.073 -24.182 1.00 48.60 309 GLU C C 1
ATOM 3195 O O . GLU C 1 132 ? -24.886 -39.216 -23.730 1.00 52.50 309 GLU C O 1
ATOM 3201 N N . GLY D 1 1 ? -33.003 10.990 5.136 1.00 36.87 178 GLY D N 1
ATOM 3202 C CA . GLY D 1 1 ? -32.513 11.108 6.544 1.00 34.51 178 GLY D CA 1
ATOM 3203 C C . GLY D 1 1 ? -32.124 9.759 7.104 1.00 33.58 178 GLY D C 1
ATOM 3204 O O . GLY D 1 1 ? -30.966 9.483 7.302 1.00 35.62 178 GLY D O 1
ATOM 3205 N N . ALA D 1 2 ? -33.121 8.906 7.340 1.00 34.49 179 ALA D N 1
ATOM 3206 C CA . ALA D 1 2 ? -32.894 7.663 8.079 1.00 33.84 179 ALA D CA 1
ATOM 3207 C C . ALA D 1 2 ? -32.008 6.649 7.329 1.00 32.19 179 ALA D C 1
ATOM 3208 O O . ALA D 1 2 ? -31.249 5.888 7.955 1.00 35.21 179 ALA D O 1
ATOM 3210 N N . MET D 1 3 ? -32.134 6.645 6.002 1.00 31.82 180 MET D N 1
ATOM 3211 C CA . MET D 1 3 ? -31.394 5.698 5.166 1.00 30.96 180 MET D C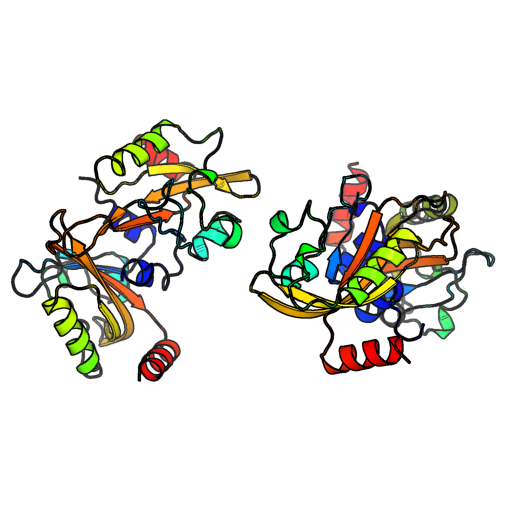A 1
ATOM 3212 C C . MET D 1 3 ? -30.156 6.351 4.518 1.00 28.87 180 MET D C 1
ATOM 3213 O O . MET D 1 3 ? -29.525 5.736 3.658 1.00 29.70 180 MET D O 1
ATOM 3218 N N . ASP D 1 4 ? -29.793 7.568 4.929 1.00 27.17 181 ASP D N 1
ATOM 3219 C CA . ASP D 1 4 ? -28.553 8.198 4.437 1.00 25.88 181 ASP D CA 1
ATOM 3220 C C . ASP D 1 4 ? -27.365 7.400 4.902 1.00 24.67 181 ASP D C 1
ATOM 3221 O O . ASP D 1 4 ? -27.375 6.810 5.967 1.00 24.05 181 ASP D O 1
ATOM 3226 N N . TYR D 1 5 ? -26.312 7.403 4.097 1.00 23.50 182 TYR D N 1
ATOM 3227 C CA . TYR D 1 5 ? -25.070 6.781 4.489 1.00 22.77 182 TYR D CA 1
ATOM 3228 C C . TYR D 1 5 ? -24.079 7.837 4.947 1.00 21.41 182 TYR D C 1
ATOM 3229 O O . TYR D 1 5 ? -24.417 9.014 5.034 1.00 20.74 182 TYR D O 1
ATOM 3238 N N . SER D 1 6 ? -22.858 7.401 5.279 1.00 20.55 183 SER D N 1
ATOM 3239 C CA . SER D 1 6 ? -21.792 8.346 5.692 1.00 19.85 183 SER D CA 1
ATOM 3240 C C . SER D 1 6 ? -20.486 7.537 5.756 1.00 19.83 183 SER D C 1
ATOM 3241 O O . SER D 1 6 ? -20.491 6.306 5.681 1.00 19.56 183 SER D O 1
ATOM 3244 N N . LEU D 1 7 ? -19.356 8.220 5.829 1.00 20.00 184 LEU D N 1
ATOM 3245 C CA . LEU D 1 7 ? -18.069 7.567 5.993 1.00 20.07 184 LEU D CA 1
ATOM 3246 C C . LEU D 1 7 ? -18.059 6.720 7.257 1.00 19.01 184 LEU D C 1
ATOM 3247 O O . LEU D 1 7 ? -17.595 5.573 7.262 1.00 19.70 184 LEU D O 1
ATOM 3252 N N . VAL D 1 8 ? -18.522 7.280 8.353 1.00 18.87 185 VAL D N 1
ATOM 3253 C CA . VAL D 1 8 ? -18.522 6.548 9.615 1.00 18.84 185 VAL D CA 1
ATOM 3254 C C . VAL D 1 8 ? -19.424 5.318 9.519 1.00 18.66 185 VAL D C 1
ATOM 3255 O O . VAL D 1 8 ? -19.070 4.231 10.007 1.00 20.15 185 VAL D O 1
ATOM 3259 N N . LYS D 1 9 ? -20.577 5.452 8.868 1.00 18.76 186 LYS D N 1
ATOM 3260 C CA . LYS D 1 9 ? -21.431 4.277 8.655 1.00 19.97 186 LYS D CA 1
ATOM 3261 C C . LYS D 1 9 ? -20.718 3.217 7.822 1.00 21.46 186 LYS D C 1
ATOM 3262 O O . LYS D 1 9 ? -20.857 2.022 8.101 1.00 21.89 186 LYS D O 1
ATOM 3268 N N . ALA D 1 10 ? -19.952 3.636 6.822 1.00 20.95 187 ALA D N 1
ATOM 3269 C CA . ALA D 1 10 ? -19.176 2.678 6.007 1.00 22.25 187 ALA D CA 1
ATOM 3270 C C . ALA D 1 10 ? -18.126 1.927 6.832 1.00 22.14 187 ALA D C 1
ATOM 3271 O O . ALA D 1 10 ? -17.921 0.730 6.663 1.00 24.22 187 ALA D O 1
ATOM 3273 N N . LEU D 1 11 ? -17.450 2.628 7.734 1.00 20.64 188 LEU D N 1
ATOM 3274 C CA . LEU D 1 11 ? -16.476 1.988 8.614 1.00 20.64 188 LEU D CA 1
ATOM 3275 C C . LEU D 1 11 ? -17.154 1.022 9.591 1.00 21.18 188 LEU D C 1
ATOM 3276 O O . LEU D 1 11 ? -16.599 -0.029 9.901 1.00 22.18 188 LEU D O 1
ATOM 3281 N N . GLN D 1 12 ? -18.336 1.379 10.106 1.00 20.61 189 GLN D N 1
ATOM 3282 C CA . GLN D 1 12 ? -19.049 0.477 11.025 1.00 21.61 189 GLN D CA 1
ATOM 3283 C C . GLN D 1 12 ? -19.574 -0.724 10.261 1.00 23.40 189 GLN D C 1
ATOM 3284 O O . GLN D 1 12 ? -19.497 -1.845 10.793 1.00 26.15 189 GLN D O 1
ATOM 3290 N N . THR D 1 13 ? -20.050 -0.547 9.031 1.00 24.14 190 THR D N 1
ATOM 3291 C CA . THR D 1 13 ? -20.491 -1.703 8.206 1.00 27.27 190 THR D CA 1
ATOM 3292 C C . THR D 1 13 ? -19.324 -2.691 8.015 1.00 28.66 190 THR D C 1
ATOM 3293 O O . THR D 1 13 ? -19.503 -3.927 8.104 1.00 31.22 190 THR D O 1
ATOM 3297 N N . ALA D 1 14 ? -18.129 -2.163 7.780 1.00 27.22 191 ALA D N 1
ATOM 3298 C CA . ALA D 1 14 ? -16.924 -2.981 7.658 1.00 26.82 191 ALA D CA 1
ATOM 3299 C C . ALA D 1 14 ? -16.362 -3.495 9.003 1.00 25.32 191 ALA D C 1
ATOM 3300 O O . ALA D 1 14 ? -15.309 -4.119 9.008 1.00 27.72 191 ALA D O 1
ATOM 3302 N N . GLN D 1 15 ? -17.030 -3.249 10.128 1.00 24.04 192 GLN D N 1
ATOM 3303 C CA . GLN D 1 15 ? -16.629 -3.784 11.434 1.00 24.40 192 GLN D CA 1
ATOM 3304 C C . GLN D 1 15 ? -15.227 -3.292 11.850 1.00 23.13 192 GLN D C 1
ATOM 3305 O O . GLN D 1 15 ? -14.465 -3.972 12.493 1.00 24.29 192 GLN D O 1
ATOM 3311 N N . GLN D 1 16 ? -14.944 -2.027 11.538 1.00 22.11 193 GLN D N 1
ATOM 3312 C CA . GLN D 1 16 ? -13.645 -1.460 11.863 1.00 20.79 193 GLN D CA 1
ATOM 3313 C C . GLN D 1 16 ? -13.562 -0.977 13.287 1.00 19.14 193 GLN D C 1
ATOM 3314 O O . GLN D 1 16 ? -14.582 -0.787 13.950 1.00 19.47 193 GLN D O 1
ATOM 3320 N N . ASN D 1 17 ? -12.346 -0.707 13.736 1.00 18.26 194 ASN D N 1
ATOM 3321 C CA . ASN D 1 17 ? -12.074 -0.203 15.084 1.00 18.13 194 ASN D CA 1
ATOM 3322 C C . ASN D 1 17 ? -11.935 1.301 14.974 1.00 17.41 194 ASN D C 1
ATOM 3323 O O . ASN D 1 17 ? -11.021 1.771 14.305 1.00 18.89 194 ASN D O 1
ATOM 3328 N N . PHE D 1 18 ? -12.800 2.052 15.645 1.00 16.36 195 PHE D N 1
ATOM 3329 C CA . PHE D 1 18 ? -12.652 3.504 15.591 1.00 16.29 195 PHE D CA 1
ATOM 3330 C C . PHE D 1 18 ? -13.279 4.160 16.792 1.00 16.63 195 PHE D C 1
ATOM 3331 O O . PHE D 1 18 ? -14.151 3.586 17.451 1.00 16.82 195 PHE D O 1
ATOM 3339 N N . VAL D 1 19 ? -12.867 5.422 17.008 1.00 16.14 196 VAL D N 1
ATOM 3340 C CA . VAL D 1 19 ? -13.490 6.306 17.974 1.00 15.75 196 VAL D CA 1
ATOM 3341 C C . VAL D 1 19 ? -13.720 7.652 17.307 1.00 15.20 196 VAL D C 1
ATOM 3342 O O . VAL D 1 19 ? -13.071 7.996 16.307 1.00 15.98 196 VAL D O 1
ATOM 3346 N N A ILE D 1 20 ? -14.712 8.358 17.864 0.50 12.58 197 ILE D N 1
ATOM 3347 N N B ILE D 1 20 ? -14.657 8.381 17.898 0.50 12.71 197 ILE D N 1
ATOM 3348 C CA A ILE D 1 20 ? -15.006 9.760 17.478 0.50 14.35 197 ILE D CA 1
ATOM 3349 C CA B ILE D 1 20 ? -14.887 9.771 17.489 0.50 14.13 197 ILE D CA 1
ATOM 3350 C C A ILE D 1 20 ? -14.768 10.616 18.716 0.50 14.46 197 ILE D C 1
ATOM 3351 C C B ILE D 1 20 ? -14.762 10.625 18.718 0.50 14.47 197 ILE D C 1
ATOM 3352 O O A ILE D 1 20 ? -15.255 10.293 19.795 0.50 14.42 197 ILE D O 1
ATOM 3353 O O B ILE D 1 20 ? -15.307 10.317 19.772 0.50 14.40 197 ILE D O 1
ATOM 3362 N N . SER D 1 21 ? -14.012 11.721 18.567 1.00 14.77 198 SER D N 1
ATOM 3363 C CA . SER D 1 21 ? -13.779 12.655 19.683 1.00 15.37 198 SER D CA 1
ATOM 3364 C C . SER D 1 21 ? -14.407 14.003 19.399 1.00 15.40 198 SER D C 1
ATOM 3365 O O . SER D 1 21 ? -14.643 14.327 18.244 1.00 16.40 198 SER D O 1
ATOM 3368 N N . ASP D 1 22 ? -14.632 14.754 20.483 1.00 15.07 199 ASP D N 1
ATOM 3369 C CA . ASP D 1 22 ? -15.239 16.093 20.380 1.00 15.76 199 ASP D CA 1
ATOM 3370 C C . ASP D 1 22 ? -14.221 17.141 20.820 1.00 16.41 199 ASP D C 1
ATOM 3371 O O . ASP D 1 22 ? -14.016 17.335 21.997 1.00 15.93 199 ASP D O 1
ATOM 3376 N N . PRO D 1 23 ? -13.632 17.863 19.841 1.00 16.28 200 PRO D N 1
ATOM 3377 C CA . PRO D 1 23 ? -12.570 18.813 20.204 1.00 18.17 200 PRO D CA 1
ATOM 3378 C C . PRO D 1 23 ? -13.071 20.108 20.757 1.00 19.26 200 PRO D C 1
ATOM 3379 O O . PRO D 1 23 ? -12.259 20.950 21.165 1.00 21.69 200 PRO D O 1
ATOM 3383 N N . SER D 1 24 ? -14.396 20.291 20.788 1.00 18.23 201 SER D N 1
ATOM 3384 C CA . SER D 1 24 ? -14.974 21.497 21.387 1.00 19.72 201 SER D CA 1
ATOM 3385 C C . SER D 1 24 ? -15.045 21.402 22.926 1.00 20.11 201 SER D C 1
ATOM 3386 O O . SER D 1 24 ? -15.354 22.403 23.607 1.00 23.40 201 SER D O 1
ATOM 3389 N N . ILE D 1 25 ? -14.847 20.187 23.449 1.00 20.16 202 ILE D N 1
ATOM 3390 C CA . ILE D 1 25 ? -14.846 19.919 24.898 1.00 20.92 202 ILE D CA 1
ATOM 3391 C C . ILE D 1 25 ? -13.396 19.807 25.337 1.00 22.88 202 ILE D C 1
ATOM 3392 O O . ILE D 1 25 ? -12.584 19.255 24.589 1.00 21.41 202 ILE D O 1
ATOM 3397 N N . PRO D 1 26 ? -13.054 20.322 26.536 1.00 26.26 203 PRO D N 1
ATOM 3398 C CA . PRO D 1 26 ? -11.653 20.261 26.937 1.00 26.67 203 PRO D CA 1
ATOM 3399 C C . PRO D 1 26 ? -11.060 18.858 26.893 1.00 25.71 203 PRO D C 1
ATOM 3400 O O . PRO D 1 26 ? -11.683 17.888 27.325 1.00 25.77 203 PRO D O 1
ATOM 3404 N N . ASP D 1 27 ? -9.863 18.803 26.324 1.00 26.01 204 ASP D N 1
ATOM 3405 C CA . ASP D 1 27 ? -9.090 17.583 26.156 1.00 24.45 204 ASP D CA 1
ATOM 3406 C C . ASP D 1 27 ? -9.666 16.549 25.196 1.00 21.06 204 ASP D C 1
ATOM 3407 O O . ASP D 1 27 ? -9.295 15.392 25.258 1.00 21.25 204 ASP D O 1
ATOM 3412 N N . ASN D 1 28 ? -10.558 16.966 24.307 1.00 19.69 205 ASN D N 1
ATOM 3413 C CA . ASN D 1 28 ? -10.931 16.194 23.123 1.00 19.34 205 ASN D CA 1
ATOM 3414 C C . ASN D 1 28 ? -11.339 14.754 23.478 1.00 18.72 205 ASN D C 1
ATOM 3415 O O . ASN D 1 28 ? -10.764 13.789 22.994 1.00 19.09 205 ASN D O 1
ATOM 3420 N N . PRO D 1 29 ? -12.365 14.617 24.324 1.00 17.21 206 PRO D N 1
ATOM 3421 C CA . PRO D 1 29 ? -12.794 13.294 24.818 1.00 17.51 206 PRO D CA 1
ATOM 3422 C C . PRO D 1 29 ? -13.500 12.479 23.734 1.00 16.24 206 PRO D C 1
ATOM 3423 O O . PRO D 1 29 ? -14.122 13.003 22.811 1.00 15.93 206 PRO D O 1
ATOM 3427 N N . ILE D 1 30 ? -13.428 11.166 23.928 1.00 15.64 207 ILE D N 1
ATOM 3428 C CA . ILE D 1 30 ? -14.203 10.211 23.156 1.00 15.71 207 ILE D CA 1
ATOM 3429 C C . ILE D 1 30 ? -15.705 10.391 23.453 1.00 14.93 207 ILE D C 1
ATOM 3430 O O . ILE D 1 30 ? -16.112 10.410 24.613 1.00 15.39 207 ILE D O 1
ATOM 3435 N N . VAL D 1 31 ? -16.462 10.500 22.367 1.00 13.80 208 VAL D N 1
ATOM 3436 C CA . VAL D 1 31 ? -17.928 10.525 22.448 1.00 14.14 208 VAL D CA 1
ATOM 3437 C C . VAL D 1 31 ? -18.597 9.284 21.816 1.00 14.49 208 VAL D C 1
ATOM 3438 O O . VAL D 1 31 ? -19.784 9.075 22.020 1.00 15.57 208 VAL D O 1
ATOM 3442 N N . TYR D 1 32 ? -17.845 8.500 21.046 1.00 14.72 209 TYR D N 1
ATOM 3443 C CA . TYR D 1 32 ? -18.375 7.280 20.440 1.00 14.79 209 TYR D CA 1
ATOM 3444 C C . TYR D 1 32 ? -17.201 6.350 20.213 1.00 14.91 209 TYR D C 1
ATOM 3445 O O . TYR D 1 32 ? -16.107 6.794 19.839 1.00 15.21 209 TYR D O 1
ATOM 3454 N N . ALA D 1 33 ? -17.412 5.041 20.441 1.00 15.22 210 ALA D N 1
ATOM 3455 C CA . ALA D 1 33 ? -16.403 4.009 20.137 1.00 16.37 210 ALA D CA 1
ATOM 3456 C C . ALA D 1 33 ? -17.114 2.820 19.505 1.00 16.78 210 ALA D C 1
ATOM 3457 O O . ALA D 1 33 ? -18.184 2.395 19.972 1.00 18.14 210 ALA D O 1
ATOM 3459 N N . SER D 1 34 ? -16.520 2.285 18.429 1.00 16.60 211 SER D N 1
ATOM 3460 C CA . SER D 1 34 ? -17.104 1.114 17.795 1.00 17.75 211 SER D CA 1
ATOM 3461 C C . SER D 1 34 ? -16.873 -0.139 18.623 1.00 18.09 211 SER D C 1
ATOM 3462 O O . SER D 1 34 ? -15.933 -0.229 19.414 1.00 17.41 211 SER D O 1
ATOM 3465 N N . GLN D 1 35 ? -17.710 -1.149 18.379 1.00 19.51 212 GLN D N 1
ATOM 3466 C CA . GLN D 1 35 ? -17.554 -2.406 19.082 1.00 20.80 212 GLN D CA 1
ATOM 3467 C C . GLN D 1 35 ? -16.160 -3.021 18.812 1.00 19.99 212 GLN D C 1
ATOM 3468 O O . GLN D 1 35 ? -15.547 -3.617 19.698 1.00 20.82 212 GLN D O 1
ATOM 3474 N N . GLY D 1 36 ? -15.660 -2.848 17.587 1.00 20.08 213 GLY D N 1
ATOM 3475 C CA . GLY D 1 36 ? -14.334 -3.356 17.248 1.00 20.95 213 GLY D CA 1
ATOM 3476 C C . GLY D 1 36 ? -13.252 -2.748 18.122 1.00 19.71 213 GLY D C 1
ATOM 3477 O O . GLY D 1 36 ? -12.363 -3.445 18.574 1.00 19.95 213 GLY D O 1
ATOM 3478 N N . PHE D 1 37 ? -13.342 -1.438 18.381 1.00 18.68 214 PHE D N 1
ATOM 3479 C CA . PHE D 1 37 ? -12.391 -0.762 19.261 1.00 17.71 214 PHE D CA 1
ATOM 3480 C C . PHE D 1 37 ? -12.444 -1.331 20.685 1.00 18.03 214 PHE D C 1
ATOM 3481 O O . PHE D 1 37 ? -11.420 -1.589 21.306 1.00 18.82 214 PHE D O 1
ATOM 3489 N N . LEU D 1 38 ? -13.649 -1.595 21.155 1.00 17.57 215 LEU D N 1
ATOM 3490 C CA . LEU D 1 38 ? -13.831 -2.127 22.505 1.00 18.61 215 LEU D CA 1
ATOM 3491 C C . LEU D 1 38 ? -13.262 -3.533 22.619 1.00 19.62 215 LEU D C 1
ATOM 3492 O O . LEU D 1 38 ? -12.608 -3.858 23.613 1.00 20.30 215 LEU D O 1
ATOM 3497 N N . THR D 1 39 ? -13.510 -4.372 21.606 1.00 19.56 216 THR D N 1
ATOM 3498 C CA . THR D 1 39 ? -12.960 -5.728 21.608 1.00 21.44 216 THR D CA 1
ATOM 3499 C C . THR D 1 39 ? -11.424 -5.737 21.477 1.00 21.52 216 THR D C 1
ATOM 3500 O O . THR D 1 39 ? -10.765 -6.505 22.171 1.00 23.07 216 THR D O 1
ATOM 3504 N N . LEU D 1 40 ? -10.888 -4.852 20.627 1.00 20.71 217 LEU D N 1
ATOM 3505 C CA . LEU D 1 40 ? -9.435 -4.690 20.473 1.00 21.27 217 LEU D CA 1
ATOM 3506 C C . LEU D 1 40 ? -8.756 -4.369 21.777 1.00 20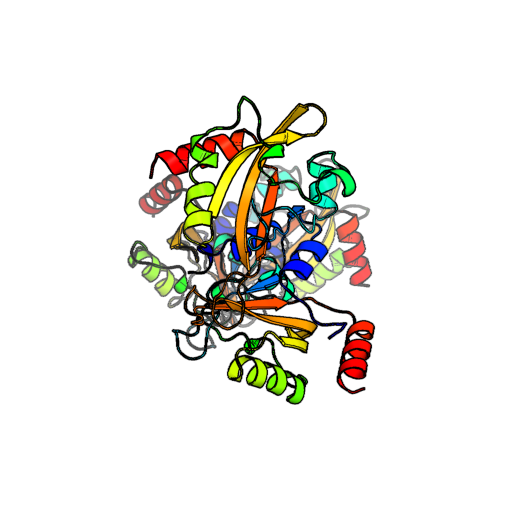.74 217 LEU D C 1
ATOM 3507 O O . LEU D 1 40 ? -7.734 -4.959 22.136 1.00 22.52 217 LEU D O 1
ATOM 3512 N N . THR D 1 41 ? -9.314 -3.415 22.505 1.00 19.47 218 THR D N 1
ATOM 3513 C CA . THR D 1 41 ? -8.651 -2.805 23.642 1.00 20.46 218 THR D CA 1
ATOM 3514 C C . THR D 1 41 ? -8.998 -3.468 24.969 1.00 20.07 218 THR D C 1
ATOM 3515 O O . THR D 1 41 ? -8.301 -3.266 25.951 1.00 20.74 218 THR D O 1
ATOM 3519 N N . GLY D 1 42 ? -10.108 -4.238 25.009 1.00 20.84 219 GLY D N 1
ATOM 3520 C CA . GLY D 1 42 ? -10.573 -4.868 26.225 1.00 20.93 219 GLY D CA 1
ATOM 3521 C C . GLY D 1 42 ? -11.439 -4.065 27.185 1.00 20.27 219 GLY D C 1
ATOM 3522 O O . GLY D 1 42 ? -11.762 -4.518 28.274 1.00 21.42 219 GLY D O 1
ATOM 3523 N N . TYR D 1 43 ? -11.772 -2.857 26.773 1.00 19.19 220 TYR D N 1
ATOM 3524 C CA . TYR D 1 43 ? -12.593 -1.912 27.569 1.00 19.67 220 TYR D CA 1
ATOM 3525 C C . TYR D 1 43 ? -14.059 -1.942 27.181 1.00 19.76 220 TYR D C 1
ATOM 3526 O O . TYR D 1 43 ? -14.383 -2.112 26.019 1.00 21.46 220 TYR D O 1
ATOM 3535 N N . ALA D 1 44 ? -14.927 -1.749 28.161 1.00 19.67 221 ALA D N 1
ATOM 3536 C CA . ALA D 1 44 ? -16.361 -1.567 27.899 1.00 20.68 221 ALA D CA 1
ATOM 3537 C C . ALA D 1 44 ? -16.616 -0.148 27.454 1.00 19.71 221 ALA D C 1
ATOM 3538 O O . ALA D 1 44 ? -15.826 0.733 27.754 1.00 18.98 221 ALA D O 1
ATOM 3540 N N . LEU D 1 45 ? -17.709 0.086 26.749 1.00 18.50 222 LEU D N 1
ATOM 3541 C CA . LEU D 1 45 ? -18.061 1.422 26.282 1.00 18.48 222 LEU D CA 1
ATOM 3542 C C . LEU D 1 45 ? -18.064 2.405 27.464 1.00 19.52 222 LEU D C 1
ATOM 3543 O O . LEU D 1 45 ? -17.578 3.553 27.344 1.00 19.58 222 LEU D O 1
ATOM 3548 N N . SER D 1 46 ? -18.590 1.991 28.604 1.00 19.92 223 SER D N 1
ATOM 3549 C CA . SER D 1 46 ? -18.713 2.886 29.778 1.00 20.71 223 SER D CA 1
ATOM 3550 C C . SER D 1 46 ? -17.373 3.386 30.273 1.00 19.98 223 SER D C 1
ATOM 3551 O O . SER D 1 46 ? -17.289 4.435 30.948 1.00 23.13 223 SER D O 1
ATOM 3554 N N . GLU D 1 47 ? -16.320 2.648 30.023 1.00 19.92 224 GLU D N 1
ATOM 3555 C CA . GLU D 1 47 ? -14.976 3.026 30.475 1.00 20.14 224 GLU D CA 1
ATOM 3556 C C . GLU D 1 47 ? -14.378 4.034 29.524 1.00 20.15 224 GLU D C 1
ATOM 3557 O O . GLU D 1 47 ? -13.816 5.022 29.972 1.00 22.64 224 GLU D O 1
ATOM 3563 N N . VAL D 1 48 ? -14.532 3.838 28.228 1.00 17.66 225 VAL D N 1
ATOM 3564 C CA . VAL D 1 48 ? -13.807 4.661 27.272 1.00 17.79 225 VAL D CA 1
ATOM 3565 C C . VAL D 1 48 ? -14.453 6.046 27.069 1.00 17.68 225 VAL D C 1
ATOM 3566 O O . VAL D 1 48 ? -13.722 7.039 26.796 1.00 17.68 225 VAL D O 1
ATOM 3570 N N . LEU D 1 49 ? -15.775 6.141 27.164 1.00 17.03 226 LEU D N 1
ATOM 3571 C CA . LEU D 1 49 ? -16.452 7.443 26.965 1.00 16.80 226 LEU D CA 1
ATOM 3572 C C . LEU D 1 49 ? -15.870 8.481 27.892 1.00 17.40 226 LEU D C 1
ATOM 3573 O O . LEU D 1 49 ? -15.704 8.262 29.076 1.00 18.79 226 LEU D O 1
ATOM 3578 N N . GLY D 1 50 ? -15.574 9.644 27.300 1.00 15.94 227 GLY D N 1
ATOM 3579 C CA . GLY D 1 50 ? -15.066 10.760 28.096 1.00 17.30 227 GLY D CA 1
ATOM 3580 C C . GLY D 1 50 ? -13.574 10.824 28.278 1.00 18.43 227 GLY D C 1
ATOM 3581 O O . GLY D 1 50 ? -13.073 11.839 28.735 1.00 20.37 227 GLY D O 1
ATOM 3582 N N . ARG D 1 51 ? -12.878 9.739 28.000 1.00 17.19 228 ARG D N 1
ATOM 3583 C CA . ARG D 1 51 ? -11.443 9.699 28.093 1.00 18.58 228 ARG D CA 1
ATOM 3584 C C . ARG D 1 51 ? -10.853 10.304 26.837 1.00 17.68 228 ARG D C 1
ATOM 3585 O O . ARG D 1 51 ? -11.413 10.238 25.762 1.00 18.34 228 ARG D O 1
ATOM 3593 N N . ASN D 1 52 ? -9.676 10.872 26.996 1.00 19.29 229 ASN D N 1
ATOM 3594 C CA . ASN D 1 52 ? -8.828 11.129 25.846 1.00 19.32 229 ASN D CA 1
ATOM 3595 C C . ASN D 1 52 ? -8.133 9.798 25.506 1.00 19.75 229 ASN D C 1
ATOM 3596 O O . ASN D 1 52 ? -7.716 9.053 26.395 1.00 20.14 229 ASN D O 1
ATOM 3601 N N . CYS D 1 53 ? -7.981 9.534 24.219 1.00 20.07 230 CYS D N 1
ATOM 3602 C CA A CYS D 1 53 ? -7.520 8.225 23.779 0.50 20.27 230 CYS D CA 1
ATOM 3603 C CA B CYS D 1 53 ? -7.440 8.267 23.731 0.50 20.50 230 CYS D CA 1
ATOM 3604 C C . CYS D 1 53 ? -6.036 7.948 24.137 1.00 21.34 230 CYS D C 1
ATOM 3605 O O . CYS D 1 53 ? -5.583 6.803 23.973 1.00 22.94 230 CYS D O 1
ATOM 3610 N N . ARG D 1 54 ? -5.317 8.923 24.691 1.00 21.13 231 ARG D N 1
ATOM 3611 C CA . ARG D 1 54 ? -3.966 8.643 25.208 1.00 22.25 231 ARG D CA 1
ATOM 3612 C C . ARG D 1 54 ? -3.932 7.617 26.355 1.00 22.86 231 ARG D C 1
ATOM 3613 O O . ARG D 1 54 ? -2.863 7.092 26.683 1.00 24.12 231 ARG D O 1
ATOM 3621 N N . PHE D 1 55 ? -5.084 7.280 26.934 1.00 21.50 232 PHE D N 1
ATOM 3622 C CA . PHE D 1 55 ? -5.154 6.187 27.925 1.00 21.69 232 PHE D CA 1
ATOM 3623 C C . PHE D 1 55 ? -4.671 4.826 27.391 1.00 21.76 232 PHE D C 1
ATOM 3624 O O . PHE D 1 55 ? -4.318 3.932 28.174 1.00 24.22 232 PHE D O 1
ATOM 3632 N N . LEU D 1 56 ? -4.633 4.679 26.072 1.00 19.66 233 LEU D N 1
ATOM 3633 C CA . LEU D 1 56 ? -4.082 3.470 25.447 1.00 20.02 233 LEU D CA 1
ATOM 3634 C C . LEU D 1 56 ? -2.567 3.441 25.447 1.00 21.06 233 LEU D C 1
ATOM 3635 O O . LEU D 1 56 ? -1.961 2.417 25.167 1.00 21.31 233 LEU D O 1
ATOM 3640 N N . GLN D 1 57 ? -1.905 4.550 25.771 1.00 20.46 234 GLN D N 1
ATOM 3641 C CA . GLN D 1 57 ? -0.449 4.552 25.784 1.00 22.54 234 GLN D CA 1
ATOM 3642 C C . GLN D 1 57 ? 0.073 4.071 27.117 1.00 23.78 234 GLN D C 1
ATOM 3643 O O . GLN D 1 57 ? -0.620 4.122 28.146 1.00 26.05 234 GLN D O 1
ATOM 3649 N N . GLY D 1 58 ? 1.328 3.669 27.095 1.00 24.11 235 GLY D N 1
ATOM 3650 C CA . GLY D 1 58 ? 1.988 3.192 28.291 1.00 26.03 235 GLY D CA 1
ATOM 3651 C C . GLY D 1 58 ? 3.486 3.373 28.258 1.00 27.62 235 GLY D C 1
ATOM 3652 O O . GLY D 1 58 ? 4.021 4.052 27.367 1.00 27.54 235 GLY D O 1
ATOM 3653 N N . PRO D 1 59 ? 4.191 2.746 29.221 1.00 29.20 236 PRO D N 1
ATOM 3654 C CA . PRO D 1 59 ? 5.595 3.019 29.389 1.00 30.68 236 PRO D CA 1
ATOM 3655 C C . PRO D 1 59 ? 6.459 2.836 28.132 1.00 29.06 236 PRO D C 1
ATOM 3656 O O . PRO D 1 59 ? 7.460 3.569 27.954 1.00 29.61 236 PRO D O 1
ATOM 3660 N N . GLU D 1 60 ? 6.130 1.878 27.266 1.00 28.20 237 GLU D N 1
ATOM 3661 C CA . GLU D 1 60 ? 6.970 1.623 26.087 1.00 29.60 237 GLU D CA 1
ATOM 3662 C C . GLU D 1 60 ? 6.542 2.324 24.795 1.00 27.32 237 GLU D C 1
ATOM 3663 O O . GLU D 1 60 ? 7.249 2.130 23.752 1.00 29.74 237 GLU D O 1
ATOM 3669 N N . THR D 1 61 ? 5.472 3.097 24.871 1.00 24.37 238 THR D N 1
ATOM 3670 C CA . THR D 1 61 ? 4.993 3.868 23.733 1.00 24.97 238 THR D CA 1
ATOM 3671 C C . THR D 1 61 ? 6.046 4.928 23.418 1.00 25.97 238 THR D C 1
ATOM 3672 O O . THR D 1 61 ? 6.568 5.541 24.329 1.00 28.91 238 THR D O 1
ATOM 3676 N N . ASP D 1 62 ? 6.351 5.093 22.136 1.00 26.35 239 ASP D N 1
ATOM 3677 C CA . ASP D 1 62 ? 7.366 6.045 21.693 1.00 29.49 239 ASP D CA 1
ATOM 3678 C C . ASP D 1 62 ? 6.804 7.451 21.807 1.00 27.35 239 ASP D C 1
ATOM 3679 O O . ASP D 1 62 ? 5.890 7.774 21.095 1.00 25.54 239 ASP D O 1
ATOM 3684 N N . PRO D 1 63 ? 7.431 8.306 22.665 1.00 29.42 240 PRO D N 1
ATOM 3685 C CA . PRO D 1 63 ? 6.899 9.682 22.752 1.00 29.45 240 PRO D CA 1
ATOM 3686 C C . PRO D 1 63 ? 6.987 10.466 21.455 1.00 28.29 240 PRO D C 1
ATOM 3687 O O . PRO D 1 63 ? 6.188 11.376 21.286 1.00 28.72 240 PRO D O 1
ATOM 3691 N N . LYS D 1 64 ? 7.887 10.122 20.549 1.00 29.90 241 LYS D N 1
ATOM 3692 C CA . LYS D 1 64 ? 7.964 10.782 19.244 1.00 33.16 241 LYS D CA 1
ATOM 3693 C C . LYS D 1 64 ? 6.723 10.522 18.405 1.00 31.27 241 LYS D C 1
ATOM 3694 O O . LYS D 1 64 ? 6.256 11.409 17.720 1.00 32.72 241 LYS D O 1
ATOM 3700 N N . ALA D 1 65 ? 6.170 9.300 18.446 1.00 29.86 242 ALA D N 1
ATOM 3701 C CA . ALA D 1 65 ? 4.947 9.023 17.693 1.00 29.05 242 ALA D CA 1
ATOM 3702 C C . ALA D 1 65 ? 3.780 9.819 18.274 1.00 27.06 242 ALA D C 1
ATOM 3703 O O . ALA D 1 65 ? 2.948 10.374 17.554 1.00 28.13 242 ALA D O 1
ATOM 3705 N N . VAL D 1 66 ? 3.751 9.903 19.599 1.00 24.91 243 VAL D N 1
ATOM 3706 C CA . VAL D 1 66 ? 2.733 10.624 20.342 1.00 25.94 243 VAL D CA 1
ATOM 3707 C C . VAL D 1 66 ? 2.781 12.118 19.989 1.00 28.00 243 VAL D C 1
ATOM 3708 O O . VAL D 1 66 ? 1.747 12.744 19.707 1.00 29.07 243 VAL D O 1
ATOM 3712 N N . GLU D 1 67 ? 3.981 12.665 19.915 1.00 29.98 244 GLU D N 1
ATOM 3713 C CA . GLU D 1 67 ? 4.140 14.094 19.607 1.00 31.46 244 GLU D CA 1
ATOM 3714 C C . GLU D 1 67 ? 3.788 14.395 18.138 1.00 32.23 244 GLU D C 1
ATOM 3715 O O . GLU D 1 67 ? 3.278 15.485 17.849 1.00 33.17 244 GLU D O 1
ATOM 3721 N N . LYS D 1 68 ? 4.008 13.459 17.220 1.00 31.53 245 LYS D N 1
ATOM 3722 C CA A LYS D 1 68 ? 3.558 13.613 15.838 0.70 32.40 245 LYS D CA 1
ATOM 3723 C CA B LYS D 1 68 ? 3.542 13.616 15.836 0.30 32.27 245 LYS D CA 1
ATOM 3724 C C . LYS D 1 68 ? 2.024 13.746 15.748 1.00 29.54 245 LYS D C 1
ATOM 3725 O O . LYS D 1 68 ? 1.505 14.537 14.956 1.00 31.73 245 LYS D O 1
ATOM 3736 N N . VAL D 1 69 ? 1.319 12.965 16.554 1.00 26.44 246 VAL D N 1
ATOM 3737 C CA . VAL D 1 69 ? -0.132 13.034 16.595 1.00 26.60 246 VAL D CA 1
ATOM 3738 C C . VAL D 1 69 ? -0.563 14.372 17.179 1.00 26.68 246 VAL D C 1
ATOM 3739 O O . VAL D 1 69 ? -1.471 15.024 16.633 1.00 28.26 246 VAL D O 1
ATOM 3743 N N . ARG D 1 70 ? 0.044 14.764 18.295 1.00 25.23 247 ARG D N 1
ATOM 3744 C CA . ARG D 1 70 ? -0.273 16.032 18.938 1.00 28.26 247 ARG D CA 1
ATOM 3745 C C . ARG D 1 70 ? -0.102 17.174 17.970 1.00 29.97 247 ARG D C 1
ATOM 3746 O O . ARG D 1 70 ? -1.013 18.007 17.838 1.00 31.64 247 ARG D O 1
ATOM 3754 N N . LYS D 1 71 ? 1.012 17.207 17.254 1.00 30.82 248 LYS D N 1
ATOM 3755 C CA . LYS D 1 71 ? 1.247 18.331 16.329 1.00 33.02 248 LYS D CA 1
ATOM 3756 C C . LYS D 1 71 ? 0.269 18.350 15.146 1.00 33.76 248 LYS D C 1
ATOM 3757 O O . LYS D 1 71 ? -0.184 19.430 14.751 1.00 36.19 248 LYS D O 1
ATOM 3763 N N . GLY D 1 72 ? -0.078 17.178 14.606 1.00 32.58 249 GLY D N 1
ATOM 3764 C CA . GLY D 1 72 ? -1.103 17.076 13.546 1.00 31.52 249 GLY D CA 1
ATOM 3765 C C . GLY D 1 72 ? -2.453 17.611 13.983 1.00 30.82 249 GLY D C 1
ATOM 3766 O O . GLY D 1 72 ? -3.101 18.363 13.246 1.00 34.38 249 GLY D O 1
ATOM 3767 N N . LEU D 1 73 ? -2.860 17.291 15.208 1.00 29.01 250 LEU D N 1
ATOM 3768 C CA . LEU D 1 73 ? -4.123 17.788 15.747 1.00 29.24 250 LEU D CA 1
ATOM 3769 C C . LEU D 1 73 ? -4.111 19.304 16.020 1.00 31.44 250 LEU D C 1
ATOM 3770 O O . LEU D 1 73 ? -5.124 19.993 15.784 1.00 35.20 250 LEU D O 1
ATOM 3775 N N . GLU D 1 74 ? -2.977 19.819 16.488 1.00 33.45 251 GLU D N 1
ATOM 3776 C CA . GLU D 1 74 ? -2.806 21.263 16.718 1.00 34.32 251 GLU D CA 1
ATOM 3777 C C . GLU D 1 74 ? -3.060 22.011 15.430 1.00 36.18 251 GLU D C 1
ATOM 3778 O O . GLU D 1 74 ? -3.659 23.104 15.428 1.00 41.55 251 GLU D O 1
ATOM 3784 N N . ARG D 1 75 ? -2.600 21.446 14.319 1.00 35.87 252 ARG D N 1
ATOM 3785 C CA . ARG D 1 75 ? -2.848 22.065 13.004 1.00 36.01 252 ARG D CA 1
ATOM 3786 C C . ARG D 1 75 ? -4.222 21.773 12.388 1.00 33.68 252 ARG D C 1
ATOM 3787 O O . ARG D 1 75 ? -4.546 22.335 11.342 1.00 36.69 252 ARG D O 1
ATOM 3795 N N . GLY D 1 76 ? -5.038 20.951 13.045 1.00 32.55 253 GLY D N 1
ATOM 3796 C CA . GLY D 1 76 ? -6.341 20.616 12.543 1.00 32.95 253 GLY D CA 1
ATOM 3797 C C . GLY D 1 76 ? -6.277 19.830 11.254 1.00 34.16 253 GLY D C 1
ATOM 3798 O O . GLY D 1 76 ? -7.063 20.093 10.333 1.00 39.43 253 GLY D O 1
ATOM 3799 N N . GLU D 1 77 ? -5.371 18.861 11.197 1.00 33.44 254 GLU D N 1
ATOM 3800 C CA . GLU D 1 77 ? -5.187 18.054 9.986 1.00 32.98 254 GLU D CA 1
ATOM 3801 C C . GLU D 1 77 ? -5.118 16.540 10.195 1.00 32.77 254 GLU D C 1
ATOM 3802 O O . GLU D 1 77 ? -4.996 16.045 11.321 1.00 39.79 254 GLU D O 1
ATOM 3808 N N . ASP D 1 78 ? -5.131 15.823 9.072 1.00 33.90 255 ASP D N 1
ATOM 3809 C CA . ASP D 1 78 ? -5.005 14.346 9.106 1.00 29.90 255 ASP D CA 1
ATOM 3810 C C . ASP D 1 78 ? -3.606 13.941 9.534 1.00 31.51 255 ASP D C 1
ATOM 3811 O O . ASP D 1 78 ? -2.631 14.654 9.256 1.00 40.35 255 ASP D O 1
ATOM 3816 N N . THR D 1 79 ? -3.508 12.779 10.185 1.00 31.08 256 THR D N 1
ATOM 3817 C CA . THR D 1 79 ? -2.229 12.240 10.648 1.00 32.28 256 THR D CA 1
ATOM 3818 C C . THR D 1 79 ? -2.304 10.707 10.743 1.00 30.52 256 THR D C 1
ATOM 3819 O O . THR D 1 79 ? -3.364 10.169 11.022 1.00 31.63 256 THR D O 1
ATOM 3823 N N . THR D 1 80 ? -1.207 10.029 10.404 1.00 30.76 257 THR D N 1
ATOM 3824 C CA . THR D 1 80 ? -1.071 8.571 10.506 1.00 29.94 257 THR D CA 1
ATOM 3825 C C . THR D 1 80 ? 0.222 8.258 11.250 1.00 29.52 257 THR D C 1
ATOM 3826 O O . THR D 1 80 ? 1.287 8.773 10.893 1.00 33.79 257 THR D O 1
ATOM 3830 N N . VAL D 1 81 ? 0.139 7.378 12.245 1.00 27.21 258 VAL D N 1
ATOM 3831 C CA . VAL D 1 81 ? 1.330 6.871 12.936 1.00 27.59 258 VAL D CA 1
ATOM 3832 C C . VAL D 1 81 ? 1.199 5.399 13.253 1.00 26.44 258 VAL D C 1
ATOM 3833 O O . VAL D 1 81 ? 0.104 4.856 13.222 1.00 25.51 258 VAL D O 1
ATOM 3837 N N . VAL D 1 82 ? 2.323 4.782 13.613 1.00 26.72 259 VAL D N 1
ATOM 3838 C CA . VAL D 1 82 ? 2.337 3.413 14.166 1.00 26.75 259 VAL D CA 1
ATOM 3839 C C . VAL D 1 82 ? 2.950 3.527 15.536 1.00 26.11 259 VAL D C 1
ATOM 3840 O O . VAL D 1 82 ? 4.083 4.010 15.652 1.00 27.38 259 VAL D O 1
ATOM 3844 N N . LEU D 1 83 ? 2.236 3.060 16.563 1.00 24.33 260 LEU D N 1
ATOM 3845 C CA . LEU D 1 83 ? 2.714 3.168 17.937 1.00 24.48 260 LEU D CA 1
ATOM 3846 C C . LEU D 1 83 ? 2.201 2.055 18.791 1.00 23.48 260 LEU D C 1
ATOM 3847 O O . LEU D 1 83 ? 1.180 1.418 18.478 1.00 22.46 260 LEU D O 1
ATOM 3852 N N . LEU D 1 84 ? 2.927 1.793 19.868 1.00 23.79 261 LEU D N 1
ATOM 3853 C CA . LEU D 1 84 ? 2.575 0.682 20.759 1.00 24.03 261 LEU D CA 1
ATOM 3854 C C . LEU D 1 84 ? 1.464 1.142 21.689 1.00 22.38 261 LEU D C 1
ATOM 3855 O O . LEU D 1 84 ? 1.557 2.180 22.303 1.00 22.13 261 LEU D O 1
ATOM 3860 N N . ASN D 1 85 ? 0.393 0.352 21.818 1.00 21.38 262 ASN D N 1
ATOM 3861 C CA . ASN D 1 85 ? -0.679 0.630 22.733 1.00 21.45 262 ASN D CA 1
ATOM 3862 C C . ASN D 1 85 ? -0.884 -0.596 23.668 1.00 20.54 262 ASN D C 1
ATOM 3863 O O . ASN D 1 85 ? -0.339 -1.659 23.434 1.00 22.34 262 ASN D O 1
ATOM 3868 N N . TYR D 1 86 ? -1.712 -0.343 24.696 1.00 19.84 263 TYR D N 1
ATOM 3869 C CA . TYR D 1 86 ? -1.918 -1.288 25.825 1.00 21.19 263 TYR D CA 1
ATOM 3870 C C . TYR D 1 86 ? -3.386 -1.577 25.974 1.00 20.67 263 TYR D C 1
ATOM 3871 O O . TYR D 1 86 ? -4.203 -0.654 25.992 1.00 20.38 263 TYR D O 1
ATOM 3880 N N . ARG D 1 87 ? -3.711 -2.865 26.081 1.00 20.87 264 ARG D N 1
ATOM 3881 C CA . ARG D 1 87 ? -5.079 -3.262 26.376 1.00 20.86 264 ARG D CA 1
ATOM 3882 C C . ARG D 1 87 ? -5.337 -3.125 27.855 1.00 21.53 264 ARG D C 1
ATOM 3883 O O . ARG D 1 87 ? -4.411 -2.952 28.640 1.00 22.67 264 ARG D O 1
ATOM 3891 N N . LYS D 1 88 ? -6.601 -3.267 28.256 1.00 20.75 265 LYS D N 1
ATOM 3892 C CA . LYS D 1 88 ? -6.956 -3.180 29.664 1.00 21.60 265 LYS D CA 1
ATOM 3893 C C . LYS D 1 88 ? -6.173 -4.195 30.499 1.00 23.09 265 LYS D C 1
ATOM 3894 O O . LYS D 1 88 ? -5.818 -3.881 31.637 1.00 24.32 265 LYS D O 1
ATOM 3900 N N . ASP D 1 89 ? -5.900 -5.382 29.943 1.00 23.89 266 ASP D N 1
ATOM 3901 C CA . ASP D 1 89 ? -5.176 -6.448 30.666 1.00 25.51 266 ASP D CA 1
ATOM 3902 C C . ASP D 1 89 ? -3.632 -6.274 30.677 1.00 23.69 266 ASP D C 1
ATOM 3903 O O . ASP D 1 89 ? -2.939 -7.055 31.205 1.00 25.74 266 ASP D O 1
ATOM 3908 N N . GLY D 1 90 ? -3.184 -5.123 30.130 1.00 25.02 267 GLY D N 1
ATOM 3909 C CA . GLY D 1 90 ? -1.746 -4.790 30.109 1.00 25.97 267 GLY D CA 1
ATOM 3910 C C . GLY D 1 90 ? -0.953 -5.369 28.945 1.00 26.54 267 GLY D C 1
ATOM 3911 O O . GLY D 1 90 ? 0.241 -5.020 28.768 1.00 29.47 267 GLY D O 1
ATOM 3912 N N . SER D 1 91 ? -1.588 -6.220 28.131 1.00 25.87 268 SER D N 1
ATOM 3913 C CA . SER D 1 91 ? -0.953 -6.744 26.907 1.00 26.08 268 SER D CA 1
ATOM 3914 C C . SER D 1 91 ? -0.837 -5.587 25.904 1.00 23.25 268 SER D C 1
ATOM 3915 O O . SER D 1 91 ? -1.552 -4.628 25.991 1.00 23.46 268 SER D O 1
ATOM 3918 N N . THR D 1 92 ? 0.177 -5.745 25.035 1.00 25.16 269 THR D N 1
ATOM 3919 C CA . THR D 1 92 ? 0.441 -4.677 24.059 1.00 25.54 269 THR D CA 1
ATOM 3920 C C . THR D 1 92 ? 0.186 -5.082 22.638 1.00 26.57 269 THR D C 1
ATOM 3921 O O . THR D 1 92 ? 0.218 -6.265 22.281 1.00 28.83 269 THR D O 1
ATOM 3925 N N . PHE D 1 93 ? -0.049 -4.076 21.796 1.00 24.98 270 PHE D N 1
ATOM 3926 C CA . PHE D 1 93 ? -0.210 -4.305 20.392 1.00 25.21 270 PHE D CA 1
ATOM 3927 C C . PHE D 1 93 ? 0.309 -3.082 19.645 1.00 24.98 270 PHE D C 1
ATOM 3928 O O . PHE D 1 93 ? 0.297 -1.955 20.187 1.00 24.51 270 PHE D O 1
ATOM 3936 N N . TRP D 1 94 ? 0.729 -3.311 18.413 1.00 25.52 271 TRP D N 1
ATOM 3937 C CA . TRP D 1 94 ? 1.099 -2.228 17.505 1.00 25.56 271 TRP D CA 1
ATOM 3938 C C . TRP D 1 94 ? -0.133 -1.721 16.802 1.00 25.20 271 TRP D C 1
ATOM 3939 O O . TRP D 1 94 ? -0.903 -2.489 16.231 1.00 25.58 271 TRP D O 1
ATOM 3950 N N . ASN D 1 95 ? -0.358 -0.410 16.910 1.00 23.97 272 ASN D N 1
ATOM 3951 C CA . ASN D 1 95 ? -1.560 0.255 16.397 1.00 23.29 272 ASN D CA 1
ATOM 3952 C C . ASN D 1 95 ? -1.155 1.163 15.250 1.00 23.61 272 ASN D C 1
ATOM 3953 O O . ASN D 1 95 ? -0.428 2.142 15.453 1.00 23.56 272 ASN D O 1
ATOM 3958 N N . GLN D 1 96 ? -1.579 0.822 14.031 1.00 24.07 273 GLN D N 1
ATOM 3959 C CA . GLN D 1 96 ? -1.483 1.771 12.932 1.00 24.84 273 GLN D CA 1
ATOM 3960 C C . GLN D 1 96 ? -2.752 2.630 13.003 1.00 23.55 273 GLN D C 1
ATOM 3961 O O . GLN D 1 96 ? -3.870 2.150 12.768 1.00 23.10 273 GLN D O 1
ATOM 3967 N N . LEU D 1 97 ? -2.555 3.889 13.384 1.00 22.04 274 LEU D N 1
ATOM 3968 C CA . LEU D 1 97 ? -3.612 4.828 13.738 1.00 20.75 274 LEU D CA 1
ATOM 3969 C C . LEU D 1 97 ? -3.779 5.859 12.633 1.00 20.99 274 LEU D C 1
ATOM 3970 O O . LEU D 1 97 ? -2.827 6.527 12.264 1.00 22.55 274 LEU D O 1
ATOM 3975 N N . PHE D 1 98 ? -4.989 5.956 12.102 1.00 20.00 275 PHE D N 1
ATOM 3976 C CA . PHE D 1 98 ? -5.348 6.998 11.102 1.00 20.57 275 PHE D CA 1
ATOM 3977 C C . PHE D 1 98 ? -6.295 7.993 11.757 1.00 20.22 275 PHE D C 1
ATOM 3978 O O . PHE D 1 98 ? -7.374 7.627 12.212 1.00 20.00 275 PHE D O 1
ATOM 3986 N N . ILE D 1 99 ? -5.908 9.264 11.772 1.00 20.20 276 ILE D N 1
ATOM 3987 C CA . ILE D 1 99 ? -6.750 10.308 12.357 1.00 20.42 276 ILE D CA 1
ATOM 3988 C C . ILE D 1 99 ? -7.167 11.248 11.246 1.00 21.48 276 ILE D C 1
ATOM 3989 O O . ILE D 1 99 ? -6.338 11.716 10.484 1.00 22.51 276 ILE D O 1
ATOM 3994 N N . ALA D 1 100 ? -8.480 11.449 11.164 1.00 20.29 277 ALA D N 1
ATOM 3995 C CA . ALA D 1 100 ? -9.103 12.301 10.136 1.00 21.90 277 ALA D CA 1
ATOM 3996 C C . ALA D 1 100 ? -9.889 13.396 10.824 1.00 20.48 277 ALA D C 1
ATOM 3997 O O . ALA D 1 100 ? -10.642 13.124 11.744 1.00 20.13 277 ALA D O 1
ATOM 3999 N N . ALA D 1 101 ? -9.792 14.620 10.313 1.00 21.56 278 ALA D N 1
ATOM 4000 C CA . ALA D 1 101 ? -10.706 15.679 10.710 1.00 21.13 278 ALA D CA 1
ATOM 4001 C C . ALA D 1 101 ? -12.012 15.468 9.952 1.00 20.67 278 ALA D C 1
ATOM 4002 O O . ALA D 1 101 ? -12.010 15.318 8.731 1.00 23.84 278 ALA D O 1
ATOM 4004 N N . LEU D 1 102 ? -13.122 15.490 10.674 1.00 19.13 279 LEU D N 1
ATOM 4005 C CA . LEU D 1 102 ? -14.466 15.458 10.082 1.00 19.40 279 LEU D CA 1
ATOM 4006 C C . LEU D 1 102 ? -14.948 16.899 10.007 1.00 19.71 279 LEU D C 1
ATOM 4007 O O . LEU D 1 102 ? -15.147 17.511 11.051 1.00 21.10 279 LEU D O 1
ATOM 4012 N N . ARG D 1 103 ? -15.114 17.407 8.791 1.00 18.89 280 ARG D N 1
ATOM 4013 C CA . ARG D 1 103 ? -15.321 18.835 8.582 1.00 20.00 280 ARG D CA 1
ATOM 4014 C C . ARG D 1 103 ? -16.752 19.132 8.166 1.00 21.01 280 ARG D C 1
ATOM 4015 O O . ARG D 1 103 ? -17.393 18.349 7.527 1.00 21.98 280 ARG D O 1
ATOM 4023 N N . ASP D 1 104 ? -17.220 20.327 8.505 1.00 19.94 281 ASP D N 1
ATOM 4024 C CA . ASP D 1 104 ? -18.480 20.836 7.991 1.00 19.82 281 ASP D CA 1
ATOM 4025 C C . ASP D 1 104 ? -18.324 21.406 6.603 1.00 20.30 281 ASP D C 1
ATOM 4026 O O . ASP D 1 104 ? -17.234 21.360 6.007 1.00 20.80 281 ASP D O 1
ATOM 4031 N N . GLY D 1 105 ? -19.379 22.007 6.067 1.00 20.60 282 GLY D N 1
ATOM 4032 C CA . GLY D 1 105 ? -19.371 22.449 4.700 1.00 22.43 282 GLY D CA 1
ATOM 4033 C C . GLY D 1 105 ? -18.497 23.669 4.440 1.00 24.33 282 GLY D C 1
ATOM 4034 O O . GLY D 1 105 ? -18.223 23.978 3.300 1.00 25.76 282 GLY D O 1
ATOM 4035 N N . GLU D 1 106 ? -18.045 24.327 5.509 1.00 23.37 283 GLU D N 1
ATOM 4036 C CA . GLU D 1 106 ? -17.121 25.454 5.400 1.00 25.59 283 GLU D CA 1
ATOM 4037 C C . GLU D 1 106 ? -15.710 25.084 5.829 1.00 25.74 283 GLU D C 1
ATOM 4038 O O . GLU D 1 106 ? -14.852 25.939 5.923 1.00 26.89 283 GLU D O 1
ATOM 4044 N N . GLY D 1 107 ? -15.457 23.785 6.052 1.00 23.92 284 GLY D N 1
ATOM 4045 C CA . GLY D 1 107 ? -14.119 23.293 6.409 1.00 25.07 284 GLY D CA 1
ATOM 4046 C C . GLY D 1 107 ? -13.782 23.264 7.890 1.00 23.34 284 GLY D C 1
ATOM 4047 O O . GLY D 1 107 ? -12.690 22.849 8.283 1.00 23.00 284 GLY D O 1
ATOM 4048 N N . ASN D 1 108 ? -14.715 23.670 8.754 1.00 22.71 285 ASN D N 1
ATOM 4049 C CA . ASN D 1 108 ? -14.452 23.657 10.171 1.00 22.72 285 ASN D CA 1
ATOM 4050 C C . ASN D 1 108 ? -14.416 22.232 10.675 1.00 21.56 285 ASN D C 1
ATOM 4051 O O . ASN D 1 108 ? -15.246 21.407 10.282 1.00 20.42 285 ASN D O 1
ATOM 4056 N N . VAL D 1 109 ? -13.523 21.970 11.618 1.00 21.50 286 VAL D N 1
ATOM 4057 C CA . VAL D 1 109 ? -13.495 20.662 12.255 1.00 21.58 286 VAL D CA 1
ATOM 4058 C C . VAL D 1 109 ? -14.651 20.504 13.240 1.00 20.96 286 VAL D C 1
ATOM 4059 O O . VAL D 1 109 ? -14.769 21.284 14.219 1.00 24.14 286 VAL D O 1
ATOM 4063 N N A VAL D 1 110 ? -15.516 19.530 13.001 0.50 19.21 287 VAL D N 1
ATOM 4064 N N B VAL D 1 110 ? -15.529 19.538 12.972 0.50 18.97 287 VAL D N 1
ATOM 4065 C CA A VAL D 1 110 ? -16.624 19.273 13.917 0.50 19.58 287 VAL D CA 1
ATOM 4066 C CA B VAL D 1 110 ? -16.674 19.224 13.841 0.50 18.87 287 VAL D CA 1
ATOM 4067 C C A VAL D 1 110 ? -16.299 18.126 14.871 0.50 18.28 287 VAL D C 1
ATOM 4068 C C B VAL D 1 110 ? -16.231 18.179 14.867 0.50 18.09 287 VAL D C 1
ATOM 4069 O O A VAL D 1 110 ? -16.684 18.156 16.031 0.50 18.28 287 VAL D O 1
ATOM 4070 O O B VAL D 1 110 ? -16.451 18.337 16.064 0.50 17.64 287 VAL D O 1
ATOM 4077 N N . ASN D 1 111 ? -15.569 17.124 14.381 1.00 16.88 288 ASN D N 1
ATOM 4078 C CA . ASN D 1 111 ? -15.119 15.993 15.227 1.00 15.63 288 ASN D CA 1
ATOM 4079 C C . ASN D 1 111 ? -13.821 15.451 14.652 1.00 16.25 288 ASN D C 1
ATOM 4080 O O . ASN D 1 111 ? -13.515 15.717 13.512 1.00 17.64 288 ASN D O 1
ATOM 4085 N N . TYR D 1 112 ? -13.108 14.663 15.453 1.00 15.61 289 TYR D N 1
ATOM 4086 C CA . TYR D 1 112 ? -12.052 13.825 14.900 1.00 16.44 289 TYR D CA 1
ATOM 4087 C C . TYR D 1 112 ? -12.447 12.366 14.908 1.00 16.23 289 TYR D C 1
ATOM 4088 O O . TYR D 1 112 ? -13.135 11.903 15.813 1.00 15.80 289 TYR D O 1
ATOM 4097 N N . LEU D 1 113 ? -12.037 11.680 13.850 1.00 16.91 290 LEU D N 1
ATOM 4098 C CA . LEU D 1 113 ? -12.210 10.235 13.717 1.00 17.11 290 LEU D CA 1
ATOM 4099 C C . LEU D 1 113 ? -10.839 9.607 13.846 1.00 17.95 290 LEU D C 1
ATOM 4100 O O . LEU D 1 113 ? -9.902 10.034 13.165 1.00 19.61 290 LEU D O 1
ATOM 4105 N N . GLY D 1 114 ? -10.730 8.553 14.678 1.00 17.19 291 GLY D N 1
ATOM 4106 C CA . GLY D 1 114 ? -9.471 7.803 14.756 1.00 17.62 291 GLY D CA 1
ATOM 4107 C C . GLY D 1 114 ? -9.764 6.347 14.504 1.00 17.95 291 GLY D C 1
ATOM 4108 O O . GLY D 1 114 ? -10.653 5.801 15.157 1.00 18.90 291 GLY D O 1
ATOM 4109 N N . VAL D 1 115 ? -9.049 5.761 13.540 1.00 17.44 292 VAL D N 1
ATOM 4110 C CA . VAL D 1 115 ? -9.252 4.358 13.149 1.00 17.95 292 VAL D CA 1
ATOM 4111 C C . VAL D 1 115 ? -7.987 3.605 13.523 1.00 18.44 292 VAL D C 1
ATOM 4112 O O . VAL D 1 115 ? -6.889 3.979 13.102 1.00 19.45 292 VAL D O 1
ATOM 4116 N N . GLN D 1 116 ? -8.150 2.534 14.312 1.00 18.75 293 GLN D N 1
ATOM 4117 C CA . GLN D 1 116 ? -7.032 1.732 14.819 1.00 19.86 293 GLN D CA 1
ATOM 4118 C C . GLN D 1 116 ? -6.962 0.399 14.088 1.00 20.58 293 GLN D C 1
ATOM 4119 O O . GLN D 1 116 ? -7.951 -0.338 14.007 1.00 21.52 293 GLN D O 1
ATOM 4125 N N . CYS D 1 117 ? -5.789 0.090 13.581 1.00 23.97 294 CYS D N 1
ATOM 4126 C CA . CYS D 1 117 ? -5.550 -1.144 12.847 1.00 25.95 294 CYS D CA 1
ATOM 4127 C C . CYS D 1 117 ? -4.405 -1.858 13.560 1.00 26.76 294 CYS D C 1
ATOM 4128 O O . CYS D 1 117 ? -3.289 -1.348 13.626 1.00 27.17 294 CYS D O 1
ATOM 4131 N N . LYS D 1 118 ? -4.685 -3.028 14.117 1.00 26.97 295 LYS D N 1
ATOM 4132 C CA . LYS D 1 118 ? -3.661 -3.823 14.762 1.00 26.74 295 LYS D CA 1
ATOM 4133 C C . LYS D 1 118 ? -2.731 -4.381 13.672 1.00 27.57 295 LYS D C 1
ATOM 4134 O O . LYS D 1 118 ? -3.177 -4.984 12.688 1.00 29.45 295 LYS D O 1
ATOM 4140 N N . VAL D 1 119 ? -1.445 -4.127 13.832 1.00 26.75 296 VAL D N 1
ATOM 4141 C CA . VAL D 1 119 ? -0.441 -4.635 12.926 1.00 26.99 296 VAL D CA 1
ATOM 4142 C C . VAL D 1 119 ? 0.633 -5.466 13.648 1.00 26.15 296 VAL D C 1
ATOM 4143 O O . VAL D 1 119 ? 0.775 -5.374 14.887 1.00 28.48 296 VAL D O 1
ATOM 4147 N N . SER D 1 120 ? 1.328 -6.279 12.909 1.00 29.36 297 SER D N 1
ATOM 4148 C CA . SER D 1 120 ? 2.385 -7.100 13.470 1.00 31.38 297 SER D CA 1
ATOM 4149 C C . SER D 1 120 ? 3.601 -6.268 13.840 1.00 33.31 297 SER D C 1
ATOM 4150 O O . SER D 1 120 ? 3.821 -5.185 13.312 1.00 33.53 297 SER D O 1
ATOM 4153 N N . GLU D 1 121 ? 4.415 -6.824 14.718 1.00 35.86 298 GLU D N 1
ATOM 4154 C CA . GLU D 1 121 ? 5.661 -6.190 15.093 1.00 36.70 298 GLU D CA 1
ATOM 4155 C C . GLU D 1 121 ? 6.610 -6.051 13.887 1.00 37.67 298 GLU D C 1
ATOM 4156 O O . GLU D 1 121 ? 7.296 -5.043 13.754 1.00 39.74 298 GLU D O 1
ATOM 4162 N N . ASP D 1 122 ? 6.621 -7.042 12.998 1.00 38.84 299 ASP D N 1
ATOM 4163 C CA . ASP D 1 122 ? 7.443 -6.967 11.770 1.00 39.94 299 ASP D CA 1
ATOM 4164 C C . ASP D 1 122 ? 6.930 -5.855 10.848 1.00 35.03 299 ASP D C 1
ATOM 4165 O O . ASP D 1 122 ? 7.730 -5.130 10.258 1.00 38.77 299 ASP D O 1
ATOM 4170 N N . TYR D 1 123 ? 5.601 -5.695 10.750 1.00 34.46 300 TYR D N 1
ATOM 4171 C CA . TYR D 1 123 ? 5.052 -4.667 9.885 1.00 37.14 300 TYR D CA 1
ATOM 4172 C C . TYR D 1 123 ? 5.405 -3.296 10.495 1.00 37.05 300 TYR D C 1
ATOM 4173 O O . TYR D 1 123 ? 5.809 -2.386 9.780 1.00 38.70 300 TYR D O 1
ATOM 4182 N N . ALA D 1 124 ? 5.258 -3.174 11.814 1.00 34.94 301 ALA D N 1
ATOM 4183 C CA . ALA D 1 124 ? 5.569 -1.919 12.499 1.00 32.26 301 ALA D CA 1
ATOM 4184 C C . ALA D 1 124 ? 7.050 -1.550 12.374 1.00 35.56 301 ALA D C 1
ATOM 4185 O O . ALA D 1 124 ? 7.339 -0.394 12.089 1.00 36.84 301 ALA D O 1
ATOM 4187 N N . LYS D 1 125 ? 7.962 -2.516 12.579 1.00 37.81 302 LYS D N 1
ATOM 4188 C CA . LYS D 1 125 ? 9.414 -2.244 12.490 1.00 41.34 302 LYS D CA 1
ATOM 4189 C C . LYS D 1 125 ? 9.773 -1.748 11.094 1.00 41.61 302 LYS D C 1
ATOM 4190 O O . LYS D 1 125 ? 10.501 -0.764 10.960 1.00 44.29 302 LYS D O 1
ATOM 4196 N N . ALA D 1 126 ? 9.202 -2.387 10.067 1.00 43.42 303 ALA D N 1
ATOM 4197 C CA . ALA D 1 126 ? 9.462 -2.004 8.664 1.00 44.50 303 ALA D CA 1
ATOM 4198 C C . ALA D 1 126 ? 8.871 -0.649 8.315 1.00 38.41 303 ALA D C 1
ATOM 4199 O O . ALA D 1 126 ? 9.529 0.137 7.599 1.00 44.53 303 ALA D O 1
ATOM 4201 N N . PHE D 1 127 ? 7.642 -0.407 8.791 1.00 35.62 304 PHE D N 1
ATOM 4202 C CA . PHE D 1 127 ? 6.967 0.896 8.689 1.00 38.48 304 PHE D CA 1
ATOM 4203 C C . PHE D 1 127 ? 7.802 2.000 9.331 1.00 40.78 304 PHE D C 1
ATOM 4204 O O . PHE D 1 127 ? 7.982 3.053 8.738 1.00 43.86 304 PHE D O 1
ATOM 4212 N N . LEU D 1 128 ? 8.267 1.759 10.558 1.00 40.60 305 LEU D N 1
ATOM 4213 C CA . LEU D 1 128 ? 9.022 2.768 11.310 1.00 40.56 305 LEU D CA 1
ATOM 4214 C C . LEU D 1 128 ? 10.411 3.025 10.729 1.00 43.81 305 LEU D C 1
ATOM 4215 O O . LEU D 1 128 ? 10.865 4.171 10.702 1.00 48.04 305 LEU D O 1
ATOM 4220 N N . LYS D 1 129 ? 11.063 1.970 10.232 1.00 44.87 306 LYS D N 1
ATOM 4221 C CA . LYS D 1 129 ? 12.356 2.090 9.552 1.00 46.76 306 LYS D CA 1
ATOM 4222 C C . LYS D 1 129 ? 12.211 2.938 8.272 1.00 49.35 306 LYS D C 1
ATOM 4223 O O . LYS D 1 129 ? 13.062 3.782 7.987 1.00 58.29 306 LYS D O 1
ATOM 4229 N N . ASN D 1 130 ? 11.105 2.763 7.547 1.00 48.25 307 ASN D N 1
ATOM 4230 C CA . ASN D 1 130 ? 10.812 3.585 6.360 1.00 49.11 307 ASN D CA 1
ATOM 4231 C C . ASN D 1 130 ? 10.675 5.083 6.704 1.00 47.43 307 ASN D C 1
ATOM 4232 O O . ASN D 1 130 ? 11.399 5.912 6.128 1.00 59.01 307 ASN D O 1
ATOM 4237 N N . GLU D 1 131 ? 9.817 5.374 7.675 1.00 45.96 308 GLU D N 1
ATOM 4238 C CA . GLU D 1 131 ? 9.556 6.728 8.243 1.00 46.72 308 GLU D CA 1
ATOM 4239 C C . GLU D 1 131 ? 10.868 7.469 8.534 1.00 49.36 308 GLU D C 1
ATOM 4240 O O . GLU D 1 131 ? 11.006 8.652 8.208 1.00 55.93 308 GLU D O 1
ATOM 4246 N N . GLU D 1 132 ? 11.822 6.750 9.130 1.00 49.56 309 GLU D N 1
ATOM 4247 C CA . GLU D 1 132 ? 13.124 7.281 9.524 1.00 51.77 309 GLU D CA 1
ATOM 4248 C C . GLU D 1 132 ? 14.163 7.314 8.396 1.00 53.85 309 GLU D C 1
ATOM 4249 O O . GLU D 1 132 ? 15.238 7.909 8.553 1.00 57.25 309 GLU D O 1
ATOM 4255 N N . ASN D 1 133 ? 13.887 6.629 7.283 1.00 54.71 310 ASN D N 1
ATOM 4256 C CA . ASN D 1 133 ? 14.695 6.760 6.087 1.00 57.48 310 ASN D CA 1
ATOM 4257 C C . ASN D 1 133 ? 14.276 7.937 5.200 1.00 55.89 310 ASN D C 1
ATOM 4258 O O . ASN D 1 133 ? 15.070 8.344 4.375 1.00 58.95 310 ASN D O 1
ATOM 4263 N N . GLU D 1 134 ? 13.083 8.490 5.406 1.00 52.21 311 GLU D N 1
ATOM 4264 C CA . GLU D 1 134 ? 12.740 9.782 4.788 1.00 56.33 311 GLU D CA 1
ATOM 4265 C C . GLU D 1 134 ? 13.324 10.925 5.616 1.00 58.94 311 GLU D C 1
ATOM 4266 O O . GLU D 1 134 ? 14.466 11.317 5.420 1.00 64.09 311 GLU D O 1
#

Sequence (528 aa):
GAMMDYSSLVKALQQTAQQNFVIISDPSIPDNPIVYASQGFLTLTGYALSEVLGRRNCCRFLQGPETDPKAVEKVRKGLEERGEDTTTVVLLNYRKKDGSTFWNQLFIIAALRDGEGNVVNYLGVQCCKKKVSEDYAKAFLKNEGGAMDYSLVKALQTAQQNFVIISDPSIPDNPIVYASQGFLTLTGYALSEVLGRNCCRFLQGPETDPKAVEKVRKGLERGEDTTVVLLNYRKDGSTFWNQLFIAALRDGEGNVVVNYLGVQCCKVSEDYAKAFLKNEEKMDYSLVKALQTAQQNFVISDPSIPDNPIVYASQGFLTLTGYALSEVLGRRNCCRRFLQGPETDPKAVEKVRKGLERGEDTTVVLLNYRKDGSTFWNQLFIAALRDGEGNVVNYLGVQCKVSEDYAKAFLKNEEGAMDYSLVKALQTAQQNFVIISDPSIPDNPIVYASQGFLTLTGYALSEVLGRNCCRFLQGPETDPKAVEKKVRKGLERGEDTTVVLLNYRKDGSTFWNQLFIAALRDGEGNVVVNYLGVQCKVSEDYAKAFLKNEENE

Secondary structure (DSSP, 8-state):
-GGG-HHHHHHHHTT--EEEE-TTSTT--EEEE-HHHHHHH---HHHHTTS-GGGG--TTS-HHHHHHHHHHHHHT--EEEEEEEE-TTS-EEEEEEEEEEEE-TTS-EEEEEEEEEEE-HHHHHHHHHH-/-GGG-HHHHHHHHTT--EEEE-TTSTT--EEEE-HHHHHHH---GGGTTTS-GGGG--TTS-HHHHHHHHHHHHHT--EEEEEEEE-TTS-EEEEEEEEEEEE-TT--EEEEEEEEEEE-HHHHHHHHHHHH-/---HHHHHHHHTT--EEEE-TTSTT--EEEE-HHHHHHH---GGGTTTS-GGGG--TTS-HHHHHHHHHHHHTT--EEEEEEEE-TTS-EEEEEEEEEEEE-TT--EEEEEEEEEEE-HHHHHHHHHHH-/-TT---HHHHHHHTT-EEEEE-TTSTT--EEEE-HHHHHHHT--HHHHTTS-GGGG--TTS-HHHHHHHHHHHHTT--EEEEEEEE-TTS-EEEEEEEEEEEE-TTS-EEEEEEEEEEE-HHHHHHHHHHHHH-

B-factor: mean 25.34, std 9.55, range [12.06, 66.01]

InterPro domains:
  IPR000014 PAS domain [PF13426] (203-292)
  IPR000014 PAS domain [PS50112] (180-253)
  IPR000014 PAS domain [TIGR00229] (205-292)
  IPR000014 PAS domain [cd00130] (203-292)
  IPR000700 PAS-associated, C-terminal [PS50113] (254-308)
  IPR001610 PAC motif [SM00086] (257-299)
  IPR004827 Basic-leucine zipper domain [PF00170] (99-156)
  IPR004827 Basic-leucine zipper domain [PS50217] (97-145)
  IPR004827 Basic-leucine zipper domain [SM00338] (95-160)
  IPR035965 PAS domain superfamily [SSF55785] (196-293)
  IPR046347 Basic-leucine zipper domain superfamily [SSF57959] (97-144)

Nearest PDB structures (foldseek):
  6i21-assembly1_A  TM=9.879E-01  e=2.793E-23  Ochromonas danica
  5a8b-assembly2_C  TM=9.507E-01  e=1.117E-20  Phaeodactylum tricornutum
  5a8b-assembly2_D  TM=9.741E-01  e=3.183E-20  Phaeodactylum tricornutum
  6t74-assembly1_A  TM=9.776E-01  e=1.080E-19  Phaeodactylum tricornutum
  3ulf-assembly1_B  TM=9.116E-01  e=8.272E-19  Vaucheria frigida

CATH classification: 3.30.450.20

Radius of gyration: 31.52 Å; Cα contacts (8 Å, |Δi|>4): 1072; chains: 4; bounding box: 66×80×81 Å

Solvent-accessible surface area: 27483 Å² total; per-residue (Å²): 68,22,78,94,22,1,13,0,58,1,3,73,46,27,156,40,34,0,9,0,12,29,54,99,72,119,82,35,6,3,62,57,8,7,127,15,0,24,103,18,0,38,41,23,75,55,35,0,73,56,121,30,36,126,34,5,66,24,130,137,12,64,100,155,8,25,58,91,21,111,88,8,58,135,161,41,97,68,23,21,2,2,4,20,4,38,54,72,120,44,46,66,8,48,1,8,22,6,27,10,26,16,65,51,48,134,4,85,51,60,10,32,1,6,12,8,34,113,17,67,110,117,80,0,91,61,39,63,184,134,108,73,10,86,112,31,2,17,0,60,0,0,90,67,11,156,23,33,0,9,0,11,30,52,94,86,121,83,36,8,2,59,31,9,5,126,20,0,20,104,19,0,37,45,25,76,47,26,0,68,56,99,35,37,126,53,4,61,24,133,141,14,66,104,152,8,31,60,90,20,111,90,1,60,125,151,29,98,83,24,16,2,2,4,22,6,30,57,73,117,44,47,65,7,56,1,9,23,7,26,10,20,15,48,57,47,149,11,84,49,69,7,32,2,5,0,4,23,124,21,67,120,121,74,0,100,53,11,53,139,74,70,135,181,204,81,157,5,24,23,74,10,5,71,40,16,154,16,30,0,9,21,12,28,48,98,67,119,86,31,12,3,71,76,9,2,124,23,0,21,103,18,0,44,32,57,78,99,55,0,73,59,95,35,36,129,33,5,62,22,133,140,11,70,100,165,14,47,60,95,21,120,94,0,49,134,145,18,62,44,12,25,8,4,5,17,5,34,57,115,122,43,46,64,6,46,2,9,25,5,16,6,15,41,55,42,50,115,5,82,40,68,35,14,0,6,3,4,13,119,16,65,102,121,94,0,111,61,63,62,161,120,98,192,84,100,51,68,30,34,18,38,92,0,0,86,89,23,159,30,30,0,9,18,10,29,51,101,77,120,86,34,13,4,68,91,7,4,128,21,0,15,105,19,0,44,30,53,80,93,46,0,78,53,89,34,37,127,44,3,60,24,133,136,12,71,101,163,12,45,69,93,22,117,83,5,48,126,148,18,74,47,12,20,1,2,5,19,5,37,54,115,119,46,45,60,6,46,2,18,22,8,17,4,14,38,70,52,51,132,1,79,46,74,36,21,0,6,1,5,12,117,22,64,105,119,100,0,143,65,56,46,138,106,70,147,104,200

Organism: Ochromonas danica (NCBI:txid2986)